Protein AF-A0A2K3N6A7-F1 (afdb_monomer_lite)

Foldseek 3Di:
DVLCVVDVPQADPVGGDPVVVVVVQVCCVPPHVNVVVVVVLVVLQADPVRDRDCQLQDPDDDDLLKFKFFDLLLLVVVVVLQCVLCVVNPQWQAPVSLCVSCVLPPDSCCCDPQNVQAAAAPPRRIWGQQLPPPPDDDDPVPVVPPDDLVVSVSSQQTRVVQSLRVCCGVPVSSSLRSCSSSPVPDRSVNRMDIFDGVVVCQVVLFGPAQEAEEEEAFAAPLCLVLVLCLLRPHADDPDGDADPDKYWYWGWDDLDPNRIHIYIYIYQHPVSLVVLLVDLSSLSRHLEYEQGGAQADPVRLVRSLVSLQSLLVSCVVSVNFHFYAYAHEPLVDDGDPVSQVVQVVSCVQFVAPRHHYDYSNVSCRVSVVSVRVVCSSRVVNGGTDDPVVVVVVVVVVVVVVVVVVVVVVVVVVVVVVVVVVVVVVVVVPDDDD

Secondary structure (DSSP, 8-state):
-HHHHH-TTSEETTEE-HHHHHHHHHHHHHTS-THHHHHHHHHTTB-TTSSB-GGGS------TT--EEE-HHHHHHHHHHHHHH-TT-SSEE-HHHHHHHTTTSS--GGGSTTTTTTS---TTS-EESSTT-TTS--TTHHHH-TTSHHHHHHHTT-HHHHHHHHHHHH-HHHHHHHHHHTT--S-GGGGEEEPPPHHHHHHHT----SEEEEEEE--TTSSHHHHHHHHTTPPP--------S-EEEEEEEEEETTEEEEEEEEEPPHHHHHHHHH-TTTTSS-SEEEEEEETT-HHHHHHHHHHHHHHHHHHHHHT----EEEEEE-TTSPPPHHHHHHHHHHHHHH-PPPPEEEBTTTTB-TTHHHHHHHHHHSGGGTPPP-HHHHHHHHHHHHHHHHHHHHHHHHHHHHHHHHHHHHHHHHHSSSS--

Sequence (433 aa):
MLVQNKSSEGVNERGLTLTGFLLLHALFIEEGPIQTTWTTLRRFGYNDDMKLDDDFIPRLKRAPDQSVELTNQALVFLVKIFDEFDGDSDKVLQPRELEDLFSTAMESHWIENPYKDAVEKNAHGGLSLDAFLSQKSGRLLWIVLSLNLKSILRIKDASVLHNWALMTLLNPTFSVENLKYMGYPGDPSSAIRVTRRRHVDRKKQHSERNVLQCFIFGPMKAGKSALLNSFIGRPYSEVYNPTSEDRYAVNVVDISRENKKYLVLREISEDGVTKLLANRESLASCDIAVFVHDRSDESSWSASSELLLNIAAHGENTGFQVPCLIVAAKDDQDSFTMAIQGANMVSQDTRVEAPVPISVQLGDPNNIFHRIVTAAEHPHLNIPKTEVGNGLMNRSLMFVSVGVAAVTAVGWVLAYFQGRMRSVKNKGFVNGS

Structure (mmCIF, N/CA/C/O backbone):
data_AF-A0A2K3N6A7-F1
#
_entry.id   AF-A0A2K3N6A7-F1
#
loop_
_atom_site.group_PDB
_atom_site.id
_atom_site.type_symbol
_atom_site.label_atom_id
_atom_site.label_alt_id
_atom_site.label_comp_id
_atom_site.label_asym_id
_atom_site.label_entity_id
_atom_site.label_seq_id
_atom_site.pdbx_PDB_ins_code
_atom_site.Cartn_x
_atom_site.Cartn_y
_atom_site.Cartn_z
_atom_site.occupancy
_atom_site.B_iso_or_equiv
_atom_site.auth_seq_id
_atom_site.auth_comp_id
_atom_site.auth_asym_id
_atom_site.auth_atom_id
_atom_site.pdbx_PDB_model_num
ATOM 1 N N . MET A 1 1 ? -30.835 13.139 36.438 1.00 61.00 1 MET A N 1
ATOM 2 C CA . MET A 1 1 ? -31.103 14.106 37.528 1.00 61.00 1 MET A CA 1
ATOM 3 C C . MET A 1 1 ? -29.844 14.820 38.020 1.00 61.00 1 MET A C 1
ATOM 5 O O . MET A 1 1 ? -29.885 16.035 38.079 1.00 61.00 1 MET A O 1
ATOM 9 N N . LEU A 1 2 ? -28.721 14.146 38.310 1.00 71.12 2 LEU A N 1
ATOM 10 C CA . LEU A 1 2 ? -27.540 14.812 38.903 1.00 71.12 2 LEU A CA 1
ATOM 11 C C . LEU A 1 2 ? -26.852 15.840 37.972 1.00 71.12 2 LEU A C 1
ATOM 13 O O . LEU A 1 2 ? -26.613 16.971 38.378 1.00 71.12 2 LEU A O 1
ATOM 17 N N . VAL A 1 3 ? -26.630 15.487 36.702 1.00 73.38 3 VAL A N 1
ATOM 18 C CA . VAL A 1 3 ? -26.046 16.388 35.683 1.00 73.38 3 VAL A CA 1
ATOM 19 C C . VAL A 1 3 ? -26.988 17.548 35.333 1.00 73.38 3 VAL A C 1
ATOM 21 O O . VAL A 1 3 ? -26.568 18.697 35.309 1.00 73.38 3 VAL A O 1
ATOM 24 N N . GLN A 1 4 ? -28.277 17.256 35.134 1.00 73.50 4 GLN A N 1
ATOM 25 C CA . GLN A 1 4 ? -29.300 18.243 34.760 1.00 73.50 4 GLN A CA 1
ATOM 26 C C . GLN A 1 4 ? -29.537 19.311 35.842 1.00 73.50 4 GLN A C 1
ATOM 28 O O . GLN A 1 4 ? -29.900 20.437 35.523 1.00 73.50 4 GLN A O 1
ATOM 33 N N . ASN A 1 5 ? -29.296 18.974 37.115 1.00 77.44 5 ASN A N 1
ATOM 34 C CA . ASN A 1 5 ? -29.377 19.926 38.223 1.00 77.44 5 ASN A CA 1
ATOM 35 C C . ASN A 1 5 ? -28.157 20.861 38.299 1.00 77.44 5 ASN A C 1
ATOM 37 O O . ASN A 1 5 ? -28.288 21.963 38.825 1.00 77.44 5 ASN A O 1
A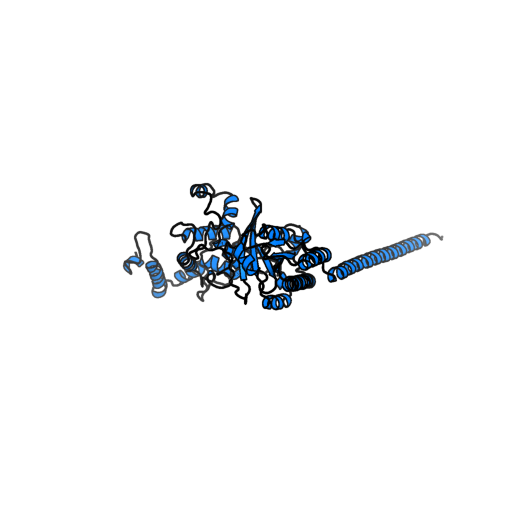TOM 41 N N . LYS A 1 6 ? -26.979 20.434 37.813 1.00 79.62 6 LYS A N 1
ATOM 42 C CA . LYS A 1 6 ? -25.747 21.247 37.819 1.00 79.62 6 LYS A CA 1
ATOM 43 C C . LYS A 1 6 ? -25.507 22.001 36.501 1.00 79.62 6 LYS A C 1
ATOM 45 O O . LYS A 1 6 ? -24.823 23.017 36.519 1.00 79.62 6 LYS A O 1
ATOM 50 N N . SER A 1 7 ? -26.067 21.549 35.378 1.00 82.00 7 SER A N 1
ATOM 51 C CA . SER A 1 7 ? -26.036 22.275 34.104 1.00 82.00 7 SER A CA 1
ATOM 52 C C . SER A 1 7 ? -27.277 21.977 33.267 1.00 82.00 7 SER A C 1
ATOM 54 O O . SER A 1 7 ? -27.572 20.817 32.966 1.00 82.00 7 SER A O 1
ATOM 56 N N . SER A 1 8 ? -27.968 23.035 32.835 1.00 80.69 8 SER A N 1
ATOM 57 C CA . SER A 1 8 ? -29.119 22.939 31.931 1.00 80.69 8 SER A CA 1
ATOM 58 C C . SER A 1 8 ? -28.750 22.402 30.545 1.00 80.69 8 SER A C 1
ATOM 60 O O . SER A 1 8 ? -29.613 21.862 29.863 1.00 80.69 8 SER A O 1
ATOM 62 N N . GLU A 1 9 ? -27.480 22.501 30.140 1.00 85.94 9 GLU A N 1
ATOM 63 C CA . GLU A 1 9 ? -26.971 22.004 28.851 1.00 85.94 9 GLU A CA 1
ATOM 64 C C . GLU A 1 9 ? -26.417 20.572 28.928 1.00 85.94 9 GLU A C 1
ATOM 66 O O . GLU A 1 9 ? -26.060 19.972 27.913 1.00 85.94 9 GLU A O 1
ATOM 71 N N . GLY A 1 10 ? -26.324 19.994 30.130 1.00 84.56 10 GLY A N 1
ATOM 72 C CA . GLY A 1 10 ? -25.744 18.666 30.327 1.00 84.56 10 GLY A CA 1
ATOM 73 C C . GLY A 1 10 ? -26.627 17.510 29.838 1.00 84.56 10 GLY A C 1
ATOM 74 O O . GLY A 1 10 ? -26.146 16.394 29.652 1.00 84.56 10 GLY A O 1
ATOM 75 N N . VAL A 1 11 ? -27.920 17.750 29.617 1.00 90.06 11 VAL A N 1
ATOM 76 C CA . VAL A 1 11 ? -28.872 16.758 29.097 1.00 90.06 11 VAL A CA 1
ATOM 77 C C . VAL A 1 11 ? -29.786 17.446 28.089 1.00 90.06 11 VAL A C 1
ATOM 79 O O . VAL A 1 11 ? -30.322 18.510 28.380 1.00 90.06 11 VAL A O 1
ATOM 82 N N . ASN A 1 12 ? -29.990 16.830 26.927 1.00 88.00 12 ASN A N 1
ATOM 83 C CA . ASN A 1 12 ? -30.963 17.268 25.929 1.00 88.00 12 ASN A CA 1
ATOM 84 C C . ASN A 1 12 ? -32.019 16.175 25.682 1.00 88.00 12 ASN A C 1
ATOM 86 O O . ASN A 1 12 ? -32.008 15.121 26.317 1.00 88.00 12 ASN A O 1
ATOM 90 N N . GLU A 1 13 ? -32.930 16.410 24.737 1.00 87.88 13 GLU A N 1
ATOM 91 C CA . GLU A 1 13 ? -34.007 15.468 24.392 1.00 87.88 13 GLU A CA 1
ATOM 92 C C . GLU A 1 13 ? -33.506 14.093 23.912 1.00 87.88 13 GLU A C 1
ATOM 94 O O . GLU A 1 13 ? -34.247 13.114 23.959 1.00 87.88 13 GLU A O 1
ATOM 99 N N . ARG A 1 14 ? -32.245 14.000 23.465 1.00 84.69 14 ARG A N 1
ATOM 100 C CA . ARG A 1 14 ? -31.609 12.765 22.985 1.00 84.69 14 ARG A CA 1
ATOM 101 C C . ARG A 1 14 ? -30.765 12.059 24.051 1.00 84.69 14 ARG A C 1
ATOM 103 O O . ARG A 1 14 ? -30.293 10.955 23.798 1.00 84.69 14 ARG A O 1
ATOM 110 N N . GLY A 1 15 ? -30.587 12.656 25.232 1.00 89.00 15 GLY A N 1
ATOM 111 C CA . GLY A 1 15 ? -29.838 12.074 26.345 1.00 89.00 15 GLY A CA 1
ATOM 112 C C . GLY A 1 15 ? -28.706 12.964 26.861 1.00 89.00 15 GLY A C 1
ATOM 113 O O . GLY A 1 15 ? -28.794 14.191 26.848 1.00 89.00 15 GLY A O 1
ATOM 114 N N . LEU A 1 16 ? -27.657 12.330 27.389 1.00 91.44 16 LEU A N 1
ATOM 115 C CA . LEU A 1 16 ? -26.492 13.010 27.960 1.00 91.44 16 LEU A CA 1
ATOM 116 C C . LEU A 1 16 ? -25.671 13.684 26.848 1.00 91.44 16 LEU A C 1
ATOM 118 O O . LEU A 1 16 ? -25.310 13.031 25.871 1.00 91.44 16 LEU A O 1
ATOM 122 N N . THR A 1 17 ? -25.368 14.974 26.995 1.00 91.69 17 THR A N 1
ATOM 123 C CA . THR A 1 17 ? -24.513 15.710 26.045 1.00 91.69 17 THR A CA 1
ATOM 124 C C . THR A 1 17 ? -23.031 15.482 26.353 1.00 91.69 17 THR A C 1
ATOM 126 O O . THR A 1 17 ? -22.694 15.021 27.444 1.00 91.69 17 THR A O 1
ATOM 129 N N . LEU A 1 18 ? -22.122 15.844 25.437 1.00 87.31 18 LEU A N 1
ATOM 130 C CA . LEU A 1 18 ? -20.677 15.823 25.719 1.00 87.31 18 LEU A CA 1
ATOM 131 C C . LEU A 1 18 ? -20.343 16.673 26.956 1.00 87.31 18 LEU A C 1
ATOM 133 O O . LEU A 1 18 ? -19.646 16.210 27.855 1.00 87.31 18 LEU A O 1
ATOM 137 N N . THR A 1 19 ? -20.917 17.875 27.052 1.00 88.88 19 THR A N 1
ATOM 138 C CA . THR A 1 19 ? -20.791 18.756 28.222 1.00 88.88 19 THR A CA 1
ATOM 139 C C . THR A 1 19 ? -21.269 18.064 29.497 1.00 88.88 19 THR A C 1
ATOM 141 O O . THR A 1 19 ? -20.600 18.120 30.528 1.00 88.88 19 THR A O 1
ATOM 144 N N . GLY A 1 20 ? -22.402 17.360 29.434 1.00 92.69 20 GLY A N 1
ATOM 145 C CA . GLY A 1 20 ? -22.922 16.591 30.560 1.00 92.69 20 GLY A CA 1
ATOM 146 C C . GLY A 1 20 ? -22.054 15.398 30.947 1.00 92.69 20 GLY A C 1
ATOM 147 O O . GLY A 1 20 ? -21.903 15.120 32.135 1.00 92.69 20 GLY A O 1
ATOM 148 N N . PHE A 1 21 ? -21.470 14.707 29.968 1.00 91.81 21 PHE A N 1
ATOM 149 C CA . PHE A 1 21 ? -20.551 13.591 30.180 1.00 91.81 21 PHE A CA 1
ATOM 150 C C . PHE A 1 21 ? -19.251 14.044 30.853 1.00 91.81 21 PHE A C 1
ATOM 152 O O . PHE A 1 21 ? -18.840 13.453 31.852 1.00 91.81 21 PHE A O 1
ATOM 159 N N . LEU A 1 22 ? -18.650 15.136 30.372 1.00 91.31 22 LEU A N 1
ATOM 160 C CA . LEU A 1 22 ? -17.466 15.737 30.990 1.00 91.31 22 LEU A CA 1
ATOM 161 C C . LEU A 1 22 ? -17.765 16.218 32.414 1.00 91.31 22 LEU A C 1
ATOM 163 O O . LEU A 1 22 ? -16.997 15.930 33.330 1.00 91.31 22 LEU A O 1
ATOM 167 N N . LEU A 1 23 ? -18.913 16.873 32.621 1.00 90.88 23 LEU A N 1
ATOM 168 C CA . LEU A 1 23 ? -19.353 17.300 33.949 1.00 90.88 23 LEU A CA 1
ATOM 169 C C . LEU A 1 23 ? -19.547 16.104 34.890 1.00 90.88 23 LEU A C 1
ATOM 171 O O . LEU A 1 23 ? -19.129 16.158 36.041 1.00 90.88 23 LEU A O 1
ATOM 175 N N . LEU A 1 24 ? -20.144 15.009 34.415 1.00 90.94 24 LEU A N 1
ATOM 176 C CA . LEU A 1 24 ? -20.319 13.796 35.214 1.00 90.94 24 LEU A CA 1
ATOM 177 C C . LEU A 1 24 ? -18.971 13.227 35.681 1.00 90.94 24 LEU A C 1
ATOM 179 O O . LEU A 1 24 ? -18.823 12.893 36.857 1.00 90.94 24 LEU A O 1
ATOM 183 N N . HIS A 1 25 ? -17.982 13.147 34.788 1.00 90.94 25 HIS A N 1
ATOM 184 C CA . HIS A 1 25 ? -16.645 12.675 35.145 1.00 90.94 25 HIS A CA 1
ATOM 185 C C . HIS A 1 25 ? -15.888 13.650 36.053 1.00 90.94 25 HIS A C 1
ATOM 187 O O . HIS A 1 25 ? -15.201 13.187 36.963 1.00 90.94 25 HIS A O 1
ATOM 193 N N . ALA A 1 26 ? -16.061 14.965 35.883 1.00 90.50 26 ALA A N 1
ATOM 194 C CA . ALA A 1 26 ? -15.523 15.969 36.803 1.00 90.50 26 ALA A CA 1
ATOM 195 C C . ALA A 1 26 ? -16.081 15.776 38.223 1.00 90.50 26 ALA A C 1
ATOM 197 O O . ALA A 1 26 ? -15.322 15.718 39.186 1.00 90.50 26 ALA A O 1
ATOM 198 N N . LEU A 1 27 ? -17.389 15.534 38.353 1.00 89.56 27 LEU A N 1
ATOM 199 C CA . LEU A 1 27 ? -18.017 15.251 39.646 1.00 89.56 27 LEU A CA 1
ATOM 200 C C . LEU A 1 27 ? -17.502 13.960 40.288 1.00 89.56 27 LEU A C 1
ATOM 202 O O . LEU A 1 27 ? -17.317 13.915 41.501 1.00 89.56 27 LEU A O 1
ATOM 206 N N . PHE A 1 28 ? -17.231 12.913 39.504 1.00 91.38 28 PHE A N 1
ATOM 207 C CA . PHE A 1 28 ? -16.610 11.698 40.040 1.00 91.38 28 PHE A CA 1
ATOM 208 C C . PHE A 1 28 ? -15.175 11.910 40.523 1.00 91.38 28 PHE A C 1
ATOM 210 O O . PHE A 1 28 ? -14.735 11.165 41.395 1.00 91.38 28 PHE A O 1
ATOM 217 N N . ILE A 1 29 ? -14.455 12.884 39.969 1.00 90.75 29 ILE A N 1
ATOM 218 C CA . ILE A 1 29 ? -13.095 13.230 40.394 1.00 90.75 29 ILE A CA 1
ATOM 219 C C . ILE A 1 29 ? -13.128 14.091 41.662 1.00 90.75 29 ILE A C 1
ATOM 221 O O . ILE A 1 29 ? -12.358 13.838 42.583 1.00 90.75 29 ILE A O 1
ATOM 225 N N . GLU A 1 30 ? -14.014 15.087 41.715 1.00 89.25 30 GLU A N 1
ATOM 226 C CA . GLU A 1 30 ? -14.065 16.072 42.803 1.00 89.25 30 GLU A CA 1
ATOM 227 C C . GLU A 1 30 ? -14.813 15.570 44.045 1.00 89.25 30 GLU A C 1
ATOM 229 O O . GLU A 1 30 ? -14.370 15.781 45.172 1.00 89.25 30 GLU A O 1
ATOM 234 N N . GLU A 1 31 ? -15.961 14.921 43.845 1.00 85.56 31 GLU A N 1
ATOM 235 C CA . GLU A 1 31 ? -16.938 14.636 44.906 1.00 85.56 31 GLU A CA 1
ATOM 236 C C . GLU A 1 31 ? -17.234 13.129 45.052 1.00 85.56 31 GLU A C 1
ATOM 238 O O . GLU A 1 31 ? -17.926 12.718 45.985 1.00 85.56 31 GLU A O 1
ATOM 243 N N . GLY A 1 32 ? -16.748 12.291 44.129 1.00 81.81 32 GLY A N 1
ATOM 244 C CA . GLY A 1 32 ? -17.184 10.902 43.977 1.00 81.81 32 GLY A CA 1
ATOM 245 C C . GLY A 1 32 ? -16.069 9.847 43.946 1.00 81.81 32 GLY A C 1
ATOM 246 O O . GLY A 1 32 ? -14.905 10.111 44.248 1.00 81.81 32 GLY A O 1
ATOM 247 N N . PRO A 1 33 ? -16.420 8.593 43.597 1.00 86.88 33 PRO A N 1
ATOM 248 C CA . PRO A 1 33 ? -15.451 7.519 43.441 1.00 86.88 33 PRO A CA 1
ATOM 249 C C . PRO A 1 33 ? -14.698 7.671 42.114 1.00 86.88 33 PRO A C 1
ATOM 251 O O . PRO A 1 33 ? -15.131 7.139 41.086 1.00 86.88 33 PRO A O 1
ATOM 254 N N . ILE A 1 34 ? -13.528 8.319 42.161 1.00 90.88 34 ILE A N 1
ATOM 255 C CA . ILE A 1 34 ? -12.608 8.513 41.020 1.00 90.88 34 ILE A CA 1
ATOM 256 C C . ILE A 1 34 ? -12.308 7.216 40.248 1.00 90.88 34 ILE A C 1
ATOM 258 O O . ILE A 1 34 ? -12.067 7.235 39.040 1.00 90.88 34 ILE A O 1
ATOM 262 N N . GLN A 1 35 ? -12.400 6.063 40.922 1.00 91.06 35 GLN A N 1
ATOM 263 C CA . GLN A 1 35 ? -12.260 4.740 40.311 1.00 91.06 35 GLN A CA 1
ATOM 264 C C . GLN A 1 35 ? -13.256 4.488 39.171 1.00 91.06 35 GLN A C 1
ATOM 266 O O . GLN A 1 35 ? -12.958 3.706 38.276 1.00 91.06 35 GLN A O 1
ATOM 271 N N . THR A 1 36 ? -14.404 5.166 39.142 1.00 90.50 36 THR A N 1
ATOM 272 C CA . THR A 1 36 ? -15.382 5.076 38.043 1.00 90.50 36 THR A CA 1
ATOM 273 C C . THR A 1 36 ? -14.826 5.679 36.753 1.00 90.50 36 THR A C 1
ATOM 275 O O . THR A 1 36 ? -14.936 5.076 35.682 1.00 90.50 36 THR A O 1
ATOM 278 N N . THR A 1 37 ? -14.165 6.837 36.858 1.00 92.19 37 THR A N 1
ATOM 279 C CA . THR A 1 37 ? -13.479 7.480 35.730 1.00 92.19 37 THR A CA 1
ATOM 280 C C . THR A 1 37 ? -12.329 6.604 35.245 1.00 92.19 37 THR A C 1
ATOM 282 O O . THR A 1 37 ? -12.276 6.286 34.060 1.00 92.19 37 THR A O 1
ATOM 285 N N . TRP A 1 38 ? -11.490 6.096 36.154 1.00 92.88 38 TRP A N 1
ATOM 286 C CA . TRP A 1 38 ? -10.407 5.173 35.792 1.00 92.88 38 TRP A CA 1
ATOM 287 C C . TRP A 1 38 ? -10.897 3.857 35.185 1.00 92.88 38 TRP A C 1
ATOM 289 O O . TRP A 1 38 ? -10.309 3.369 34.227 1.00 92.88 38 TRP A O 1
ATOM 299 N N . THR A 1 39 ? -11.997 3.289 35.684 1.00 92.94 39 THR A N 1
ATOM 300 C CA . THR A 1 39 ? -12.604 2.077 35.106 1.00 92.94 39 THR A CA 1
ATOM 301 C C . THR A 1 39 ? -13.073 2.332 33.677 1.00 92.94 39 THR A C 1
ATOM 303 O O . THR A 1 39 ? -12.887 1.480 32.812 1.00 92.94 39 THR A O 1
ATOM 306 N N . THR A 1 40 ? -13.637 3.515 33.414 1.00 91.19 40 THR A N 1
ATOM 307 C CA . THR A 1 40 ? -14.043 3.925 32.064 1.00 91.19 40 THR A CA 1
ATOM 308 C C . THR A 1 40 ? -12.820 4.065 31.159 1.00 91.19 40 THR A C 1
ATOM 310 O O . THR A 1 40 ? -12.763 3.407 30.128 1.00 91.19 40 THR A O 1
ATOM 313 N N . LEU A 1 41 ? -11.797 4.818 31.574 1.00 90.25 41 LEU A N 1
ATOM 314 C CA . LEU A 1 41 ? -10.551 4.992 30.814 1.00 90.25 41 LEU A CA 1
ATOM 315 C C . LEU A 1 41 ? -9.881 3.649 30.479 1.00 90.25 41 LEU A C 1
ATOM 317 O O . LEU A 1 41 ? -9.604 3.366 29.314 1.00 90.25 41 LEU A O 1
ATOM 321 N N . ARG A 1 42 ? -9.730 2.762 31.470 1.00 89.81 42 ARG A N 1
ATOM 322 C CA . ARG A 1 42 ? -9.154 1.420 31.278 1.00 89.81 42 ARG A CA 1
ATOM 323 C C . ARG A 1 42 ? -10.008 0.534 30.375 1.00 89.81 42 ARG A C 1
ATOM 325 O O . ARG A 1 42 ? -9.470 -0.267 29.618 1.00 89.81 42 ARG A O 1
ATOM 332 N N . ARG A 1 43 ? -11.340 0.685 30.391 1.00 87.50 43 ARG A N 1
ATOM 333 C CA . ARG A 1 43 ? -12.239 -0.041 29.474 1.00 87.50 43 ARG A CA 1
ATOM 334 C C . ARG A 1 43 ? -11.992 0.325 28.008 1.00 87.50 43 ARG A C 1
ATOM 336 O O . ARG A 1 43 ? -12.190 -0.539 27.152 1.00 87.50 43 ARG A O 1
ATOM 343 N N . PHE A 1 44 ? -11.559 1.560 27.750 1.00 83.69 44 PHE A N 1
ATOM 344 C CA . PHE A 1 44 ? -11.151 2.066 26.436 1.00 83.69 44 PHE A CA 1
ATOM 345 C C . PHE A 1 44 ? -9.645 1.900 26.152 1.00 83.69 44 PHE A C 1
ATOM 347 O O . PHE A 1 44 ? -9.182 2.317 25.097 1.00 83.69 44 PHE A O 1
ATOM 354 N N . GLY A 1 45 ? -8.900 1.233 27.040 1.00 85.56 45 GLY A N 1
ATOM 355 C CA . GLY A 1 45 ? -7.498 0.871 26.823 1.00 85.56 45 GLY A CA 1
ATOM 356 C C . GLY A 1 45 ? -6.481 1.924 27.255 1.00 85.56 45 GLY A C 1
ATOM 357 O O . GLY A 1 45 ? -5.327 1.816 26.861 1.00 85.56 45 GLY A O 1
ATOM 358 N N . TYR A 1 46 ? -6.876 2.925 28.047 1.00 87.69 46 TYR A N 1
ATOM 359 C CA . TYR A 1 46 ? -5.939 3.917 28.579 1.00 87.69 46 TYR A CA 1
ATOM 360 C C . TYR A 1 46 ? -5.269 3.440 29.874 1.00 87.69 46 TYR A C 1
ATOM 362 O O . TYR A 1 46 ? -5.936 2.898 30.763 1.00 87.69 46 TYR A O 1
ATOM 370 N N . ASN A 1 47 ? -3.963 3.683 29.982 1.00 90.00 47 ASN A N 1
ATOM 371 C CA . ASN A 1 47 ? -3.153 3.436 31.173 1.00 90.00 47 ASN A CA 1
ATOM 372 C C . ASN A 1 47 ? -3.131 4.647 32.126 1.00 90.00 47 ASN A C 1
ATOM 374 O O . ASN A 1 47 ? -3.758 5.680 31.876 1.00 90.00 47 ASN A O 1
ATOM 378 N N . ASP A 1 48 ? -2.391 4.517 33.229 1.00 91.44 48 ASP A N 1
ATOM 379 C CA . ASP A 1 48 ? -2.292 5.550 34.267 1.00 91.44 48 ASP A CA 1
ATOM 380 C C . ASP A 1 48 ? -1.566 6.834 33.780 1.00 91.44 48 ASP A C 1
ATOM 382 O O . ASP A 1 48 ? -1.732 7.893 34.384 1.00 91.44 48 ASP A O 1
ATOM 386 N N . ASP A 1 49 ? -0.844 6.773 32.651 1.00 90.56 49 ASP A N 1
ATOM 387 C CA . ASP A 1 49 ? -0.206 7.920 31.980 1.00 90.56 49 ASP A CA 1
ATOM 388 C C . ASP A 1 49 ? -1.120 8.596 30.935 1.00 90.56 49 ASP A C 1
ATOM 390 O O . ASP A 1 49 ? -0.665 9.454 30.174 1.00 90.56 49 ASP A O 1
ATOM 394 N N . MET A 1 50 ? -2.403 8.211 30.867 1.00 86.31 50 MET A N 1
ATOM 395 C CA . MET A 1 50 ? -3.381 8.690 29.875 1.00 86.31 50 MET A CA 1
ATOM 396 C C . MET A 1 50 ? -2.976 8.397 28.421 1.00 86.31 50 MET A C 1
ATOM 398 O O . MET A 1 50 ? -3.373 9.105 27.493 1.00 86.31 50 MET A O 1
ATOM 402 N N . LYS A 1 51 ? -2.207 7.328 28.208 1.00 84.31 51 LYS A N 1
ATOM 403 C CA . LYS A 1 51 ? -1.840 6.809 26.885 1.00 84.31 51 LYS A CA 1
ATOM 404 C C . LYS A 1 51 ? -2.555 5.494 26.630 1.00 84.31 51 LYS A C 1
ATOM 406 O O . LYS A 1 51 ? -2.969 4.831 27.579 1.00 84.31 51 LYS A O 1
ATOM 411 N N . LEU A 1 52 ? -2.696 5.111 25.361 1.00 83.88 52 LEU A N 1
ATOM 412 C CA . LEU A 1 52 ? -3.087 3.738 25.054 1.00 83.88 52 LEU A CA 1
ATOM 413 C C . LEU A 1 52 ? -2.050 2.795 25.665 1.00 83.88 52 LEU A C 1
ATOM 415 O O . LEU A 1 52 ? -0.848 3.007 25.523 1.00 83.88 52 LEU A O 1
ATOM 419 N N . ASP A 1 53 ? -2.537 1.803 26.393 1.00 84.38 53 ASP A N 1
ATOM 420 C CA . ASP A 1 53 ? -1.705 0.823 27.065 1.00 84.38 53 ASP A CA 1
ATOM 421 C C . ASP A 1 53 ? -1.022 -0.081 26.022 1.00 84.38 53 ASP A C 1
ATOM 423 O O . ASP A 1 53 ? -1.658 -0.548 25.070 1.00 84.38 53 ASP A O 1
ATOM 427 N N . ASP A 1 54 ? 0.281 -0.314 26.197 1.00 79.31 54 ASP A N 1
ATOM 428 C CA . ASP A 1 54 ? 1.119 -1.099 25.287 1.00 79.31 54 ASP A CA 1
ATOM 429 C C . ASP A 1 54 ? 0.588 -2.527 25.084 1.00 79.31 54 ASP A C 1
ATOM 431 O O . ASP A 1 54 ? 0.830 -3.136 24.040 1.00 79.31 54 ASP A O 1
ATOM 435 N N . ASP A 1 55 ? -0.164 -3.071 26.046 1.00 77.44 55 ASP A N 1
ATOM 436 C CA . ASP A 1 55 ? -0.790 -4.390 25.922 1.00 77.44 55 ASP A CA 1
ATOM 437 C C . ASP A 1 55 ? -1.891 -4.424 24.842 1.00 77.44 55 ASP A C 1
ATOM 439 O O . ASP A 1 55 ? -2.212 -5.492 24.311 1.00 77.44 55 ASP A O 1
ATOM 443 N N . PHE A 1 56 ? -2.431 -3.265 24.446 1.00 73.75 56 PHE A N 1
ATOM 444 C CA . PHE A 1 56 ? -3.365 -3.130 23.322 1.00 73.75 56 PHE A CA 1
ATOM 445 C C . PHE A 1 56 ? -2.656 -2.938 21.977 1.00 73.75 56 PHE A C 1
ATOM 447 O O . PHE A 1 56 ? -3.312 -2.932 20.931 1.00 73.75 56 PHE A O 1
ATOM 454 N N . ILE A 1 57 ? -1.328 -2.831 21.974 1.00 76.50 57 ILE A N 1
ATOM 455 C CA . ILE A 1 57 ? -0.517 -2.748 20.767 1.00 76.50 57 ILE A CA 1
ATOM 456 C C . ILE A 1 57 ? 0.064 -4.143 20.483 1.00 76.50 57 ILE A C 1
ATOM 458 O O . ILE A 1 57 ? 0.887 -4.665 21.241 1.00 76.50 57 ILE A O 1
ATOM 462 N N . PRO A 1 58 ? -0.338 -4.810 19.385 1.00 80.50 58 PRO A N 1
ATOM 463 C CA . PRO A 1 58 ? 0.069 -6.183 19.144 1.00 80.50 58 PRO A CA 1
ATOM 464 C C . PRO A 1 58 ? 1.580 -6.261 18.912 1.00 80.50 58 PRO A C 1
ATOM 466 O O . PRO A 1 58 ? 2.133 -5.635 18.007 1.00 80.50 58 PRO A O 1
ATOM 469 N N . ARG A 1 59 ? 2.265 -7.101 19.696 1.00 82.94 59 ARG A N 1
ATOM 470 C CA . ARG A 1 59 ? 3.695 -7.382 19.503 1.00 82.94 59 ARG A CA 1
ATOM 471 C C . ARG A 1 59 ? 3.908 -8.186 18.222 1.00 82.94 59 ARG A C 1
ATOM 473 O O . ARG A 1 59 ? 3.795 -9.414 18.209 1.00 82.94 59 ARG A O 1
ATOM 480 N N . LEU A 1 60 ? 4.262 -7.501 17.140 1.00 84.50 60 LEU A N 1
ATOM 481 C CA . LEU A 1 60 ? 4.443 -8.115 15.827 1.00 84.50 60 LEU A CA 1
ATOM 482 C C . LEU A 1 60 ? 5.828 -8.744 15.670 1.00 84.50 60 LEU A C 1
ATOM 484 O O . LEU A 1 60 ? 6.779 -8.121 15.205 1.00 84.50 60 LEU A O 1
ATOM 488 N N . LYS A 1 61 ? 5.935 -10.030 16.011 1.00 87.50 61 LYS A N 1
ATOM 489 C CA . LYS A 1 61 ? 7.103 -10.849 15.661 1.00 87.50 61 LYS A CA 1
ATOM 490 C C . LYS A 1 61 ? 6.916 -11.428 14.259 1.00 87.50 61 LYS A C 1
ATOM 492 O O . LYS A 1 61 ? 6.128 -12.353 14.075 1.00 87.50 61 LYS A O 1
ATOM 497 N N . ARG A 1 62 ? 7.651 -10.905 13.276 1.00 92.50 62 ARG A N 1
ATOM 498 C CA . ARG A 1 62 ? 7.617 -11.380 11.883 1.00 92.50 62 ARG A CA 1
ATOM 499 C C . ARG A 1 62 ? 9.018 -11.469 11.286 1.00 92.50 62 ARG A C 1
ATOM 501 O O . ARG A 1 62 ? 9.923 -10.765 11.722 1.00 92.50 62 ARG A O 1
ATOM 508 N N . ALA A 1 63 ? 9.195 -12.345 10.301 1.00 94.06 63 ALA A N 1
ATOM 509 C CA . ALA A 1 63 ? 10.400 -12.359 9.479 1.00 94.06 63 ALA A CA 1
ATOM 510 C C . ALA A 1 63 ? 10.398 -11.176 8.488 1.00 94.06 63 ALA A C 1
ATOM 512 O O . ALA A 1 63 ? 9.318 -10.679 8.159 1.00 94.06 63 ALA A O 1
ATOM 513 N N . PRO A 1 64 ? 11.569 -10.757 7.971 1.00 93.38 64 PRO A N 1
ATOM 514 C CA . PRO A 1 64 ? 11.665 -9.627 7.041 1.00 93.38 64 PRO A CA 1
ATOM 515 C C . PRO A 1 64 ? 10.839 -9.810 5.762 1.00 93.38 64 PRO A C 1
ATOM 517 O O . PRO A 1 64 ? 10.348 -8.844 5.189 1.00 93.38 64 PRO A O 1
ATOM 520 N N . ASP A 1 65 ? 10.658 -11.060 5.323 1.00 92.94 65 ASP A N 1
ATOM 521 C CA . ASP A 1 65 ? 9.887 -11.417 4.133 1.00 92.94 65 ASP A CA 1
ATOM 522 C C . ASP A 1 65 ? 8.407 -11.666 4.412 1.00 92.94 65 ASP A C 1
ATOM 524 O O . ASP A 1 65 ? 7.732 -12.232 3.558 1.00 92.94 65 ASP A O 1
ATOM 528 N N . GLN A 1 66 ? 7.887 -11.303 5.585 1.00 94.50 66 GLN A N 1
ATOM 529 C CA . GLN A 1 66 ? 6.461 -11.372 5.900 1.00 94.50 66 GLN A CA 1
ATOM 530 C C . GLN A 1 66 ? 5.851 -9.973 5.873 1.00 94.50 66 GLN A C 1
ATOM 532 O O . GLN A 1 66 ? 6.418 -9.018 6.397 1.00 94.50 66 GLN A O 1
ATOM 537 N N . SER A 1 67 ? 4.656 -9.872 5.299 1.00 93.88 67 SER A N 1
ATOM 538 C CA . SER A 1 67 ? 3.868 -8.641 5.286 1.00 93.88 67 SER A CA 1
ATOM 539 C C . SER A 1 67 ? 2.783 -8.691 6.362 1.00 93.88 67 SER A C 1
ATOM 541 O O . SER A 1 67 ? 2.504 -9.752 6.927 1.00 93.88 67 SER A O 1
ATOM 543 N N . VAL A 1 68 ? 2.185 -7.544 6.669 1.00 95.12 68 VAL A N 1
ATOM 544 C CA . VAL A 1 68 ? 1.005 -7.445 7.533 1.00 95.12 68 VAL A CA 1
ATOM 545 C C . VAL A 1 68 ? -0.110 -6.790 6.735 1.00 95.12 68 VAL A C 1
ATOM 547 O O . VAL A 1 68 ? 0.109 -5.799 6.046 1.00 95.12 68 VAL A O 1
ATOM 550 N N . GLU A 1 69 ? -1.296 -7.379 6.811 1.00 95.38 69 GLU A N 1
ATOM 551 C CA . GLU A 1 69 ? -2.489 -6.944 6.090 1.00 95.38 69 GLU A CA 1
ATOM 552 C C . GLU A 1 69 ? -3.646 -6.783 7.071 1.00 95.38 69 GLU A C 1
ATOM 554 O O . GLU A 1 69 ? -3.715 -7.508 8.065 1.00 95.38 69 GLU A O 1
ATOM 559 N N . LEU A 1 70 ? -4.590 -5.894 6.765 1.00 93.50 70 LEU A N 1
ATOM 560 C CA . LEU A 1 70 ? -5.858 -5.838 7.487 1.00 93.50 70 LEU A CA 1
ATOM 561 C C . LEU A 1 70 ? -6.688 -7.093 7.213 1.00 93.50 70 LEU A C 1
ATOM 563 O O . LEU A 1 70 ? -6.723 -7.615 6.095 1.00 93.50 70 LEU A O 1
ATOM 567 N N . THR A 1 71 ? -7.380 -7.576 8.239 1.00 92.69 71 THR A N 1
ATOM 568 C CA . THR A 1 71 ? -8.353 -8.657 8.086 1.00 92.69 71 THR A CA 1
ATOM 569 C C . THR A 1 71 ? -9.646 -8.137 7.467 1.00 92.69 71 THR A C 1
ATOM 571 O O . THR A 1 71 ? -9.965 -6.950 7.532 1.00 92.69 71 THR A O 1
ATOM 574 N N . ASN A 1 72 ? -10.456 -9.040 6.908 1.00 86.69 72 ASN A N 1
ATOM 575 C CA . ASN A 1 72 ? -11.779 -8.673 6.393 1.00 86.69 72 ASN A CA 1
ATOM 576 C C . ASN A 1 72 ? -12.671 -8.055 7.483 1.00 86.69 72 ASN A C 1
ATOM 578 O O . ASN A 1 72 ? -13.485 -7.190 7.183 1.00 86.69 72 ASN A O 1
ATOM 582 N N . GLN A 1 73 ? -12.501 -8.468 8.743 1.00 88.56 73 GLN A N 1
ATOM 583 C CA . GLN A 1 73 ? -13.220 -7.893 9.878 1.00 88.56 73 GLN A CA 1
ATOM 584 C C . GLN A 1 73 ? -12.839 -6.424 10.104 1.00 88.56 73 GLN A C 1
ATOM 586 O O . GLN A 1 73 ? -13.726 -5.592 10.280 1.00 88.56 73 GLN A O 1
ATOM 591 N N . ALA A 1 74 ? -11.544 -6.097 10.049 1.00 90.25 74 ALA A N 1
ATOM 592 C CA . ALA A 1 74 ? -11.082 -4.715 10.144 1.00 90.25 74 ALA A CA 1
ATOM 593 C C . ALA A 1 74 ? -11.558 -3.870 8.954 1.00 90.25 74 ALA A C 1
ATOM 595 O O . ALA A 1 74 ? -12.027 -2.757 9.155 1.00 90.25 74 ALA A O 1
ATOM 596 N N . LEU A 1 75 ? -11.522 -4.410 7.731 1.00 87.62 75 LEU A N 1
ATOM 597 C CA . LEU A 1 75 ? -12.025 -3.702 6.547 1.00 87.62 75 LEU A CA 1
ATOM 598 C C . LEU A 1 75 ? -13.524 -3.385 6.656 1.00 87.62 75 LEU A C 1
ATOM 600 O O . LEU A 1 75 ? -13.928 -2.263 6.377 1.00 87.62 75 LEU A O 1
ATOM 604 N N . VAL A 1 76 ? -14.349 -4.339 7.103 1.00 84.19 76 VAL A N 1
ATOM 605 C CA . VAL A 1 76 ? -15.790 -4.107 7.322 1.00 84.19 76 VAL A CA 1
ATOM 606 C C . VAL A 1 76 ? -16.028 -3.046 8.398 1.00 84.19 76 VAL A C 1
ATOM 608 O O . VAL A 1 76 ? -16.911 -2.206 8.243 1.00 84.19 76 VAL A O 1
ATOM 611 N N . PHE A 1 77 ? -15.234 -3.054 9.471 1.00 87.25 77 PHE A N 1
ATOM 612 C CA . PHE A 1 77 ? -15.290 -2.010 10.491 1.00 87.25 77 PHE A CA 1
ATOM 613 C C . PHE A 1 77 ? -14.948 -0.628 9.918 1.00 87.25 77 PHE A C 1
ATOM 615 O O . PHE A 1 77 ? -15.684 0.320 10.162 1.00 87.25 77 PHE A O 1
ATOM 622 N N . LEU A 1 78 ? -13.890 -0.518 9.114 1.00 87.44 78 LEU A N 1
ATOM 623 C CA . LEU A 1 78 ? -13.485 0.747 8.499 1.00 87.44 78 LEU A CA 1
ATOM 624 C C . LEU A 1 78 ? -14.546 1.318 7.556 1.00 87.44 78 LEU A C 1
ATOM 626 O O . LEU A 1 78 ? -14.742 2.525 7.534 1.00 87.44 78 LEU A O 1
ATOM 630 N N . VAL A 1 79 ? -15.262 0.466 6.820 1.00 83.81 79 VAL A N 1
ATOM 631 C CA . VAL A 1 79 ? -16.403 0.898 5.993 1.00 83.81 79 VAL A CA 1
ATOM 632 C C . VAL A 1 79 ? -17.544 1.422 6.858 1.00 83.81 79 VAL A C 1
ATOM 634 O O . VAL A 1 79 ? -18.126 2.449 6.539 1.00 83.81 79 VAL A O 1
ATOM 637 N N . LYS A 1 80 ? -17.840 0.754 7.981 1.00 84.38 80 LYS A N 1
ATOM 638 C CA . LYS A 1 80 ? -18.857 1.235 8.925 1.00 84.38 80 LYS A CA 1
ATOM 639 C C . LYS A 1 80 ? -18.495 2.615 9.471 1.00 84.38 80 LYS A C 1
ATOM 641 O O . LYS A 1 80 ? -19.352 3.483 9.524 1.00 84.38 80 LYS A O 1
ATOM 646 N N . ILE A 1 81 ? -17.236 2.798 9.864 1.00 84.75 81 ILE A N 1
ATOM 647 C CA . ILE A 1 81 ? -16.731 4.086 10.339 1.00 84.75 81 ILE A CA 1
ATOM 648 C C . ILE A 1 81 ? -16.805 5.133 9.223 1.00 84.75 81 ILE A C 1
ATOM 650 O O . ILE A 1 81 ? -17.291 6.225 9.462 1.00 84.75 81 ILE A O 1
ATOM 654 N N . PHE A 1 82 ? -16.413 4.800 7.991 1.00 85.38 82 PHE A N 1
ATOM 655 C CA . PHE A 1 82 ? -16.580 5.701 6.850 1.00 85.38 82 PHE A CA 1
ATOM 656 C C . PHE A 1 82 ? -18.030 6.190 6.723 1.00 85.38 82 PHE A C 1
ATOM 658 O O . PHE A 1 82 ? -18.265 7.390 6.679 1.00 85.38 82 PHE A O 1
ATOM 665 N N . ASP A 1 83 ? -19.000 5.270 6.721 1.00 83.38 83 ASP A N 1
ATOM 666 C CA . ASP A 1 83 ? -20.423 5.602 6.579 1.00 83.38 83 ASP A CA 1
ATOM 667 C C . ASP A 1 83 ? -20.967 6.459 7.740 1.00 83.38 83 ASP A C 1
ATOM 669 O O . ASP A 1 83 ? -21.953 7.169 7.561 1.00 83.38 83 ASP A O 1
ATOM 673 N N . GLU A 1 84 ? -20.358 6.390 8.928 1.00 86.00 84 GLU A N 1
ATOM 674 C CA . GLU A 1 84 ? -20.727 7.218 10.085 1.00 86.00 84 GLU A CA 1
ATOM 675 C C . GLU A 1 84 ? -20.257 8.675 9.953 1.00 86.00 84 GLU A C 1
ATOM 677 O O . GLU A 1 84 ? -20.915 9.566 10.492 1.00 86.00 84 GLU A O 1
ATOM 682 N N . PHE A 1 85 ? -19.148 8.911 9.247 1.00 84.75 85 PHE A N 1
ATOM 683 C CA . PHE A 1 85 ? -18.542 10.237 9.067 1.00 84.75 85 PHE A CA 1
ATOM 684 C C . PHE A 1 85 ? -18.849 10.876 7.700 1.00 84.75 85 PHE A C 1
ATOM 686 O O . PHE A 1 85 ? -18.630 12.071 7.539 1.00 84.75 85 PHE A O 1
ATOM 693 N N . ASP A 1 86 ? -19.387 10.105 6.749 1.00 82.31 86 ASP A N 1
ATOM 694 C CA . ASP A 1 86 ? -19.934 10.539 5.449 1.00 82.31 86 ASP A CA 1
ATOM 695 C C . ASP A 1 86 ? -21.272 11.279 5.661 1.00 82.31 86 ASP A C 1
ATOM 697 O O . ASP A 1 86 ? -22.369 10.731 5.481 1.00 82.31 86 ASP A O 1
ATOM 701 N N . GLY A 1 87 ? -21.180 12.519 6.148 1.00 81.75 87 GLY A N 1
ATOM 702 C CA . GLY A 1 87 ? -22.299 13.271 6.712 1.00 81.75 87 GLY A CA 1
ATOM 703 C C . GLY A 1 87 ? -23.335 13.689 5.672 1.00 81.75 87 GLY A C 1
ATOM 704 O O . GLY A 1 87 ? -24.527 13.786 5.986 1.00 81.75 87 GLY A O 1
ATOM 705 N N . ASP A 1 88 ? -22.905 13.905 4.430 1.00 82.69 88 ASP A N 1
ATOM 706 C CA . ASP A 1 88 ? -23.783 14.190 3.295 1.00 82.69 88 ASP A CA 1
ATOM 707 C C . ASP A 1 88 ? -24.164 12.934 2.483 1.00 82.69 88 ASP A C 1
ATOM 709 O O . ASP A 1 88 ? -25.037 12.995 1.605 1.00 82.69 88 ASP A O 1
ATOM 713 N N . SER A 1 89 ? -23.609 11.770 2.849 1.00 83.06 89 SER A N 1
ATOM 714 C CA . SER A 1 89 ? -23.852 10.480 2.201 1.00 83.06 89 SER A CA 1
ATOM 715 C C . SER A 1 89 ? -23.526 10.489 0.701 1.00 83.06 89 SER A C 1
ATOM 717 O O . SER A 1 89 ? -24.221 9.816 -0.087 1.00 83.06 89 SER A O 1
ATOM 719 N N . ASP A 1 90 ? -22.511 11.265 0.305 1.00 80.38 90 ASP A N 1
ATOM 720 C CA . ASP A 1 90 ? -21.988 11.361 -1.058 1.00 80.38 90 ASP A CA 1
ATOM 721 C C . ASP A 1 90 ? -20.962 10.256 -1.386 1.00 80.38 90 ASP A C 1
ATOM 723 O O . ASP A 1 90 ? -20.575 10.099 -2.549 1.00 80.38 90 ASP A O 1
ATOM 727 N N . LYS A 1 91 ? -20.606 9.426 -0.391 1.00 82.75 91 LYS A N 1
ATOM 728 C CA . LYS A 1 91 ? -19.607 8.347 -0.485 1.00 82.75 91 LYS A CA 1
ATOM 729 C C . LYS A 1 91 ? -18.192 8.865 -0.730 1.00 82.75 91 LYS A C 1
ATOM 731 O O . LYS A 1 91 ? -17.349 8.157 -1.302 1.00 82.75 91 LYS A O 1
ATOM 736 N N . VAL A 1 92 ? -17.903 10.072 -0.261 1.00 83.00 92 VAL A N 1
ATOM 737 C CA . VAL A 1 92 ? -16.603 10.724 -0.320 1.00 83.00 92 VAL A CA 1
ATOM 738 C C . VAL A 1 92 ? -16.343 11.481 0.976 1.00 83.00 92 VAL A C 1
ATOM 740 O O . VAL A 1 92 ? -16.898 12.539 1.207 1.00 83.00 92 VAL A O 1
ATOM 743 N N . LEU A 1 93 ? -15.366 11.030 1.763 1.00 82.62 93 LEU A N 1
ATOM 744 C CA . LEU A 1 93 ? -14.918 11.820 2.907 1.00 82.62 93 LEU A CA 1
ATOM 745 C C . LEU A 1 93 ? -14.118 13.026 2.414 1.00 82.62 93 LEU A C 1
ATOM 747 O O . LEU A 1 93 ? -12.985 12.897 1.927 1.00 82.62 93 LEU A O 1
ATOM 751 N N . GLN A 1 94 ? -14.716 14.205 2.536 1.00 84.88 94 GLN A N 1
ATOM 752 C CA . GLN A 1 94 ? -14.069 15.482 2.271 1.00 84.88 94 GLN A CA 1
ATOM 753 C C . GLN A 1 94 ? -12.991 15.762 3.330 1.00 84.88 94 GLN A C 1
ATOM 755 O O . GLN A 1 94 ? -13.021 15.185 4.417 1.00 84.88 94 GLN A O 1
ATOM 760 N N . PRO A 1 95 ? -12.045 16.689 3.083 1.00 84.81 95 PRO A N 1
ATOM 761 C CA . PRO A 1 95 ? -10.996 17.007 4.055 1.00 84.81 95 PRO A CA 1
ATOM 762 C C . PRO A 1 95 ? -11.505 17.327 5.470 1.00 84.81 95 PRO A C 1
ATOM 764 O O . PRO A 1 95 ? -10.852 16.951 6.435 1.00 84.81 95 PRO A O 1
ATOM 767 N N . ARG A 1 96 ? -12.681 17.961 5.592 1.00 84.81 96 ARG A N 1
ATOM 768 C CA . ARG A 1 96 ? -13.320 18.250 6.888 1.00 84.81 96 ARG A CA 1
ATOM 769 C C . ARG A 1 96 ? -13.831 16.990 7.587 1.00 84.81 96 ARG A C 1
ATOM 771 O O . ARG A 1 96 ? -13.587 16.814 8.767 1.00 84.81 96 ARG A O 1
ATOM 778 N N . GLU A 1 97 ? -14.485 16.093 6.856 1.00 85.12 97 GLU A N 1
ATOM 779 C CA . GLU A 1 97 ? -14.985 14.830 7.417 1.00 85.12 97 GLU A CA 1
ATOM 780 C C . GLU A 1 97 ? -13.837 13.875 7.760 1.00 85.12 97 GLU A C 1
ATOM 782 O O . GLU A 1 97 ? -13.928 13.109 8.713 1.00 85.12 97 GLU A O 1
ATOM 787 N N . LEU A 1 98 ? -12.724 13.942 7.018 1.00 82.19 98 LEU A N 1
ATOM 788 C CA . LEU A 1 98 ? -11.482 13.258 7.382 1.00 82.19 98 LEU A CA 1
ATOM 789 C C . LEU A 1 98 ? -10.883 13.829 8.671 1.00 82.19 98 LEU A C 1
ATOM 791 O O . LEU A 1 98 ? -10.436 13.060 9.517 1.00 82.19 98 LEU A O 1
ATOM 795 N N . GLU A 1 99 ? -10.871 15.151 8.835 1.00 83.62 99 GLU A N 1
ATOM 796 C CA . GLU A 1 99 ? -10.427 15.793 10.077 1.00 83.62 99 GLU A CA 1
ATOM 797 C C . GLU A 1 99 ? -11.296 15.351 11.264 1.00 83.62 99 GLU A C 1
ATOM 799 O O . GLU A 1 99 ? -10.762 14.937 12.293 1.00 83.62 99 GLU A O 1
ATOM 804 N N . ASP A 1 100 ? -12.619 15.315 11.084 1.00 83.94 100 ASP A N 1
ATOM 805 C CA . ASP A 1 100 ? -13.557 14.811 12.088 1.00 83.94 100 ASP A CA 1
ATOM 806 C C . ASP A 1 100 ? -13.336 13.315 12.384 1.00 83.94 100 ASP A C 1
ATOM 808 O O . ASP A 1 100 ? -13.304 12.918 13.551 1.00 83.94 100 ASP A O 1
ATOM 812 N N . LEU A 1 101 ? -13.112 12.482 11.360 1.00 84.12 101 LEU A N 1
ATOM 813 C CA . LEU A 1 101 ? -12.817 11.048 11.494 1.00 84.12 101 LEU A CA 1
ATOM 814 C C . LEU A 1 101 ? -11.566 10.789 12.344 1.00 84.12 101 LEU A C 1
ATOM 816 O O . LEU A 1 101 ? -11.538 9.862 13.155 1.00 84.12 101 LEU A O 1
ATOM 820 N N . PHE A 1 102 ? -10.522 11.593 12.148 1.00 82.69 102 PHE A N 1
ATOM 821 C CA . PHE A 1 102 ? -9.271 11.483 12.895 1.00 82.69 102 PHE A CA 1
ATOM 822 C C . PHE A 1 102 ? -9.254 12.320 14.179 1.00 82.69 102 PHE A C 1
ATOM 824 O O . PHE A 1 102 ? -8.254 12.287 14.889 1.00 82.69 102 PHE A O 1
ATOM 831 N N . SER A 1 103 ? -10.344 13.005 14.538 1.00 83.12 103 SER A N 1
ATOM 832 C CA . SER A 1 103 ? -10.410 13.835 15.751 1.00 83.12 103 SER A CA 1
ATOM 833 C C . SER A 1 103 ? -10.202 13.050 17.052 1.00 83.12 103 SER A C 1
ATOM 835 O O . SER A 1 103 ? -9.767 13.614 18.055 1.00 83.12 103 SER A O 1
ATOM 837 N N . THR A 1 104 ? -10.495 11.744 17.049 1.00 78.00 104 THR A N 1
ATOM 838 C CA . THR A 1 104 ? -10.241 10.845 18.186 1.00 78.00 104 THR A CA 1
ATOM 839 C C . THR A 1 104 ? -8.878 10.155 18.120 1.00 78.00 104 THR A C 1
ATOM 841 O O . THR A 1 104 ? -8.478 9.511 19.092 1.00 78.00 104 THR A O 1
ATOM 844 N N . ALA A 1 105 ? -8.171 10.269 16.994 1.00 74.81 105 ALA A N 1
ATOM 845 C CA . ALA A 1 105 ? -6.820 9.761 16.802 1.00 74.81 105 ALA A CA 1
ATOM 846 C C . ALA A 1 105 ? -5.778 10.821 17.183 1.00 74.81 105 ALA A C 1
ATOM 848 O O . ALA A 1 105 ? -6.074 12.010 17.240 1.00 74.81 105 ALA A O 1
ATOM 849 N N . MET A 1 106 ? -4.545 10.386 17.464 1.00 60.91 106 MET A N 1
ATOM 850 C CA . MET A 1 106 ? -3.487 11.307 17.895 1.00 60.91 106 MET A CA 1
ATOM 851 C C . MET A 1 106 ? -3.173 12.383 16.846 1.00 60.91 106 MET A C 1
ATOM 853 O O . MET A 1 106 ? -3.120 13.551 17.211 1.00 60.91 106 MET A O 1
ATOM 857 N N . GLU A 1 107 ? -2.987 12.011 15.574 1.00 64.19 107 GLU A N 1
ATOM 858 C CA . GLU A 1 107 ? -2.738 12.945 14.465 1.00 64.19 107 GLU A CA 1
ATOM 859 C C . GLU A 1 107 ? -3.218 12.349 13.125 1.00 64.19 107 GLU A C 1
ATOM 861 O O . GLU A 1 107 ? -3.037 11.159 12.844 1.00 64.19 107 GLU A O 1
ATOM 866 N N . SER A 1 108 ? -3.802 13.183 12.257 1.00 61.53 108 SER A N 1
ATOM 867 C CA . SER A 1 108 ? -4.178 12.796 10.889 1.00 61.53 108 SER A CA 1
ATOM 868 C C . SER A 1 108 ? -2.961 12.840 9.955 1.00 61.53 108 SER A C 1
ATOM 870 O O . SER A 1 108 ? -2.786 13.792 9.197 1.00 61.53 108 SER A O 1
ATOM 872 N N . HIS A 1 109 ? -2.127 11.798 9.931 1.00 68.50 109 HIS A N 1
ATOM 873 C CA . HIS A 1 109 ? -0.937 11.790 9.057 1.00 68.50 109 HIS A CA 1
ATOM 874 C C . HIS A 1 109 ? -1.228 11.543 7.572 1.00 68.50 109 HIS A C 1
ATOM 876 O O . HIS A 1 109 ? -0.317 11.579 6.745 1.00 68.50 109 HIS A O 1
ATOM 882 N N . TRP A 1 110 ? -2.482 11.308 7.176 1.00 78.94 110 TRP A N 1
ATOM 883 C CA . TRP A 1 110 ? -2.814 11.102 5.761 1.00 78.94 110 TRP A CA 1
ATOM 884 C C . TRP A 1 110 ? -2.642 12.351 4.886 1.00 78.94 110 TRP A C 1
ATOM 886 O O . TRP A 1 110 ? -2.667 12.253 3.657 1.00 78.94 110 TRP A O 1
ATOM 896 N N . ILE A 1 111 ? -2.446 13.518 5.503 1.00 75.62 111 ILE A N 1
ATOM 897 C CA . ILE A 1 111 ? -2.132 14.781 4.820 1.00 75.62 111 ILE A CA 1
ATOM 898 C C . ILE A 1 111 ? -0.622 14.988 4.612 1.00 75.62 111 ILE A C 1
ATOM 900 O O . ILE A 1 111 ? -0.227 15.905 3.893 1.00 75.62 111 ILE A O 1
ATOM 904 N N . GLU A 1 112 ? 0.221 14.114 5.170 1.00 82.00 112 GLU A N 1
ATOM 905 C CA . GLU A 1 112 ? 1.683 14.185 5.095 1.00 82.00 112 GLU A CA 1
ATOM 906 C C . GLU A 1 112 ? 2.279 13.066 4.223 1.00 82.00 112 GLU A C 1
ATOM 908 O O . GLU A 1 112 ? 1.601 12.116 3.819 1.00 82.00 112 GLU A O 1
ATOM 913 N N . ASN A 1 113 ? 3.570 13.176 3.891 1.00 82.94 113 ASN A N 1
ATOM 914 C CA . ASN A 1 113 ? 4.295 12.072 3.257 1.00 82.94 113 ASN A CA 1
ATOM 915 C C . ASN A 1 113 ? 4.348 10.869 4.222 1.00 82.94 113 ASN A C 1
ATOM 917 O O . ASN A 1 113 ? 4.558 11.068 5.415 1.00 82.94 113 ASN A O 1
ATOM 921 N N . PRO A 1 114 ? 4.222 9.618 3.742 1.00 88.12 114 PRO A N 1
ATOM 922 C CA . PRO A 1 114 ? 4.089 9.202 2.343 1.00 88.12 114 PRO A CA 1
ATOM 923 C C . PRO A 1 114 ? 2.644 9.153 1.805 1.00 88.12 114 PRO A C 1
ATOM 925 O O . PRO A 1 114 ? 2.451 8.802 0.645 1.00 88.12 114 PRO A O 1
ATOM 928 N N . TYR A 1 115 ? 1.630 9.468 2.613 1.00 87.50 115 TYR A N 1
ATOM 929 C CA . TYR A 1 115 ? 0.216 9.190 2.317 1.00 87.50 115 TYR A CA 1
ATOM 930 C C . TYR A 1 115 ? -0.468 10.242 1.437 1.00 87.50 115 TYR A C 1
ATOM 932 O O . TYR A 1 115 ? -1.328 9.903 0.623 1.00 87.50 115 TYR A O 1
ATOM 940 N N . LYS A 1 116 ? -0.075 11.516 1.565 1.00 84.25 116 LYS A N 1
ATOM 941 C CA . LYS A 1 116 ? -0.767 12.666 0.956 1.00 84.25 116 LYS A CA 1
ATOM 942 C C . LYS A 1 116 ? -1.023 12.521 -0.545 1.00 84.25 116 LYS A C 1
ATOM 944 O O . LYS A 1 116 ? -2.051 12.985 -1.043 1.00 84.25 116 LYS A O 1
ATOM 949 N N . ASP A 1 117 ? -0.092 11.869 -1.240 1.00 87.50 117 ASP A N 1
ATOM 950 C CA . ASP A 1 117 ? -0.075 11.699 -2.690 1.00 87.50 117 ASP A CA 1
ATOM 951 C C . ASP A 1 117 ? -0.187 10.242 -3.145 1.00 87.50 117 ASP A C 1
ATOM 953 O O . ASP A 1 117 ? -0.007 9.960 -4.331 1.00 87.50 117 ASP A O 1
ATOM 957 N N . ALA A 1 118 ? -0.478 9.330 -2.215 1.00 90.19 118 ALA A N 1
ATOM 958 C CA . ALA A 1 118 ? -0.435 7.900 -2.476 1.00 90.19 118 ALA A CA 1
ATOM 959 C C . ALA A 1 118 ? -1.713 7.327 -3.079 1.00 90.19 118 ALA A C 1
ATOM 961 O O . ALA A 1 118 ? -1.674 6.226 -3.611 1.00 90.19 118 ALA A O 1
ATOM 962 N N . VAL A 1 119 ? -2.840 8.025 -3.001 1.00 89.12 119 VAL A N 1
ATOM 963 C CA . VAL A 1 119 ? -4.137 7.485 -3.427 1.00 89.12 119 VAL A CA 1
ATOM 964 C C . VAL A 1 119 ? -4.887 8.474 -4.302 1.00 89.12 119 VAL A C 1
ATOM 966 O O . VAL A 1 119 ? -4.606 9.679 -4.301 1.00 89.12 119 VAL A O 1
ATOM 969 N N . GLU A 1 120 ? -5.848 7.948 -5.054 1.00 85.88 120 GLU A N 1
ATOM 970 C CA . GLU A 1 120 ? -6.775 8.750 -5.840 1.00 85.88 120 GLU A CA 1
ATOM 971 C C . GLU A 1 120 ? -7.641 9.634 -4.931 1.00 85.88 120 GLU A C 1
ATOM 973 O O . GLU A 1 120 ? -8.180 9.190 -3.909 1.00 85.88 120 GLU A O 1
ATOM 978 N N . LYS A 1 121 ? -7.758 10.901 -5.328 1.00 83.50 121 LYS A N 1
ATOM 979 C CA . LYS A 1 121 ? -8.564 11.932 -4.678 1.00 83.50 121 LYS A CA 1
ATOM 980 C C . LYS A 1 121 ? -9.427 12.610 -5.731 1.00 83.50 121 LYS A C 1
ATOM 982 O O . LYS A 1 121 ? -8.995 12.767 -6.873 1.00 83.50 121 LYS A O 1
ATOM 987 N N . ASN A 1 122 ? -10.618 13.052 -5.339 1.00 80.81 122 ASN A N 1
ATOM 988 C CA . ASN A 1 122 ? -11.448 13.871 -6.219 1.00 80.81 122 ASN A CA 1
ATOM 989 C C . ASN A 1 122 ? -10.825 15.276 -6.423 1.00 80.81 122 ASN A C 1
ATOM 991 O O . ASN A 1 122 ? -9.825 15.637 -5.798 1.00 80.81 122 ASN A O 1
ATOM 995 N N . ALA A 1 123 ? -11.454 16.106 -7.261 1.00 79.44 123 ALA A N 1
ATOM 996 C CA . ALA A 1 123 ? -10.996 17.474 -7.535 1.00 79.44 123 ALA A CA 1
ATOM 997 C C . ALA A 1 123 ? -10.925 18.394 -6.294 1.00 79.44 123 ALA A C 1
ATOM 999 O O . ALA A 1 123 ? -10.226 19.402 -6.324 1.00 79.44 123 ALA A O 1
ATOM 1000 N N . HIS A 1 124 ? -11.621 18.047 -5.207 1.00 79.38 124 HIS A N 1
ATOM 1001 C CA . HIS A 1 124 ? -11.643 18.785 -3.940 1.00 79.38 124 HIS A CA 1
ATOM 1002 C C . HIS A 1 124 ? -10.718 18.171 -2.873 1.00 79.38 124 HIS A C 1
ATOM 1004 O O . HIS A 1 124 ? -10.689 18.638 -1.737 1.00 79.38 124 HIS A O 1
ATOM 1010 N N . GLY A 1 125 ? -9.949 17.133 -3.221 1.00 77.88 125 GLY A N 1
ATOM 1011 C CA . GLY A 1 125 ? -9.037 16.449 -2.304 1.00 77.88 125 GLY A CA 1
ATOM 1012 C C . GLY A 1 125 ? -9.684 15.386 -1.406 1.00 77.88 125 GLY A C 1
ATOM 1013 O O . GLY A 1 125 ? -8.984 14.838 -0.554 1.00 77.88 125 GLY A O 1
ATOM 1014 N N . GLY A 1 126 ? -10.970 15.080 -1.593 1.00 78.25 126 GLY A N 1
ATOM 1015 C CA . GLY A 1 126 ? -11.710 14.061 -0.843 1.00 78.25 126 GLY A CA 1
ATOM 1016 C C . GLY A 1 126 ? -11.383 12.622 -1.262 1.00 78.25 126 GLY A C 1
ATOM 1017 O O . GLY A 1 126 ? -10.964 12.370 -2.399 1.00 78.25 126 GLY A O 1
ATOM 1018 N N . LEU A 1 127 ? -11.584 11.680 -0.333 1.00 78.19 127 LEU A N 1
ATOM 1019 C CA . LEU A 1 127 ? -11.331 10.242 -0.494 1.00 78.19 127 LEU A CA 1
ATOM 1020 C C . LEU A 1 127 ? -12.646 9.477 -0.663 1.00 78.19 127 LEU A C 1
ATOM 1022 O O . LEU A 1 127 ? -13.501 9.506 0.215 1.00 78.19 127 LEU A O 1
ATOM 1026 N N . SER A 1 128 ? -12.803 8.767 -1.778 1.00 74.38 128 SER A N 1
ATOM 1027 C CA . SER A 1 128 ? -14.050 8.081 -2.116 1.00 74.38 128 SER A CA 1
ATOM 1028 C C . SER A 1 128 ? -14.084 6.639 -1.611 1.00 74.38 128 SER A C 1
ATOM 1030 O O . SER A 1 128 ? -13.077 5.929 -1.647 1.00 74.38 128 SER A O 1
ATOM 1032 N N . LEU A 1 129 ? -15.268 6.176 -1.206 1.00 66.56 129 LEU A N 1
ATOM 1033 C CA . LEU A 1 129 ? -15.560 4.753 -1.012 1.00 66.56 129 LEU A CA 1
ATOM 1034 C C . LEU A 1 129 ? -15.767 4.014 -2.347 1.00 66.56 129 LEU A C 1
ATOM 1036 O O . LEU A 1 129 ? -15.573 2.807 -2.421 1.00 66.56 129 LEU A O 1
ATOM 1040 N N . ASP A 1 130 ? -16.110 4.744 -3.407 1.00 60.34 130 ASP A N 1
ATOM 1041 C CA . ASP A 1 130 ? -16.482 4.224 -4.723 1.00 60.34 130 ASP A CA 1
ATOM 1042 C C . ASP A 1 130 ? -15.494 4.689 -5.804 1.00 60.34 130 ASP A C 1
ATOM 1044 O O . ASP A 1 130 ? -15.914 5.013 -6.915 1.00 60.34 130 ASP A O 1
ATOM 1048 N N . ALA A 1 131 ? -14.188 4.735 -5.504 1.00 46.56 131 ALA A N 1
ATOM 1049 C CA . ALA A 1 131 ? -13.174 5.439 -6.306 1.00 46.56 131 ALA A CA 1
ATOM 1050 C C . ALA A 1 131 ? -13.102 5.052 -7.804 1.00 46.56 131 ALA A C 1
ATOM 1052 O O . ALA A 1 131 ? -12.458 5.747 -8.576 1.00 46.56 131 ALA A O 1
ATOM 1053 N N . PHE A 1 132 ? -13.835 4.032 -8.265 1.00 38.75 132 PHE A N 1
ATOM 1054 C CA . PHE A 1 132 ? -13.974 3.709 -9.687 1.00 38.75 132 PHE A CA 1
ATOM 1055 C C . PHE A 1 132 ? -15.421 3.546 -10.222 1.00 38.75 132 PHE A C 1
ATOM 1057 O O . PHE A 1 132 ? -15.612 3.117 -11.360 1.00 38.75 132 PHE A O 1
ATOM 1064 N N . LEU A 1 133 ? -16.479 3.881 -9.469 1.00 38.94 133 LEU A N 1
ATOM 1065 C CA . LEU A 1 133 ? -17.874 3.595 -9.870 1.00 38.94 133 LEU A CA 1
ATOM 1066 C C . LEU A 1 133 ? -18.802 4.805 -10.043 1.00 38.94 133 LEU A C 1
ATOM 1068 O O . LEU A 1 133 ? -20.019 4.622 -10.104 1.00 38.94 133 LEU A O 1
ATOM 1072 N N . SER A 1 134 ? -18.288 6.015 -10.278 1.00 36.88 134 SER A N 1
ATOM 1073 C CA . SER A 1 134 ? -19.183 7.137 -10.625 1.00 36.88 134 SER A CA 1
ATOM 1074 C C . SER A 1 134 ? -19.846 7.021 -12.012 1.00 36.88 134 SER A C 1
ATOM 1076 O O . SER A 1 134 ? -20.688 7.852 -12.347 1.00 36.88 134 SER A O 1
ATOM 1078 N N . GLN A 1 135 ? -19.564 5.973 -12.810 1.00 37.06 135 GLN A N 1
ATOM 1079 C CA . GLN A 1 135 ? -20.222 5.801 -14.114 1.00 37.06 135 GLN A CA 1
ATOM 1080 C C . GLN A 1 135 ? -21.268 4.685 -14.229 1.00 37.06 135 GLN A C 1
ATOM 1082 O O . GLN A 1 135 ? -22.112 4.801 -15.117 1.00 37.06 135 GLN A O 1
ATOM 1087 N N . LYS A 1 136 ? -21.313 3.643 -13.377 1.00 42.88 136 LYS A N 1
ATOM 1088 C CA . LYS A 1 136 ? -22.365 2.600 -13.474 1.00 42.88 136 LYS A CA 1
ATOM 1089 C C . LYS A 1 136 ? -22.652 1.864 -12.158 1.00 42.88 136 LYS A C 1
ATOM 1091 O O . LYS A 1 136 ? -22.000 0.869 -11.871 1.00 42.88 136 LYS A O 1
ATOM 1096 N N . SER A 1 137 ? -23.713 2.265 -11.448 1.00 39.16 137 SER A N 1
ATOM 1097 C CA . SER A 1 137 ? -24.751 1.391 -10.840 1.00 39.16 137 SER A CA 1
ATOM 1098 C C . SER A 1 137 ? -25.378 2.047 -9.603 1.00 39.16 137 SER A C 1
ATOM 1100 O O . SER A 1 137 ? -24.691 2.366 -8.644 1.00 39.16 137 SER A O 1
ATOM 1102 N N . GLY A 1 138 ? -26.706 2.201 -9.606 1.00 45.06 138 GLY A N 1
ATOM 1103 C CA . GLY A 1 138 ? -27.462 2.970 -8.614 1.00 45.06 138 GLY A CA 1
ATOM 1104 C C . GLY A 1 138 ? -27.588 2.387 -7.194 1.00 45.06 138 GLY A C 1
ATOM 1105 O O . GLY A 1 138 ? -27.420 1.192 -6.943 1.00 45.06 138 GLY A O 1
ATOM 1106 N N . ARG A 1 139 ? -28.001 3.293 -6.293 1.00 45.78 139 ARG A N 1
ATOM 1107 C CA . ARG A 1 139 ? -28.209 3.202 -4.828 1.00 45.78 139 ARG A CA 1
ATOM 1108 C C . ARG A 1 139 ? -28.994 1.986 -4.301 1.00 45.78 139 ARG A C 1
ATOM 1110 O O . ARG A 1 139 ? -28.876 1.647 -3.130 1.00 45.78 139 ARG A O 1
ATOM 1117 N N . LEU A 1 140 ? -29.793 1.312 -5.129 1.00 45.75 140 LEU A N 1
ATOM 1118 C CA . LEU A 1 140 ? -30.706 0.245 -4.684 1.00 45.75 140 LEU A CA 1
ATOM 1119 C C . LEU A 1 140 ? -30.028 -1.119 -4.472 1.00 45.75 140 LEU A C 1
ATOM 1121 O O . LEU A 1 140 ? -30.585 -1.981 -3.796 1.00 45.75 140 LEU A O 1
ATOM 1125 N N . LEU A 1 141 ? -28.821 -1.330 -5.006 1.00 47.31 141 LEU A N 1
ATOM 1126 C CA . LEU A 1 141 ? -28.133 -2.622 -4.894 1.00 47.31 141 LEU A CA 1
ATOM 1127 C C . LEU A 1 141 ? -27.461 -2.842 -3.524 1.00 47.31 141 LEU A C 1
ATOM 1129 O O . LEU A 1 141 ? -27.135 -3.977 -3.182 1.00 47.31 141 LEU A O 1
ATOM 1133 N N . TRP A 1 142 ? -27.244 -1.770 -2.756 1.00 43.28 142 TRP A N 1
ATOM 1134 C CA . TRP A 1 142 ? -26.487 -1.791 -1.498 1.00 43.28 142 TRP A CA 1
ATOM 1135 C C . TRP A 1 142 ? -27.261 -2.464 -0.356 1.00 43.28 142 TRP A C 1
ATOM 1137 O O . TRP A 1 142 ? -26.712 -3.302 0.351 1.00 43.28 142 TRP A O 1
ATOM 1147 N N . ILE A 1 143 ? -28.567 -2.194 -0.251 1.00 46.62 143 ILE A N 1
ATOM 1148 C CA . ILE A 1 143 ? -29.440 -2.773 0.787 1.00 46.62 143 ILE A CA 1
ATOM 1149 C C . ILE A 1 143 ? -29.657 -4.283 0.566 1.00 46.62 143 ILE A C 1
ATOM 1151 O O . ILE A 1 143 ? -29.862 -5.035 1.514 1.00 46.62 143 ILE A O 1
ATOM 1155 N N . VAL A 1 144 ? -29.571 -4.757 -0.682 1.00 46.97 144 VAL A N 1
ATOM 1156 C CA . VAL A 1 144 ? -29.853 -6.161 -1.038 1.00 46.97 144 VAL A CA 1
ATOM 1157 C C . VAL A 1 144 ? -28.628 -7.081 -0.855 1.00 46.97 144 VAL A C 1
ATOM 1159 O O . VAL A 1 144 ? -28.777 -8.300 -0.822 1.00 46.97 144 VAL A O 1
ATOM 1162 N N . LEU A 1 145 ? -27.410 -6.541 -0.710 1.00 45.56 145 LEU A N 1
ATOM 1163 C CA . LEU A 1 145 ? -26.159 -7.321 -0.779 1.00 45.56 145 LEU A CA 1
ATOM 1164 C C . LEU A 1 145 ? -25.408 -7.517 0.551 1.00 45.56 145 LEU A C 1
ATOM 1166 O O . LEU A 1 145 ? -24.305 -8.066 0.534 1.00 45.56 145 LEU A O 1
ATOM 1170 N N . SER A 1 146 ? -25.991 -7.166 1.700 1.00 48.69 146 SER A N 1
ATOM 1171 C CA . SER A 1 146 ? -25.331 -7.230 3.020 1.00 48.69 146 SER A CA 1
ATOM 1172 C C . SER A 1 146 ? -24.918 -8.629 3.528 1.00 48.69 146 SER A C 1
ATOM 1174 O O . SER A 1 146 ? -24.480 -8.734 4.668 1.00 48.69 146 SER A O 1
ATOM 1176 N N . LEU A 1 147 ? -24.999 -9.706 2.732 1.00 46.38 147 LEU A N 1
ATOM 1177 C CA . LEU A 1 147 ? -24.660 -11.074 3.166 1.00 46.38 147 LEU A CA 1
ATOM 1178 C C . LEU A 1 147 ? -23.964 -11.940 2.088 1.00 46.38 147 LEU A C 1
ATOM 1180 O O . LEU A 1 147 ? -24.334 -13.099 1.900 1.00 46.38 147 LEU A O 1
ATOM 1184 N N . ASN A 1 148 ? -22.964 -11.437 1.344 1.00 49.06 148 ASN A N 1
ATOM 1185 C CA . ASN A 1 148 ? -22.177 -12.316 0.455 1.00 49.06 148 ASN A CA 1
ATOM 1186 C C . ASN A 1 148 ? -20.752 -11.817 0.137 1.00 49.06 148 ASN A C 1
ATOM 1188 O O . ASN A 1 148 ? -20.520 -10.615 0.131 1.00 49.06 148 ASN A O 1
ATOM 1192 N N . LEU A 1 149 ? -19.822 -12.720 -0.231 1.00 48.38 149 LEU A N 1
ATOM 1193 C CA . LEU A 1 149 ? -18.407 -12.424 -0.584 1.00 48.38 149 LEU A CA 1
ATOM 1194 C C . LEU A 1 149 ? -18.219 -11.270 -1.595 1.00 48.38 149 LEU A C 1
ATOM 1196 O O . LEU A 1 149 ? -17.177 -10.616 -1.613 1.00 48.38 149 LEU A O 1
ATOM 1200 N N . LYS A 1 150 ? -19.235 -11.000 -2.424 1.00 53.16 150 LYS A N 1
ATOM 1201 C CA . LYS A 1 150 ? -19.251 -9.903 -3.402 1.00 53.16 150 LYS A CA 1
ATOM 1202 C C . LYS A 1 150 ? -19.197 -8.507 -2.765 1.00 53.16 150 LYS A C 1
ATOM 1204 O O . LYS A 1 150 ? -18.742 -7.587 -3.437 1.00 53.16 150 LYS A O 1
ATOM 1209 N N . SER A 1 151 ? -19.625 -8.329 -1.511 1.00 55.56 151 SER A N 1
ATOM 1210 C CA . SER A 1 151 ? -19.502 -7.042 -0.807 1.00 55.56 151 SER A CA 1
ATOM 1211 C C . SER A 1 151 ? -18.045 -6.734 -0.454 1.00 55.56 151 SER A C 1
ATOM 1213 O O . SER A 1 151 ? -17.578 -5.635 -0.721 1.00 55.56 151 SER A O 1
ATOM 1215 N N . ILE A 1 152 ? -17.285 -7.724 0.027 1.00 55.31 152 ILE A N 1
ATOM 1216 C CA . ILE A 1 152 ? -15.869 -7.564 0.409 1.00 55.31 152 ILE A CA 1
ATOM 1217 C C . ILE A 1 152 ? -15.002 -7.174 -0.794 1.00 55.31 152 ILE A C 1
ATOM 1219 O O . ILE A 1 152 ? -14.103 -6.349 -0.665 1.00 55.31 152 ILE A O 1
ATOM 1223 N N . LEU A 1 153 ? -15.277 -7.736 -1.975 1.00 54.91 153 LEU A N 1
ATOM 1224 C CA . LEU A 1 153 ? -14.549 -7.378 -3.196 1.00 54.91 153 LEU A CA 1
ATOM 1225 C C . LEU A 1 153 ? -14.803 -5.934 -3.639 1.00 54.91 153 LEU A C 1
ATOM 1227 O O . LEU A 1 153 ? -13.881 -5.311 -4.145 1.00 54.91 153 LEU A O 1
ATOM 1231 N N . ARG A 1 154 ? -16.013 -5.405 -3.425 1.00 60.38 154 ARG A N 1
ATOM 1232 C CA . ARG A 1 154 ? -16.345 -4.003 -3.733 1.00 60.38 154 ARG A CA 1
ATOM 1233 C C . ARG A 1 154 ? -15.742 -3.033 -2.731 1.00 60.38 154 ARG A C 1
ATOM 1235 O O . ARG A 1 154 ? -15.281 -1.974 -3.115 1.00 60.38 154 ARG A O 1
ATOM 1242 N N . ILE A 1 155 ? -15.700 -3.432 -1.462 1.00 63.16 155 ILE A N 1
ATOM 1243 C CA . ILE A 1 155 ? -15.082 -2.648 -0.391 1.00 63.16 155 ILE A CA 1
ATOM 1244 C C . ILE A 1 155 ? -13.619 -2.330 -0.730 1.00 63.16 155 ILE A C 1
ATOM 1246 O O . ILE A 1 155 ? -13.170 -1.223 -0.467 1.00 63.16 155 ILE A O 1
ATOM 1250 N N . LYS A 1 156 ? -12.889 -3.261 -1.362 1.00 62.34 156 LYS A N 1
ATOM 1251 C CA . LYS A 1 156 ? -11.479 -3.049 -1.720 1.00 62.34 156 LYS A CA 1
ATOM 1252 C C . LYS A 1 156 ? -11.235 -1.875 -2.675 1.00 62.34 156 LYS A C 1
ATOM 1254 O O . LYS A 1 156 ? -10.136 -1.345 -2.645 1.00 62.34 156 LYS A O 1
ATOM 1259 N N . ASP A 1 157 ? -12.217 -1.464 -3.475 1.00 65.06 157 ASP A N 1
ATOM 1260 C CA . ASP A 1 157 ? -12.054 -0.388 -4.467 1.00 65.06 157 ASP A CA 1
ATOM 1261 C C . ASP A 1 157 ? -12.062 1.022 -3.838 1.00 65.06 157 ASP A C 1
ATOM 1263 O O . ASP A 1 157 ? -11.848 2.022 -4.521 1.00 65.06 157 ASP A O 1
ATOM 1267 N N . ALA A 1 158 ? -12.312 1.119 -2.532 1.00 73.06 158 ALA A N 1
ATOM 1268 C CA . ALA A 1 158 ? -12.381 2.377 -1.811 1.00 73.06 158 ALA A CA 1
ATOM 1269 C C . ALA A 1 158 ? -10.998 3.026 -1.623 1.00 73.06 158 ALA A C 1
ATOM 1271 O O . ALA A 1 158 ? -10.103 2.440 -1.003 1.00 73.06 158 ALA A O 1
ATOM 1272 N N . SER A 1 159 ? -10.833 4.287 -2.042 1.00 75.75 159 SER A N 1
ATOM 1273 C CA . SER A 1 159 ? -9.551 4.996 -1.915 1.00 75.75 159 SER A CA 1
ATOM 1274 C C . SER A 1 159 ? -9.147 5.268 -0.470 1.00 75.75 159 SER A C 1
ATOM 1276 O O . SER A 1 159 ? -7.957 5.259 -0.147 1.00 75.75 159 SER A O 1
ATOM 1278 N N . VAL A 1 160 ? -10.123 5.380 0.433 1.00 78.81 160 VAL A N 1
ATOM 1279 C CA . VAL A 1 160 ? -9.871 5.403 1.880 1.00 78.81 160 VAL A CA 1
ATOM 1280 C C . VAL A 1 160 ? -9.152 4.126 2.349 1.00 78.81 160 VAL A C 1
ATOM 1282 O O . VAL A 1 160 ? -8.233 4.190 3.165 1.00 78.81 160 VAL A O 1
ATOM 1285 N N . LEU A 1 161 ? -9.495 2.959 1.791 1.00 87.38 161 LEU A N 1
ATOM 1286 C CA . LEU A 1 161 ? -8.893 1.679 2.169 1.00 87.38 161 LEU A CA 1
ATOM 1287 C C . LEU A 1 161 ? -7.528 1.455 1.520 1.00 87.38 161 LEU A C 1
ATOM 1289 O O . LEU A 1 161 ? -6.709 0.737 2.092 1.00 87.38 161 LEU A O 1
ATOM 1293 N N . HIS A 1 162 ? -7.236 2.108 0.391 1.00 89.69 162 HIS A N 1
ATOM 1294 C CA . HIS A 1 162 ? -5.882 2.153 -0.169 1.00 89.69 162 HIS A CA 1
ATOM 1295 C C . HIS A 1 162 ? -4.888 2.780 0.824 1.00 89.69 162 HIS A C 1
ATOM 1297 O O . HIS A 1 162 ? -3.809 2.226 1.043 1.00 89.69 162 HIS A O 1
ATOM 1303 N N . ASN A 1 163 ? -5.271 3.874 1.496 1.00 89.62 163 ASN A N 1
ATOM 1304 C CA . ASN A 1 163 ? -4.442 4.498 2.534 1.00 89.62 163 ASN A CA 1
ATOM 1305 C C . ASN A 1 163 ? -4.265 3.590 3.753 1.00 89.62 163 ASN A C 1
ATOM 1307 O O . ASN A 1 163 ? -3.151 3.446 4.255 1.00 89.62 163 ASN A O 1
ATOM 1311 N N . TRP A 1 164 ? -5.329 2.922 4.200 1.00 91.88 164 TRP A N 1
ATOM 1312 C CA . TRP A 1 164 ? -5.236 1.927 5.271 1.00 91.88 164 TRP A CA 1
ATOM 1313 C C . TRP A 1 164 ? -4.325 0.751 4.909 1.00 91.88 164 TRP A C 1
ATOM 1315 O O . TRP A 1 164 ? -3.520 0.320 5.737 1.00 91.88 164 TRP A O 1
ATOM 1325 N N . ALA A 1 165 ? -4.406 0.249 3.674 1.00 93.81 165 ALA A N 1
ATOM 1326 C CA . ALA A 1 165 ? -3.525 -0.804 3.180 1.00 93.81 165 ALA A CA 1
ATOM 1327 C C . ALA A 1 165 ? -2.059 -0.344 3.168 1.00 93.81 165 ALA A C 1
ATOM 1329 O O . ALA A 1 165 ? -1.188 -1.082 3.634 1.00 93.81 165 ALA A O 1
ATOM 1330 N N . LEU A 1 166 ? -1.789 0.886 2.712 1.00 94.69 166 LEU A N 1
ATOM 1331 C CA . LEU A 1 166 ? -0.451 1.478 2.743 1.00 94.69 166 LEU A CA 1
ATOM 1332 C C . LEU A 1 166 ? 0.070 1.638 4.173 1.00 94.69 166 LEU A C 1
ATOM 1334 O O . LEU A 1 166 ? 1.185 1.219 4.475 1.00 94.69 166 LEU A O 1
ATOM 1338 N N . MET A 1 167 ? -0.741 2.212 5.060 1.00 92.75 167 MET A N 1
ATOM 1339 C CA . MET A 1 167 ? -0.382 2.438 6.457 1.00 92.75 167 MET A CA 1
ATOM 1340 C C . MET A 1 167 ? -0.092 1.121 7.171 1.00 92.75 167 MET A C 1
ATOM 1342 O O . MET A 1 167 ? 0.925 1.003 7.843 1.00 92.75 167 MET A O 1
ATOM 1346 N N . THR A 1 168 ? -0.917 0.096 6.955 1.00 94.56 168 THR A N 1
ATOM 1347 C CA . THR A 1 168 ? -0.699 -1.236 7.536 1.00 94.56 168 THR A CA 1
ATOM 1348 C C . THR A 1 168 ? 0.574 -1.891 7.000 1.00 94.56 168 THR A C 1
ATOM 1350 O O . THR A 1 168 ? 1.295 -2.550 7.749 1.00 94.56 168 THR A O 1
ATOM 1353 N N . LEU A 1 169 ? 0.876 -1.705 5.711 1.00 94.88 169 LEU A N 1
ATOM 1354 C CA . LEU A 1 169 ? 2.086 -2.238 5.091 1.00 94.88 169 LEU A CA 1
ATOM 1355 C C . LEU A 1 169 ? 3.352 -1.589 5.676 1.00 94.88 169 LEU A C 1
ATOM 1357 O O . LEU A 1 169 ? 4.301 -2.300 6.018 1.00 94.88 169 LEU A O 1
ATOM 1361 N N . LEU A 1 170 ? 3.362 -0.256 5.788 1.00 93.06 170 LEU A N 1
ATOM 1362 C CA . LEU A 1 170 ? 4.527 0.522 6.217 1.00 93.06 170 LEU A CA 1
ATOM 1363 C C . LEU A 1 170 ? 4.702 0.535 7.740 1.00 93.06 170 LEU A C 1
ATOM 1365 O O . LEU A 1 170 ? 5.811 0.330 8.231 1.00 93.06 170 LEU A O 1
ATOM 1369 N N . ASN A 1 171 ? 3.617 0.745 8.484 1.00 92.00 171 ASN A N 1
ATOM 1370 C CA . ASN A 1 171 ? 3.611 0.826 9.940 1.00 92.00 171 ASN A CA 1
ATOM 1371 C C . ASN A 1 171 ? 2.358 0.138 10.531 1.00 92.00 171 ASN A C 1
ATOM 1373 O O . ASN A 1 171 ? 1.375 0.795 10.887 1.00 92.00 171 ASN A O 1
ATOM 1377 N N . PRO A 1 172 ? 2.374 -1.203 10.652 1.00 92.38 172 PRO A N 1
ATOM 1378 C CA . PRO A 1 172 ? 1.205 -1.947 11.106 1.00 92.38 172 PRO A CA 1
ATOM 1379 C C . PRO A 1 172 ? 0.828 -1.662 12.563 1.00 92.38 172 PRO A C 1
ATOM 1381 O O . PRO A 1 172 ? -0.352 -1.706 12.895 1.00 92.38 172 PRO A O 1
ATOM 1384 N N . THR A 1 173 ? 1.806 -1.344 13.414 1.00 89.88 173 THR A N 1
ATOM 1385 C CA . THR A 1 173 ? 1.583 -0.918 14.803 1.00 89.88 173 THR A CA 1
ATOM 1386 C C . THR A 1 173 ? 0.720 0.340 14.835 1.00 89.88 173 THR A C 1
ATOM 1388 O O . THR A 1 173 ? -0.369 0.328 15.404 1.00 89.88 173 THR A O 1
ATOM 1391 N N . PHE A 1 174 ? 1.147 1.366 14.096 1.00 88.44 174 PHE A N 1
ATOM 1392 C CA . PHE A 1 174 ? 0.419 2.623 13.978 1.00 88.44 174 PHE A CA 1
ATOM 1393 C C . PHE A 1 174 ? -0.979 2.436 13.371 1.00 88.44 174 PHE A C 1
ATOM 1395 O O . PHE A 1 174 ? -1.951 3.054 13.804 1.00 88.44 174 PHE A O 1
ATOM 1402 N N . SER A 1 175 ? -1.129 1.527 12.403 1.00 90.75 175 SER A N 1
ATOM 1403 C CA . SER A 1 175 ? -2.451 1.200 11.864 1.00 90.75 175 SER A CA 1
ATOM 1404 C C . SER A 1 175 ? -3.391 0.619 12.924 1.00 90.75 175 SER A C 1
ATOM 1406 O O . SER A 1 175 ? -4.577 0.941 12.927 1.00 90.75 175 SER A O 1
ATOM 1408 N N . VAL A 1 176 ? -2.900 -0.246 13.812 1.00 90.69 176 VAL A N 1
ATOM 1409 C CA . VAL A 1 176 ? -3.734 -0.841 14.866 1.00 90.69 176 VAL A CA 1
ATOM 1410 C C . VAL A 1 176 ? -4.075 0.179 15.952 1.00 90.69 176 VAL A C 1
ATOM 1412 O O . VAL A 1 176 ? -5.210 0.188 16.425 1.00 90.69 176 VAL A O 1
ATOM 1415 N N . GLU A 1 177 ? -3.148 1.073 16.294 1.00 87.94 177 GLU A N 1
ATOM 1416 C CA . GLU A 1 177 ? -3.407 2.198 17.203 1.00 87.94 177 GLU A CA 1
ATOM 1417 C C . GLU A 1 177 ? -4.550 3.081 16.685 1.00 87.94 177 GLU A C 1
ATOM 1419 O O . GLU A 1 177 ? -5.513 3.325 17.409 1.00 87.94 177 GLU A O 1
ATOM 1424 N N . ASN A 1 178 ? -4.525 3.474 15.405 1.00 88.19 178 ASN A N 1
ATOM 1425 C CA . ASN A 1 178 ? -5.613 4.261 14.807 1.00 88.19 178 ASN A CA 1
ATOM 1426 C C . ASN A 1 178 ? -6.951 3.516 14.808 1.00 88.19 178 ASN A C 1
ATOM 1428 O O . ASN A 1 178 ? -7.981 4.104 15.124 1.00 88.19 178 ASN A O 1
ATOM 1432 N N . LEU A 1 179 ? -6.953 2.208 14.525 1.00 89.06 179 LEU A N 1
ATOM 1433 C CA . LEU A 1 179 ? -8.169 1.400 14.654 1.00 89.06 179 LEU A CA 1
ATOM 1434 C C . LEU A 1 179 ? -8.716 1.421 16.085 1.00 89.06 179 LEU A C 1
ATOM 1436 O O . LEU A 1 179 ? -9.932 1.423 16.278 1.00 89.06 179 LEU A O 1
ATOM 1440 N N . LYS A 1 180 ? -7.840 1.450 17.095 1.00 87.94 180 LYS A N 1
ATOM 1441 C CA . LYS A 1 180 ? -8.249 1.571 18.496 1.00 87.94 180 LYS A CA 1
ATOM 1442 C C . LYS A 1 180 ? -8.792 2.945 18.844 1.00 87.94 180 LYS A C 1
ATOM 1444 O O . LYS A 1 180 ? -9.855 2.994 19.460 1.00 87.94 180 LYS A O 1
ATOM 1449 N N . TYR A 1 181 ? -8.169 4.018 18.373 1.00 86.44 181 TYR A N 1
ATOM 1450 C CA . TYR A 1 181 ? -8.708 5.373 18.513 1.00 86.44 181 TYR A CA 1
ATOM 1451 C C . TYR A 1 181 ? -10.083 5.550 17.853 1.00 86.44 181 TYR A C 1
ATOM 1453 O O . TYR A 1 181 ? -10.935 6.266 18.374 1.00 86.44 181 TYR A O 1
ATOM 1461 N N . MET A 1 182 ? -10.341 4.835 16.756 1.00 86.44 182 MET A N 1
ATOM 1462 C CA . MET A 1 182 ? -11.649 4.807 16.090 1.00 86.44 182 MET A CA 1
ATOM 1463 C C . MET A 1 182 ? -12.664 3.868 16.763 1.00 86.44 182 MET A C 1
ATOM 1465 O O . MET A 1 182 ? -13.795 3.743 16.303 1.00 86.44 182 MET A O 1
ATOM 1469 N N . GLY A 1 183 ? -12.287 3.180 17.846 1.00 88.00 183 GLY A N 1
ATOM 1470 C CA . GLY A 1 183 ? -13.194 2.328 18.614 1.00 88.00 183 GLY A CA 1
ATOM 1471 C C . GLY A 1 183 ? -13.356 0.904 18.078 1.00 88.00 183 GLY A C 1
ATOM 1472 O O . GLY A 1 183 ? -14.414 0.301 18.273 1.00 88.00 183 GLY A O 1
ATOM 1473 N N . TYR A 1 184 ? -12.336 0.327 17.424 1.00 89.44 184 TYR A N 1
ATOM 1474 C CA . TYR A 1 184 ? -12.389 -1.063 16.956 1.00 89.44 184 TYR A CA 1
ATOM 1475 C C . TYR A 1 184 ? -12.733 -2.032 18.108 1.00 89.44 184 TYR A C 1
ATOM 1477 O O . TYR A 1 184 ? -11.939 -2.176 19.053 1.00 89.44 184 TYR A O 1
ATOM 1485 N N . PRO A 1 185 ? -13.881 -2.739 18.034 1.00 87.44 185 PRO A N 1
ATOM 1486 C CA . PRO A 1 185 ? -14.452 -3.450 19.180 1.00 87.44 185 PRO A CA 1
ATOM 1487 C C . PRO A 1 185 ? -13.778 -4.797 19.461 1.00 87.44 185 PRO A C 1
ATOM 1489 O O . PRO A 1 185 ? -13.933 -5.350 20.549 1.00 87.44 185 PRO A O 1
ATOM 1492 N N . GLY A 1 186 ? -13.063 -5.350 18.477 1.00 86.56 186 GLY A N 1
ATOM 1493 C CA . GLY A 1 186 ? -12.361 -6.625 18.602 1.00 86.56 186 GLY A CA 1
ATOM 1494 C C . GLY A 1 186 ? -11.008 -6.493 19.296 1.00 86.56 186 GLY A C 1
ATOM 1495 O O . GLY A 1 186 ? -10.509 -5.396 19.543 1.00 86.56 186 GLY A O 1
ATOM 1496 N N . ASP A 1 187 ? -10.369 -7.627 19.566 1.00 88.25 187 ASP A N 1
ATOM 1497 C CA . ASP A 1 187 ? -8.974 -7.645 20.006 1.00 88.25 187 ASP A CA 1
ATOM 1498 C C . ASP A 1 187 ? -8.063 -7.037 18.916 1.00 88.25 187 ASP A C 1
ATOM 1500 O O . ASP A 1 187 ? -8.233 -7.387 17.744 1.00 88.25 187 ASP A O 1
ATOM 1504 N N . PRO A 1 188 ? -7.116 -6.137 19.235 1.00 87.88 188 PRO A N 1
ATOM 1505 C CA . PRO A 1 188 ? -6.279 -5.490 18.223 1.00 87.88 188 PRO A CA 1
ATOM 1506 C C . PRO A 1 188 ? -5.491 -6.476 17.342 1.00 87.88 188 PRO A C 1
ATOM 1508 O O . PRO A 1 188 ? -5.298 -6.210 16.156 1.00 87.88 188 PRO A O 1
ATOM 1511 N N . SER A 1 189 ? -5.115 -7.655 17.853 1.00 89.19 189 SER A N 1
ATOM 1512 C CA . SER A 1 189 ? -4.446 -8.682 17.041 1.00 89.19 189 SER A CA 1
ATOM 1513 C C . SER A 1 189 ? -5.363 -9.318 15.989 1.00 89.19 189 SER A C 1
ATOM 1515 O O . SER A 1 189 ? -4.876 -9.791 14.967 1.00 89.19 189 SER A O 1
ATOM 1517 N N . SER A 1 190 ? -6.689 -9.279 16.182 1.00 92.19 190 SER A N 1
ATOM 1518 C CA . SER A 1 190 ? -7.677 -9.764 15.200 1.00 92.19 190 SER A CA 1
ATOM 1519 C C . SER A 1 190 ? -7.851 -8.833 13.995 1.00 92.19 190 SER A C 1
ATOM 1521 O O . SER A 1 190 ? -8.381 -9.245 12.959 1.00 92.19 190 SER A O 1
ATOM 1523 N N . ALA A 1 191 ? -7.419 -7.574 14.114 1.00 92.69 191 ALA A N 1
ATOM 1524 C CA . ALA A 1 191 ? -7.551 -6.589 13.047 1.00 92.69 191 ALA A CA 1
ATOM 1525 C C . ALA A 1 191 ? -6.537 -6.798 11.915 1.00 92.69 191 ALA A C 1
ATOM 1527 O O . ALA A 1 191 ? -6.753 -6.348 10.790 1.00 92.69 191 ALA A O 1
ATOM 1528 N N . ILE A 1 192 ? -5.442 -7.502 12.202 1.00 94.62 192 ILE A N 1
ATOM 1529 C CA . ILE A 1 192 ? -4.329 -7.693 11.283 1.00 94.62 192 ILE A CA 1
ATOM 1530 C C . ILE A 1 192 ? -3.964 -9.166 11.133 1.00 94.62 192 ILE A C 1
ATOM 1532 O O . ILE A 1 192 ? -4.175 -9.994 12.014 1.00 94.62 192 ILE A O 1
ATOM 1536 N N . ARG A 1 193 ? -3.373 -9.500 9.991 1.00 94.44 193 ARG A N 1
ATOM 1537 C CA . ARG A 1 193 ? -2.848 -10.828 9.691 1.00 94.44 193 ARG A CA 1
ATOM 1538 C C . ARG A 1 193 ? -1.423 -10.699 9.186 1.00 94.44 193 ARG A C 1
ATOM 1540 O O . ARG A 1 193 ? -1.161 -9.966 8.236 1.00 94.44 193 ARG A O 1
ATOM 1547 N N . VAL A 1 194 ? -0.517 -11.468 9.780 1.00 95.12 194 VAL A N 1
ATOM 1548 C CA . VAL A 1 194 ? 0.840 -11.646 9.254 1.00 95.12 194 VAL A CA 1
ATOM 1549 C C . VAL A 1 194 ? 0.787 -12.686 8.137 1.00 95.12 194 VAL A C 1
ATOM 1551 O O . VAL A 1 194 ? 0.294 -13.796 8.344 1.00 95.12 194 VAL A O 1
ATOM 1554 N N . THR A 1 195 ? 1.282 -12.345 6.952 1.00 95.00 195 THR A N 1
ATOM 1555 C CA . THR A 1 195 ? 1.327 -13.280 5.821 1.00 95.00 195 THR A CA 1
ATOM 1556 C C . THR A 1 195 ? 2.381 -14.354 6.057 1.00 95.00 195 THR A C 1
ATOM 1558 O O . THR A 1 195 ? 3.344 -14.158 6.807 1.00 95.00 195 THR A O 1
ATOM 1561 N N . ARG A 1 196 ? 2.231 -15.525 5.434 1.00 93.00 196 ARG A N 1
ATOM 1562 C CA . ARG A 1 196 ? 3.296 -16.536 5.479 1.00 93.00 196 ARG A CA 1
ATOM 1563 C C . ARG A 1 196 ? 4.578 -16.051 4.788 1.00 93.00 196 ARG A C 1
ATOM 1565 O O . ARG A 1 196 ? 4.578 -15.109 3.997 1.00 93.00 196 ARG A O 1
ATOM 1572 N N . ARG A 1 197 ? 5.693 -16.720 5.094 1.00 92.12 197 ARG A N 1
ATOM 1573 C CA . ARG A 1 197 ? 6.996 -16.417 4.482 1.00 92.12 197 ARG A CA 1
ATOM 1574 C C . ARG A 1 197 ? 6.957 -16.625 2.972 1.00 92.12 197 ARG A C 1
ATOM 1576 O O . ARG A 1 197 ? 6.474 -17.659 2.501 1.00 92.12 197 ARG A O 1
ATOM 1583 N N . ARG A 1 198 ? 7.587 -15.715 2.231 1.00 90.00 198 ARG A N 1
ATOM 1584 C CA . ARG A 1 198 ? 7.635 -15.718 0.763 1.00 90.00 198 ARG A CA 1
ATOM 1585 C C . ARG A 1 198 ? 8.242 -17.003 0.204 1.00 90.00 198 ARG A C 1
ATOM 1587 O O . ARG A 1 198 ? 7.810 -17.503 -0.831 1.00 90.00 198 ARG A O 1
ATOM 1594 N N . HIS A 1 199 ? 9.218 -17.591 0.898 1.00 86.12 199 HIS A N 1
ATOM 1595 C CA . HIS A 1 199 ? 9.805 -18.865 0.469 1.00 86.12 199 HIS A CA 1
ATOM 1596 C C . HIS A 1 199 ? 8.768 -20.012 0.427 1.00 86.12 199 HIS A C 1
ATOM 1598 O O . HIS A 1 199 ? 8.886 -20.921 -0.397 1.00 86.12 199 HIS A O 1
ATOM 1604 N N . VAL A 1 200 ? 7.754 -19.976 1.303 1.00 89.62 200 VAL A N 1
ATOM 1605 C CA . VAL A 1 200 ? 6.665 -20.963 1.330 1.00 89.62 200 VAL A CA 1
ATOM 1606 C C . VAL A 1 200 ? 5.724 -20.734 0.152 1.00 89.62 200 VAL A C 1
ATOM 1608 O O . VAL A 1 200 ? 5.365 -21.701 -0.517 1.00 89.62 200 VAL A O 1
ATOM 1611 N N . ASP A 1 201 ? 5.380 -19.473 -0.141 1.00 89.06 201 ASP A N 1
ATOM 1612 C CA . ASP A 1 201 ? 4.592 -19.102 -1.327 1.00 89.06 201 ASP A CA 1
ATOM 1613 C C . ASP A 1 201 ? 5.250 -19.601 -2.615 1.00 89.06 201 ASP A C 1
ATOM 1615 O O . ASP A 1 201 ? 4.597 -20.225 -3.448 1.00 89.06 201 ASP A O 1
ATOM 1619 N N . ARG A 1 202 ? 6.570 -19.412 -2.742 1.00 86.75 202 ARG A N 1
ATOM 1620 C CA . ARG A 1 202 ? 7.345 -19.866 -3.907 1.00 86.75 202 ARG A CA 1
ATOM 1621 C C . ARG A 1 202 ? 7.295 -21.373 -4.099 1.00 86.75 202 ARG A C 1
ATOM 1623 O O . ARG A 1 202 ? 7.044 -21.826 -5.209 1.00 86.75 202 ARG A O 1
ATOM 1630 N N . LYS A 1 203 ? 7.500 -22.145 -3.026 1.00 87.25 203 LYS A N 1
ATOM 1631 C CA . LYS A 1 203 ? 7.419 -23.616 -3.072 1.00 87.25 203 LYS A CA 1
ATOM 1632 C C . LYS A 1 203 ? 6.028 -24.104 -3.481 1.00 87.25 203 LYS A C 1
ATOM 1634 O O . LYS A 1 203 ? 5.925 -25.119 -4.155 1.00 87.25 203 LYS A O 1
ATOM 1639 N N . LYS A 1 204 ? 4.977 -23.392 -3.066 1.00 88.75 204 LYS A N 1
ATOM 1640 C CA . LYS A 1 204 ? 3.582 -23.710 -3.405 1.00 88.75 204 LYS A CA 1
ATOM 1641 C C . LYS A 1 204 ? 3.123 -23.124 -4.744 1.00 88.75 204 LYS A C 1
ATOM 1643 O O . LYS A 1 204 ? 2.017 -23.438 -5.161 1.00 88.75 204 LYS A O 1
ATOM 1648 N N . GLN A 1 205 ? 3.927 -22.258 -5.367 1.00 86.69 205 GLN A N 1
ATOM 1649 C CA . GLN A 1 205 ? 3.564 -21.459 -6.546 1.00 86.69 205 GLN A CA 1
ATOM 1650 C C . GLN A 1 205 ? 2.209 -20.750 -6.408 1.00 86.69 205 GLN A C 1
ATOM 1652 O O . GLN A 1 205 ? 1.453 -20.619 -7.362 1.00 86.69 205 GLN A O 1
ATOM 1657 N N . HIS A 1 206 ? 1.893 -20.306 -5.196 1.00 85.00 206 HIS A N 1
ATOM 1658 C CA . HIS A 1 206 ? 0.639 -19.637 -4.895 1.00 85.00 206 HIS A CA 1
ATOM 1659 C C . HIS A 1 206 ? 0.892 -18.640 -3.774 1.00 85.00 206 HIS A C 1
ATOM 1661 O O . HIS A 1 206 ? 1.442 -19.024 -2.743 1.00 85.00 206 HIS A O 1
ATOM 1667 N N . SER A 1 207 ? 0.502 -17.381 -3.965 1.00 85.81 207 SER A N 1
ATOM 1668 C CA . SER A 1 207 ? 0.599 -16.338 -2.942 1.00 85.81 207 SER A CA 1
ATOM 1669 C C . SER A 1 207 ? -0.757 -16.107 -2.284 1.00 85.81 207 SER A C 1
ATOM 1671 O O . SER A 1 207 ? -1.770 -15.962 -2.963 1.00 85.81 207 SER A O 1
ATOM 1673 N N . GLU A 1 208 ? -0.776 -16.035 -0.954 1.00 85.94 208 GLU A N 1
ATOM 1674 C CA . GLU A 1 208 ? -1.969 -15.646 -0.180 1.00 85.94 208 GLU A CA 1
ATOM 1675 C C . GLU A 1 208 ? -2.005 -14.147 0.163 1.00 85.94 208 GLU A C 1
ATOM 1677 O O . GLU A 1 208 ? -2.852 -13.710 0.951 1.00 85.94 208 GLU A O 1
ATOM 1682 N N . ARG A 1 209 ? -1.053 -13.367 -0.368 1.00 91.50 209 ARG A N 1
ATOM 1683 C CA . ARG A 1 209 ? -0.989 -11.919 -0.153 1.00 91.50 209 ARG A CA 1
ATOM 1684 C C . ARG A 1 209 ? -2.106 -11.221 -0.907 1.00 91.50 209 ARG A C 1
ATOM 1686 O O . ARG A 1 209 ? -2.372 -11.541 -2.065 1.00 91.50 209 ARG A O 1
ATOM 1693 N N . ASN A 1 210 ? -2.742 -10.260 -0.259 1.00 91.69 210 ASN A N 1
ATOM 1694 C CA . ASN A 1 210 ? -3.684 -9.329 -0.871 1.00 91.69 210 ASN A CA 1
ATOM 1695 C C . ASN A 1 210 ? -3.042 -7.983 -1.191 1.00 91.69 210 ASN A C 1
ATOM 1697 O O . ASN A 1 210 ? -3.561 -7.277 -2.051 1.00 91.69 210 ASN A O 1
ATOM 1701 N N . VAL A 1 211 ? -1.956 -7.640 -0.498 1.00 95.12 211 VAL A N 1
ATOM 1702 C CA . VAL A 1 211 ? -1.195 -6.409 -0.708 1.00 95.12 211 VAL A CA 1
ATOM 1703 C C . VAL A 1 211 ? 0.163 -6.788 -1.285 1.00 95.12 211 VAL A C 1
ATOM 1705 O O . VAL A 1 211 ? 0.919 -7.526 -0.652 1.00 95.12 211 VAL A O 1
ATOM 1708 N N . LEU A 1 212 ? 0.448 -6.313 -2.495 1.00 96.44 212 LEU A N 1
ATOM 1709 C CA . LEU A 1 212 ? 1.699 -6.559 -3.207 1.00 96.44 212 LEU A CA 1
ATOM 1710 C C . LEU A 1 212 ? 2.502 -5.267 -3.292 1.00 96.44 212 LEU A C 1
ATOM 1712 O O . LEU A 1 212 ? 1.965 -4.240 -3.705 1.00 96.44 212 LEU A O 1
ATOM 1716 N N . GLN A 1 213 ? 3.783 -5.313 -2.935 1.00 97.25 213 GLN A N 1
ATOM 1717 C CA . GLN A 1 213 ? 4.660 -4.147 -3.014 1.00 97.25 213 GLN A CA 1
ATOM 1718 C C . GLN A 1 213 ? 5.569 -4.218 -4.246 1.00 97.25 213 GLN A C 1
ATOM 1720 O O . GLN A 1 213 ? 6.340 -5.162 -4.409 1.00 97.25 213 GLN A O 1
ATOM 1725 N N . CYS A 1 214 ? 5.506 -3.195 -5.093 1.00 98.19 214 CYS A N 1
ATOM 1726 C CA . CYS A 1 214 ? 6.310 -3.056 -6.297 1.00 98.19 214 CYS A CA 1
ATOM 1727 C C . CYS A 1 214 ? 7.307 -1.904 -6.147 1.00 98.19 214 CYS A C 1
ATOM 1729 O O . CYS A 1 214 ? 6.909 -0.770 -5.883 1.00 98.19 214 CYS A O 1
ATOM 1731 N N . PHE A 1 215 ? 8.600 -2.184 -6.307 1.00 98.31 215 PHE A N 1
ATOM 1732 C CA . PHE A 1 215 ? 9.634 -1.146 -6.306 1.00 98.31 215 PHE A CA 1
ATOM 1733 C C . PHE A 1 215 ? 9.892 -0.676 -7.735 1.00 98.31 215 PHE A C 1
ATOM 1735 O O . PHE A 1 215 ? 10.183 -1.488 -8.612 1.00 98.31 215 PHE A O 1
ATOM 1742 N N . ILE A 1 216 ? 9.794 0.633 -7.953 1.00 97.69 216 ILE A N 1
ATOM 1743 C CA . ILE A 1 216 ? 10.029 1.279 -9.241 1.00 97.69 216 ILE A CA 1
ATOM 1744 C C . ILE A 1 216 ? 11.418 1.915 -9.222 1.00 97.69 216 ILE A C 1
ATOM 1746 O O . ILE A 1 216 ? 11.673 2.859 -8.471 1.00 97.69 216 ILE A O 1
ATOM 1750 N N . PHE A 1 217 ? 12.296 1.399 -10.073 1.00 96.62 217 PHE A N 1
ATOM 1751 C CA . PHE A 1 217 ? 13.661 1.858 -10.294 1.00 96.62 217 PHE A CA 1
ATOM 1752 C C . PHE A 1 217 ? 13.793 2.529 -11.660 1.00 96.62 217 PHE A C 1
ATOM 1754 O O . PHE A 1 217 ? 12.966 2.336 -12.549 1.00 96.62 217 PHE A O 1
ATOM 1761 N N . GLY A 1 218 ? 14.855 3.307 -11.832 1.00 94.75 218 GLY A N 1
ATOM 1762 C CA . GLY A 1 218 ? 15.186 3.973 -13.089 1.00 94.75 218 GLY A CA 1
ATOM 1763 C C . GLY A 1 218 ? 15.854 5.325 -12.843 1.00 94.75 218 GLY A C 1
ATOM 1764 O O . GLY A 1 218 ? 15.718 5.881 -11.746 1.00 94.75 218 GLY A O 1
ATOM 1765 N N . PRO A 1 219 ? 16.541 5.887 -13.843 1.00 92.75 219 PRO A N 1
ATOM 1766 C CA . PRO A 1 219 ? 17.229 7.166 -13.716 1.00 92.75 219 PRO A CA 1
ATOM 1767 C C . PRO A 1 219 ? 16.253 8.349 -13.624 1.00 92.75 219 PRO A C 1
ATOM 1769 O O . PRO A 1 219 ? 15.027 8.219 -13.782 1.00 92.75 219 PRO A O 1
ATOM 1772 N N . MET A 1 220 ? 16.786 9.531 -13.328 1.00 90.88 220 MET A N 1
ATOM 1773 C CA . MET A 1 220 ? 16.066 10.798 -13.438 1.00 90.88 220 MET A CA 1
ATOM 1774 C C . MET A 1 220 ? 15.375 10.936 -14.801 1.00 90.88 220 MET A C 1
ATOM 1776 O O . MET A 1 220 ? 15.906 10.541 -15.831 1.00 90.88 220 MET A O 1
ATOM 1780 N N . LYS A 1 221 ? 14.168 11.516 -14.805 1.00 91.12 221 LYS A N 1
ATOM 1781 C CA . LYS A 1 221 ? 13.352 11.776 -16.012 1.00 91.12 221 LYS A CA 1
ATOM 1782 C C . LYS A 1 221 ? 12.909 10.548 -16.829 1.00 91.12 221 LYS A C 1
ATOM 1784 O O . LYS A 1 221 ? 12.197 10.739 -17.815 1.00 91.12 221 LYS A O 1
ATOM 1789 N N . ALA A 1 222 ? 13.188 9.323 -16.377 1.00 92.38 222 ALA A N 1
ATOM 1790 C CA . ALA A 1 222 ? 12.754 8.089 -17.042 1.00 92.38 222 ALA A CA 1
ATOM 1791 C C . ALA A 1 222 ? 11.225 7.900 -17.121 1.00 92.38 222 ALA A C 1
ATOM 1793 O O . ALA A 1 222 ? 10.749 7.074 -17.883 1.00 92.38 222 ALA A O 1
ATOM 1794 N N . GLY A 1 223 ? 10.436 8.645 -16.335 1.00 92.19 223 GLY A N 1
ATOM 1795 C CA . GLY A 1 223 ? 8.968 8.533 -16.317 1.00 92.19 223 GLY A CA 1
ATOM 1796 C C . GLY A 1 223 ? 8.385 7.775 -15.118 1.00 92.19 223 GLY A C 1
ATOM 1797 O O . GLY A 1 223 ? 7.187 7.502 -15.103 1.00 92.19 223 GLY A O 1
ATOM 1798 N N . LYS A 1 224 ? 9.189 7.485 -14.083 1.00 93.88 224 LYS A N 1
ATOM 1799 C CA . LYS A 1 224 ? 8.749 6.796 -12.851 1.00 93.88 224 LYS A CA 1
ATOM 1800 C C . LYS A 1 224 ? 7.525 7.454 -12.201 1.00 93.88 224 LYS A C 1
ATOM 1802 O O . LYS A 1 224 ? 6.495 6.810 -12.026 1.00 93.88 224 LYS A O 1
ATOM 1807 N N . SER A 1 225 ? 7.597 8.755 -11.918 1.00 93.44 225 SER A N 1
ATOM 1808 C CA . SER A 1 225 ? 6.498 9.467 -11.254 1.00 93.44 225 SER A CA 1
ATOM 1809 C C . SER A 1 225 ? 5.257 9.592 -12.136 1.00 93.44 225 SER A C 1
ATOM 1811 O O . SER A 1 225 ? 4.143 9.602 -11.621 1.00 93.44 225 SER A O 1
ATOM 1813 N N . ALA A 1 226 ? 5.428 9.651 -13.464 1.00 92.94 226 ALA A N 1
ATOM 1814 C CA . ALA A 1 226 ? 4.311 9.634 -14.407 1.00 92.94 226 ALA A CA 1
ATOM 1815 C C . ALA A 1 226 ? 3.571 8.286 -14.359 1.00 92.94 226 ALA A C 1
ATOM 1817 O O . ALA A 1 226 ? 2.343 8.274 -14.323 1.00 92.94 226 ALA A O 1
ATOM 1818 N N . LEU A 1 227 ? 4.303 7.169 -14.258 1.00 93.69 227 LEU A N 1
ATOM 1819 C CA . LEU A 1 227 ? 3.719 5.843 -14.053 1.00 93.69 227 LEU A CA 1
ATOM 1820 C C . LEU A 1 227 ? 2.920 5.778 -12.739 1.00 93.69 227 LEU A C 1
ATOM 1822 O O . LEU A 1 227 ? 1.764 5.359 -12.763 1.00 93.69 227 LEU A O 1
ATOM 1826 N N . LEU A 1 228 ? 3.480 6.258 -11.619 1.00 93.88 228 LEU A N 1
ATOM 1827 C CA . LEU A 1 228 ? 2.764 6.325 -10.333 1.00 93.88 228 LEU A CA 1
ATOM 1828 C C . LEU A 1 228 ? 1.497 7.185 -10.420 1.00 93.88 228 LEU A C 1
ATOM 1830 O O . LEU A 1 228 ? 0.438 6.756 -9.977 1.00 93.88 228 LEU A O 1
ATOM 1834 N N . ASN A 1 229 ? 1.591 8.381 -11.005 1.00 91.94 229 ASN A N 1
ATOM 1835 C CA . ASN A 1 229 ? 0.455 9.289 -11.174 1.00 91.94 229 ASN A CA 1
ATOM 1836 C C . ASN A 1 229 ? -0.664 8.649 -12.006 1.00 91.94 229 ASN A C 1
ATOM 1838 O O . ASN A 1 229 ? -1.827 8.720 -11.614 1.00 91.94 229 ASN A O 1
ATOM 1842 N N . SER A 1 230 ? -0.308 7.976 -13.106 1.00 91.25 230 SER A N 1
ATOM 1843 C CA . SER A 1 230 ? -1.279 7.285 -13.961 1.00 91.25 230 SER A CA 1
ATOM 1844 C C . SER A 1 230 ? -2.026 6.174 -13.221 1.00 91.25 230 SER A C 1
ATOM 1846 O O . SER A 1 230 ? -3.209 5.957 -13.467 1.00 91.25 230 SER A O 1
ATOM 1848 N N . PHE A 1 231 ? -1.365 5.514 -12.263 1.00 91.50 231 PHE A N 1
ATOM 1849 C CA . PHE A 1 231 ? -1.952 4.426 -11.485 1.00 91.50 231 PHE A CA 1
ATOM 1850 C C . PHE A 1 231 ? -3.078 4.886 -10.546 1.00 91.50 231 PHE A C 1
ATOM 1852 O O . PHE A 1 231 ? -3.981 4.113 -10.234 1.00 91.50 231 PHE A O 1
ATOM 1859 N N . ILE A 1 232 ? -3.039 6.147 -10.116 1.00 89.50 232 ILE A N 1
ATOM 1860 C CA . ILE A 1 232 ? -4.035 6.771 -9.229 1.00 89.50 232 ILE A CA 1
ATOM 1861 C C . ILE A 1 232 ? -4.893 7.813 -9.962 1.00 89.50 232 ILE A C 1
ATOM 1863 O O . ILE A 1 232 ? -5.392 8.750 -9.342 1.00 89.50 232 ILE A O 1
ATOM 1867 N N . GLY A 1 233 ? -5.003 7.697 -11.291 1.00 86.12 233 GLY A N 1
ATOM 1868 C CA . GLY A 1 233 ? -5.902 8.521 -12.106 1.00 86.12 233 GLY A CA 1
ATOM 1869 C C . GLY A 1 233 ? -5.490 9.989 -12.263 1.00 86.12 233 GLY A C 1
ATOM 1870 O O . GLY A 1 233 ? -6.288 10.803 -12.725 1.00 86.12 233 GLY A O 1
ATOM 1871 N N . ARG A 1 234 ? -4.258 10.367 -11.898 1.00 86.56 234 ARG A N 1
ATOM 1872 C CA . ARG A 1 234 ? -3.793 11.754 -12.049 1.00 86.56 234 ARG A CA 1
ATOM 1873 C C . ARG A 1 234 ? -3.429 12.045 -13.506 1.00 86.56 234 ARG A C 1
ATOM 1875 O O . ARG A 1 234 ? -2.761 11.221 -14.135 1.00 86.56 234 ARG A O 1
ATOM 1882 N N . PRO A 1 235 ? -3.801 13.227 -14.033 1.00 84.62 235 PRO A N 1
ATOM 1883 C CA . PRO A 1 235 ? -3.454 13.603 -15.394 1.00 84.62 235 PRO A CA 1
ATOM 1884 C C . PRO A 1 235 ? -1.937 13.699 -15.564 1.00 84.62 235 PRO A C 1
ATOM 1886 O O . PRO A 1 235 ? -1.195 14.006 -14.623 1.00 84.62 235 PRO A O 1
ATOM 1889 N N . TYR A 1 236 ? -1.482 13.451 -16.790 1.00 86.50 236 TYR A N 1
ATOM 1890 C CA . TYR A 1 236 ? -0.091 13.665 -17.161 1.00 86.50 236 TYR A CA 1
ATOM 1891 C C . TYR A 1 236 ? 0.303 15.138 -16.962 1.00 86.50 236 TYR A C 1
ATOM 1893 O O . TYR A 1 236 ? -0.493 16.049 -17.189 1.00 86.50 236 TYR A O 1
ATOM 1901 N N . SER A 1 237 ? 1.546 15.362 -16.538 1.00 85.00 237 SER A N 1
ATOM 1902 C CA . SER A 1 237 ? 2.135 16.689 -16.380 1.00 85.00 237 SER A CA 1
ATOM 1903 C C . SER A 1 237 ? 3.550 16.679 -16.941 1.00 85.00 237 SER A C 1
ATOM 1905 O O . SER A 1 237 ? 4.346 15.803 -16.601 1.00 85.00 237 SER A O 1
ATOM 1907 N N . GLU A 1 238 ? 3.864 17.678 -17.763 1.00 80.56 238 GLU A N 1
ATOM 1908 C CA . GLU A 1 238 ? 5.211 17.903 -18.299 1.00 80.56 238 GLU A CA 1
ATOM 1909 C C . GLU A 1 238 ? 6.169 18.490 -17.249 1.00 80.56 238 GLU A C 1
ATOM 1911 O O . GLU A 1 238 ? 7.388 18.485 -17.431 1.00 80.56 238 GLU A O 1
ATOM 1916 N N . VAL A 1 239 ? 5.638 18.991 -16.126 1.00 84.00 239 VAL A N 1
ATOM 1917 C CA . VAL A 1 239 ? 6.444 19.610 -15.071 1.00 84.00 239 VAL A CA 1
ATOM 1918 C C . VAL A 1 239 ? 7.260 18.540 -14.349 1.00 84.00 239 VAL A C 1
ATOM 1920 O O . VAL A 1 239 ? 6.726 17.704 -13.617 1.00 84.00 239 VAL A O 1
ATOM 1923 N N . TYR A 1 240 ? 8.579 18.603 -14.517 1.00 80.75 240 TYR A N 1
ATOM 1924 C CA . TYR A 1 240 ? 9.508 17.724 -13.820 1.00 80.75 240 TYR A CA 1
ATOM 1925 C C . TYR A 1 240 ? 9.831 18.252 -12.423 1.00 80.75 240 TYR A C 1
ATOM 1927 O O . TYR A 1 240 ? 10.443 19.308 -12.273 1.00 80.75 240 TYR A O 1
ATOM 1935 N N . ASN A 1 241 ? 9.485 17.460 -11.410 1.00 79.12 241 ASN A N 1
ATOM 1936 C CA . ASN A 1 241 ? 9.890 17.683 -10.028 1.00 79.12 241 ASN A CA 1
ATOM 1937 C C . ASN A 1 241 ? 10.812 16.534 -9.598 1.00 79.12 241 ASN A C 1
ATOM 1939 O O . ASN A 1 241 ? 10.356 15.389 -9.590 1.00 79.12 241 ASN A O 1
ATOM 1943 N N . PRO A 1 242 ? 12.089 16.800 -9.271 1.00 76.75 242 PRO A N 1
ATOM 1944 C CA . PRO A 1 242 ? 12.991 15.776 -8.760 1.00 76.75 242 PRO A CA 1
ATOM 1945 C C . PRO A 1 242 ? 12.437 15.090 -7.508 1.00 76.75 242 PRO A C 1
ATOM 1947 O O . PRO A 1 242 ? 12.002 15.747 -6.563 1.00 76.75 242 PRO A O 1
ATOM 1950 N N . THR A 1 243 ? 12.501 13.762 -7.489 1.00 76.25 243 THR A N 1
ATOM 1951 C CA . THR A 1 243 ? 12.095 12.938 -6.348 1.00 76.25 243 THR A CA 1
ATOM 1952 C C . THR A 1 243 ? 13.234 12.883 -5.323 1.00 76.25 243 THR A C 1
ATOM 1954 O O . THR A 1 243 ? 14.217 12.175 -5.536 1.00 76.25 243 THR A O 1
ATOM 1957 N N . SER A 1 244 ? 13.128 13.634 -4.222 1.00 74.50 244 SER A N 1
ATOM 1958 C CA . SER A 1 244 ? 14.119 13.625 -3.126 1.00 74.50 244 SER A CA 1
ATOM 1959 C C . SER A 1 244 ? 13.884 12.511 -2.100 1.00 74.50 244 SER A C 1
ATOM 1961 O O . SER A 1 244 ? 14.813 12.072 -1.425 1.00 74.50 244 SER A O 1
ATOM 1963 N N . GLU A 1 245 ? 12.645 12.035 -1.991 1.00 80.44 245 GLU A N 1
ATOM 1964 C CA . GLU A 1 245 ? 12.201 11.004 -1.051 1.00 80.44 245 GLU A CA 1
ATOM 1965 C C . GLU A 1 245 ? 11.354 9.963 -1.774 1.00 80.44 245 GLU A C 1
ATOM 1967 O O . GLU A 1 245 ? 10.783 10.246 -2.826 1.00 80.44 245 GLU A O 1
ATOM 1972 N N . ASP A 1 246 ? 11.237 8.769 -1.197 1.00 84.81 246 ASP A N 1
ATOM 1973 C CA . ASP A 1 246 ? 10.408 7.720 -1.779 1.00 84.81 246 ASP A CA 1
ATOM 1974 C C . ASP A 1 246 ? 8.950 8.164 -1.892 1.00 84.81 246 ASP A C 1
ATOM 1976 O O . ASP A 1 246 ? 8.336 8.637 -0.931 1.00 84.81 246 ASP A O 1
ATOM 1980 N N . ARG A 1 247 ? 8.372 7.942 -3.071 1.00 92.00 247 ARG A N 1
ATOM 1981 C CA . ARG A 1 247 ? 6.970 8.240 -3.347 1.00 92.00 247 ARG A CA 1
ATOM 1982 C C . ARG A 1 247 ? 6.170 6.957 -3.462 1.00 92.00 247 ARG A C 1
ATOM 1984 O O . ARG A 1 247 ? 6.653 5.963 -3.998 1.00 92.00 247 ARG A O 1
ATOM 1991 N N . TYR A 1 248 ? 4.929 6.998 -2.996 1.00 95.25 248 TYR A N 1
ATOM 1992 C CA . TYR A 1 248 ? 4.028 5.857 -3.039 1.00 95.25 248 TYR A CA 1
ATOM 1993 C C . TYR A 1 248 ? 2.828 6.144 -3.936 1.00 95.25 248 TYR A C 1
ATOM 1995 O O . TYR A 1 248 ? 2.428 7.296 -4.088 1.00 95.25 248 TYR A O 1
ATOM 2003 N N . ALA A 1 249 ? 2.278 5.091 -4.532 1.00 95.25 249 ALA A N 1
ATOM 2004 C CA . ALA A 1 249 ? 0.972 5.092 -5.176 1.00 95.25 249 ALA A CA 1
ATOM 2005 C C . ALA A 1 249 ? 0.292 3.744 -4.910 1.00 95.25 249 ALA A C 1
ATOM 2007 O O . ALA A 1 249 ? 0.919 2.694 -5.053 1.00 95.25 249 ALA A O 1
ATOM 2008 N N . VAL A 1 250 ? -0.972 3.763 -4.503 1.00 94.69 250 VAL A N 1
ATOM 2009 C CA . VAL A 1 250 ? -1.738 2.584 -4.106 1.00 94.69 250 VAL A CA 1
ATOM 2010 C C . VAL A 1 250 ? -3.095 2.616 -4.770 1.00 94.69 250 VAL A C 1
ATOM 2012 O O . VAL A 1 250 ? -3.834 3.594 -4.670 1.00 94.69 250 VAL A O 1
ATOM 2015 N N . ASN A 1 251 ? -3.412 1.512 -5.428 1.00 91.81 251 ASN A N 1
ATOM 2016 C CA . ASN A 1 25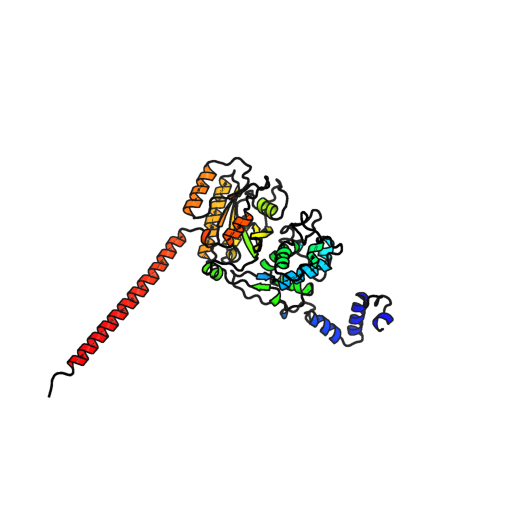1 ? -4.708 1.269 -6.028 1.00 91.81 251 ASN A CA 1
ATOM 2017 C C . ASN A 1 251 ? -4.951 -0.243 -6.105 1.00 91.81 251 ASN A C 1
ATOM 2019 O O . ASN A 1 251 ? -4.050 -1.056 -5.842 1.00 91.81 251 ASN A O 1
ATOM 2023 N N . VAL A 1 252 ? -6.167 -0.628 -6.464 1.00 89.75 252 VAL A N 1
ATOM 2024 C CA . VAL A 1 252 ? -6.527 -2.015 -6.731 1.00 89.75 252 VAL A CA 1
ATOM 2025 C C . VAL A 1 252 ? -6.286 -2.374 -8.193 1.00 89.75 252 VAL A C 1
ATOM 2027 O O . VAL A 1 252 ? -6.510 -1.586 -9.106 1.00 89.75 252 VAL A O 1
ATOM 2030 N N . VAL A 1 253 ? -5.828 -3.605 -8.408 1.00 90.00 253 VAL A N 1
ATOM 2031 C CA . VAL A 1 253 ? -5.715 -4.231 -9.724 1.00 90.00 253 VAL A CA 1
ATOM 2032 C C . VAL A 1 253 ? -6.587 -5.483 -9.754 1.00 90.00 253 VAL A C 1
ATOM 2034 O O . VAL A 1 253 ? -6.445 -6.385 -8.917 1.00 90.00 253 VAL A O 1
ATOM 2037 N N . ASP A 1 254 ? -7.472 -5.542 -10.746 1.00 86.31 254 ASP A N 1
ATOM 2038 C CA . ASP A 1 254 ? -8.351 -6.679 -11.006 1.00 86.31 254 ASP A CA 1
ATOM 2039 C C . ASP A 1 254 ? -7.585 -7.765 -11.779 1.00 86.31 254 ASP A C 1
ATOM 2041 O O . ASP A 1 254 ? -7.283 -7.590 -12.956 1.00 86.31 254 ASP A O 1
ATOM 2045 N N . ILE A 1 255 ? -7.277 -8.899 -11.141 1.00 83.62 255 ILE A N 1
ATOM 2046 C CA . ILE A 1 255 ? -6.667 -10.066 -11.816 1.00 83.62 255 ILE A CA 1
ATOM 2047 C C . ILE A 1 255 ? -7.752 -10.922 -12.472 1.00 83.62 255 ILE A C 1
ATOM 2049 O O . ILE A 1 255 ? -7.600 -11.474 -13.559 1.00 83.62 255 ILE A O 1
ATOM 2053 N N . SER A 1 256 ? -8.869 -11.082 -11.770 1.00 80.44 256 SER A N 1
ATOM 2054 C CA . SER A 1 256 ? -10.050 -11.779 -12.261 1.00 80.44 256 SER A CA 1
ATOM 2055 C C . SER A 1 256 ? -11.296 -11.151 -11.647 1.00 80.44 256 SER A C 1
ATOM 2057 O O . SER A 1 256 ? -11.205 -10.333 -10.733 1.00 80.44 256 SER A O 1
ATOM 2059 N N . ARG A 1 257 ? -12.483 -11.572 -12.098 1.00 70.62 257 ARG A N 1
ATOM 2060 C CA . ARG A 1 257 ? -13.765 -11.062 -11.575 1.00 70.62 257 ARG A CA 1
ATOM 2061 C C . ARG A 1 257 ? -13.912 -11.196 -10.053 1.00 70.62 257 ARG A C 1
ATOM 2063 O O . ARG A 1 257 ? -14.706 -10.468 -9.467 1.00 70.62 257 ARG A O 1
ATOM 2070 N N . GLU A 1 258 ? -13.184 -12.125 -9.433 1.00 71.31 258 GLU A N 1
ATOM 2071 C CA . GLU A 1 258 ? -13.266 -12.417 -7.997 1.00 71.31 258 GLU A CA 1
ATOM 2072 C C . GLU A 1 258 ? -11.921 -12.279 -7.266 1.00 71.31 258 GLU A C 1
ATOM 2074 O O . GLU A 1 258 ? -11.858 -12.498 -6.058 1.00 71.31 258 GLU A O 1
ATOM 2079 N N . ASN A 1 259 ? -10.843 -11.902 -7.963 1.00 78.31 259 ASN A N 1
ATOM 2080 C CA . ASN A 1 259 ? -9.518 -11.741 -7.370 1.00 78.31 259 ASN A CA 1
ATOM 2081 C C . ASN A 1 259 ? -8.978 -10.336 -7.641 1.00 78.31 259 ASN A C 1
ATOM 2083 O O . ASN A 1 259 ? -8.570 -10.013 -8.757 1.00 78.31 259 ASN A O 1
ATOM 2087 N N . LYS A 1 260 ? -8.967 -9.533 -6.578 1.00 86.00 260 LYS A N 1
ATOM 2088 C CA . LYS A 1 260 ? -8.459 -8.163 -6.549 1.00 86.00 260 LYS A CA 1
ATOM 2089 C C . LYS A 1 260 ? -7.301 -8.053 -5.567 1.00 86.00 260 LYS A C 1
ATOM 2091 O O . LYS A 1 260 ? -7.415 -8.530 -4.423 1.00 86.00 260 LYS A O 1
ATOM 2096 N N . LYS A 1 261 ? -6.221 -7.392 -5.983 1.00 90.75 261 LYS A N 1
ATOM 2097 C CA . LYS A 1 261 ? -5.054 -7.108 -5.136 1.00 90.75 261 LYS A CA 1
ATOM 2098 C C . LYS A 1 261 ? -4.860 -5.614 -4.993 1.00 90.75 261 LYS A C 1
ATOM 2100 O O . LYS A 1 261 ? -4.988 -4.887 -5.970 1.00 90.75 261 LYS A O 1
ATOM 2105 N N . TYR A 1 262 ? -4.476 -5.191 -3.798 1.00 93.69 262 TYR A N 1
ATOM 2106 C CA . TYR A 1 262 ? -3.859 -3.889 -3.624 1.00 93.69 262 TYR A CA 1
ATOM 2107 C C . TYR A 1 262 ? -2.436 -3.974 -4.164 1.00 93.69 262 TYR A C 1
ATOM 2109 O O . TYR A 1 262 ? -1.661 -4.835 -3.740 1.00 93.69 262 TYR A O 1
ATOM 2117 N N . LEU A 1 263 ? -2.096 -3.092 -5.091 1.00 96.31 263 LEU A N 1
ATOM 2118 C CA . LEU A 1 263 ? -0.734 -2.918 -5.565 1.00 96.31 263 LEU A CA 1
ATOM 2119 C C . LEU A 1 263 ? -0.203 -1.610 -4.980 1.00 96.31 263 LEU A C 1
ATOM 2121 O O . LEU A 1 263 ? -0.812 -0.558 -5.143 1.00 96.31 263 LEU A O 1
ATOM 2125 N N . VAL A 1 264 ? 0.924 -1.690 -4.281 1.00 97.75 264 VAL A N 1
ATOM 2126 C CA . VAL A 1 264 ? 1.633 -0.542 -3.716 1.00 97.75 264 VAL A CA 1
ATOM 2127 C C . VAL A 1 264 ? 2.883 -0.306 -4.545 1.00 97.75 264 VAL A C 1
ATOM 2129 O O . VAL A 1 264 ? 3.854 -1.051 -4.429 1.00 97.75 264 VAL A O 1
ATOM 2132 N N . LEU A 1 265 ? 2.868 0.730 -5.374 1.00 98.00 265 LEU A N 1
ATOM 2133 C CA . LEU A 1 265 ? 4.045 1.205 -6.090 1.00 98.00 265 LEU A CA 1
ATOM 2134 C C . LEU A 1 265 ? 4.874 2.084 -5.154 1.00 98.00 265 LEU A C 1
ATOM 2136 O O . LEU A 1 265 ? 4.337 2.998 -4.532 1.00 98.00 265 LEU A O 1
ATOM 2140 N N . ARG A 1 266 ? 6.176 1.822 -5.075 1.00 97.06 266 ARG A N 1
ATOM 2141 C CA . ARG A 1 266 ? 7.164 2.643 -4.370 1.00 97.06 266 ARG A CA 1
ATOM 2142 C C . ARG A 1 266 ? 8.217 3.096 -5.368 1.00 97.06 266 ARG A C 1
ATOM 2144 O O . ARG A 1 266 ? 9.031 2.289 -5.811 1.00 97.06 266 ARG A O 1
ATOM 2151 N N . GLU A 1 267 ? 8.197 4.371 -5.724 1.00 96.25 267 GLU A N 1
ATOM 2152 C CA . GLU A 1 267 ? 9.277 4.996 -6.480 1.00 96.25 267 GLU A CA 1
ATOM 2153 C C . GLU A 1 267 ? 10.497 5.156 -5.580 1.00 96.25 267 GLU A C 1
ATOM 2155 O O . GLU A 1 267 ? 10.419 5.818 -4.546 1.00 96.25 267 GLU A O 1
ATOM 2160 N N . ILE A 1 268 ? 11.609 4.543 -5.985 1.00 94.56 268 ILE A N 1
ATOM 2161 C CA . ILE A 1 268 ? 12.896 4.668 -5.307 1.00 94.56 268 ILE A CA 1
ATOM 2162 C C . ILE A 1 268 ? 13.664 5.817 -5.964 1.00 94.56 268 ILE A C 1
ATOM 2164 O O . ILE A 1 268 ? 13.870 5.819 -7.184 1.00 94.56 268 ILE A O 1
ATOM 2168 N N . SER A 1 269 ? 14.077 6.805 -5.168 1.00 89.25 269 SER A N 1
ATOM 2169 C CA . SER A 1 269 ? 14.961 7.876 -5.645 1.00 89.25 269 SER A CA 1
ATOM 2170 C C . SER A 1 269 ? 16.366 7.337 -5.945 1.00 89.25 269 SER A C 1
ATOM 2172 O O . SER A 1 269 ? 16.748 6.279 -5.445 1.00 89.25 269 SER A O 1
ATOM 2174 N N . GLU A 1 270 ? 17.167 8.052 -6.740 1.00 79.50 270 GLU A N 1
ATOM 2175 C CA . GLU A 1 270 ? 18.545 7.619 -7.047 1.00 79.50 270 GLU A CA 1
ATOM 2176 C C . GLU A 1 270 ? 19.390 7.457 -5.770 1.00 79.50 270 GLU A C 1
ATOM 2178 O O . GLU A 1 270 ? 20.006 6.411 -5.566 1.00 79.50 270 GLU A O 1
ATOM 2183 N N . ASP A 1 271 ? 19.311 8.415 -4.841 1.00 82.62 271 ASP A N 1
ATOM 2184 C CA . ASP A 1 271 ? 19.957 8.318 -3.523 1.00 82.62 271 ASP A CA 1
ATOM 2185 C C . ASP A 1 271 ? 19.386 7.173 -2.666 1.00 82.62 271 ASP A C 1
ATOM 2187 O O . ASP A 1 271 ? 20.079 6.582 -1.826 1.00 82.62 271 ASP A O 1
ATOM 2191 N N . GLY A 1 272 ? 18.109 6.843 -2.873 1.00 87.38 272 GLY A N 1
ATOM 2192 C CA . GLY A 1 272 ? 17.419 5.730 -2.231 1.00 87.38 272 GLY A CA 1
ATOM 2193 C C . GLY A 1 272 ? 17.994 4.367 -2.620 1.00 87.38 272 GLY A C 1
ATOM 2194 O O . GLY A 1 272 ? 18.039 3.472 -1.774 1.00 87.38 272 GLY A O 1
ATOM 2195 N N . VAL A 1 273 ? 18.510 4.211 -3.847 1.00 92.19 273 VAL A N 1
ATOM 2196 C CA . VAL A 1 273 ? 19.110 2.949 -4.323 1.00 92.19 273 VAL A CA 1
ATOM 2197 C C . VAL A 1 273 ? 20.317 2.561 -3.472 1.00 92.19 273 VAL A C 1
ATOM 2199 O O . VAL A 1 273 ? 20.411 1.421 -3.020 1.00 92.19 273 VAL A O 1
ATOM 2202 N N . THR A 1 274 ? 21.210 3.508 -3.183 1.00 91.62 274 THR A N 1
ATOM 2203 C CA . THR A 1 274 ? 22.404 3.252 -2.363 1.00 91.62 274 THR A CA 1
ATOM 2204 C C . THR A 1 274 ? 22.025 2.799 -0.952 1.00 91.62 274 THR A C 1
ATOM 2206 O O . THR A 1 274 ? 22.565 1.817 -0.440 1.00 91.62 274 THR A O 1
ATOM 2209 N N . LYS A 1 275 ? 21.038 3.463 -0.333 1.00 92.25 275 LYS A N 1
ATOM 2210 C CA . LYS A 1 275 ? 20.511 3.079 0.990 1.00 92.25 275 LYS A CA 1
ATOM 2211 C C . LYS A 1 275 ? 19.860 1.693 0.961 1.00 92.25 275 LYS A C 1
ATOM 2213 O O . LYS A 1 275 ? 20.015 0.917 1.903 1.00 92.25 275 LYS A O 1
ATOM 2218 N N . LEU A 1 276 ? 19.152 1.374 -0.122 1.00 94.00 276 LEU A N 1
ATOM 2219 C CA . LEU A 1 276 ? 18.503 0.084 -0.329 1.00 94.00 276 LEU A CA 1
ATOM 2220 C C . LEU A 1 276 ? 19.538 -1.040 -0.439 1.00 94.00 276 LEU A C 1
ATOM 2222 O O . LEU A 1 276 ? 19.408 -2.044 0.259 1.00 94.00 276 LEU A O 1
ATOM 2226 N N . LEU A 1 277 ? 20.578 -0.869 -1.255 1.00 94.38 277 LEU A N 1
ATOM 2227 C CA . LEU A 1 277 ? 21.635 -1.868 -1.442 1.00 94.38 277 LEU A CA 1
ATOM 2228 C C . LEU A 1 277 ? 22.497 -2.061 -0.183 1.00 94.38 277 LEU A C 1
ATOM 2230 O O . LEU A 1 277 ? 22.981 -3.163 0.070 1.00 94.38 277 LEU A O 1
ATOM 2234 N N . ALA A 1 278 ? 22.644 -1.030 0.653 1.00 94.81 278 ALA A N 1
ATOM 2235 C CA . ALA A 1 278 ? 23.351 -1.140 1.930 1.00 94.81 278 ALA A CA 1
ATOM 2236 C C . ALA A 1 278 ? 22.619 -2.028 2.958 1.00 94.81 278 ALA A C 1
ATOM 2238 O O . ALA A 1 278 ? 23.253 -2.631 3.826 1.00 94.81 278 ALA A O 1
ATOM 2239 N N . ASN A 1 279 ? 21.289 -2.133 2.871 1.00 95.50 279 ASN A N 1
ATOM 2240 C CA . ASN A 1 279 ? 20.486 -2.943 3.782 1.00 95.50 279 ASN A CA 1
ATOM 2241 C C . ASN A 1 279 ? 20.194 -4.332 3.186 1.00 95.50 279 ASN A C 1
ATOM 2243 O O . ASN A 1 279 ? 19.549 -4.470 2.147 1.00 95.50 279 ASN A O 1
ATOM 2247 N N . ARG A 1 280 ? 20.612 -5.389 3.892 1.00 95.81 280 ARG A N 1
ATOM 2248 C CA . ARG A 1 280 ? 20.415 -6.788 3.471 1.00 95.81 280 ARG A CA 1
ATOM 2249 C C . ARG A 1 280 ? 18.951 -7.225 3.416 1.00 95.81 280 ARG A C 1
ATOM 2251 O O . ARG A 1 280 ? 18.639 -8.174 2.711 1.00 95.81 280 ARG A O 1
ATOM 2258 N N . GLU A 1 281 ? 18.067 -6.574 4.159 1.00 95.75 281 GLU A N 1
ATOM 2259 C CA . GLU A 1 281 ? 16.647 -6.934 4.245 1.00 95.75 281 GLU A CA 1
ATOM 2260 C C . GLU A 1 281 ? 15.758 -6.044 3.371 1.00 95.75 281 GLU A C 1
ATOM 2262 O O . GLU A 1 281 ? 14.542 -6.210 3.340 1.00 95.75 281 GLU A O 1
ATOM 2267 N N . SER A 1 282 ? 16.340 -5.106 2.624 1.00 94.94 282 SER A N 1
ATOM 2268 C CA . SER A 1 282 ? 15.582 -4.083 1.900 1.00 94.94 282 SER A CA 1
ATOM 2269 C C . SER A 1 282 ? 14.662 -4.631 0.805 1.00 94.94 282 SER A C 1
ATOM 2271 O O . SER A 1 282 ? 13.585 -4.084 0.577 1.00 94.94 282 SER A O 1
ATOM 2273 N N . LEU A 1 283 ? 15.045 -5.737 0.160 1.00 96.31 283 LEU A N 1
ATOM 2274 C CA . LEU A 1 283 ? 14.229 -6.433 -0.842 1.00 96.31 283 LEU A CA 1
ATOM 2275 C C . LEU A 1 283 ? 13.244 -7.440 -0.230 1.00 96.31 283 LEU A C 1
ATOM 2277 O O . LEU A 1 283 ? 12.409 -8.006 -0.943 1.00 96.31 283 LEU A O 1
ATOM 2281 N N . ALA A 1 284 ? 13.296 -7.667 1.085 1.00 94.56 284 ALA A N 1
ATOM 2282 C CA . ALA A 1 284 ? 12.440 -8.646 1.743 1.00 94.56 284 ALA A CA 1
ATOM 2283 C C . ALA A 1 284 ? 10.953 -8.271 1.660 1.00 94.56 284 ALA A C 1
ATOM 2285 O O . ALA A 1 284 ? 10.112 -9.160 1.538 1.00 94.56 284 ALA A O 1
ATOM 2286 N N . SER A 1 285 ? 10.623 -6.975 1.625 1.00 92.62 285 SER A N 1
ATOM 2287 C CA . SER A 1 285 ? 9.248 -6.500 1.431 1.00 92.62 285 SER A CA 1
ATOM 2288 C C . SER A 1 285 ? 8.840 -6.387 -0.045 1.00 92.62 285 SER A C 1
ATOM 2290 O O . SER A 1 285 ? 7.656 -6.458 -0.349 1.00 92.62 285 SER A O 1
ATOM 2292 N N . CYS A 1 286 ? 9.798 -6.306 -0.977 1.00 95.88 286 CYS A N 1
ATOM 2293 C CA . CYS A 1 286 ? 9.552 -6.121 -2.412 1.00 95.88 286 CYS A CA 1
ATOM 2294 C C . CYS A 1 286 ? 9.046 -7.405 -3.078 1.00 95.88 286 CYS A C 1
ATOM 2296 O O . CYS A 1 286 ? 9.756 -8.408 -3.086 1.00 95.88 286 CYS A O 1
ATOM 2298 N N . ASP A 1 287 ? 7.832 -7.401 -3.622 1.00 95.69 287 ASP A N 1
ATOM 2299 C CA . ASP A 1 287 ? 7.251 -8.553 -4.319 1.00 95.69 287 ASP A CA 1
ATOM 2300 C C . ASP A 1 287 ? 7.606 -8.579 -5.811 1.00 95.69 287 ASP A C 1
ATOM 2302 O O . ASP A 1 287 ? 7.644 -9.659 -6.400 1.00 95.69 287 ASP A O 1
ATOM 2306 N N . ILE A 1 288 ? 7.906 -7.418 -6.402 1.00 96.25 288 ILE A N 1
ATOM 2307 C CA . ILE A 1 288 ? 8.352 -7.263 -7.792 1.00 96.25 288 ILE A CA 1
ATOM 2308 C C . ILE A 1 288 ? 9.123 -5.951 -7.986 1.00 96.25 288 ILE A C 1
ATOM 2310 O O . ILE A 1 288 ? 8.731 -4.908 -7.462 1.00 96.25 288 ILE A O 1
ATOM 2314 N N . ALA A 1 289 ? 10.201 -5.990 -8.768 1.00 97.62 289 ALA A N 1
ATOM 2315 C CA . ALA A 1 289 ? 10.953 -4.809 -9.178 1.00 97.62 289 ALA A CA 1
ATOM 2316 C C . ALA A 1 289 ? 10.631 -4.438 -10.634 1.00 97.62 289 ALA A C 1
ATOM 2318 O O . ALA A 1 289 ? 10.595 -5.297 -11.513 1.00 97.62 289 ALA A O 1
ATOM 2319 N N . VAL A 1 290 ? 10.409 -3.156 -10.899 1.00 97.44 290 VAL A N 1
ATOM 23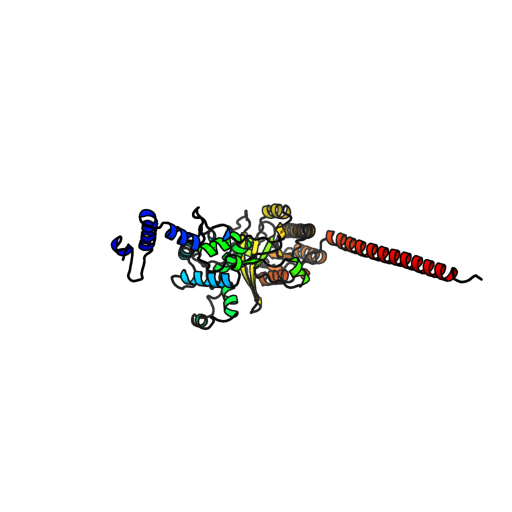20 C CA . VAL A 1 290 ? 10.173 -2.626 -12.246 1.00 97.44 290 VAL A CA 1
ATOM 2321 C C . VAL A 1 290 ? 11.247 -1.595 -12.555 1.00 97.44 290 VAL A C 1
ATOM 2323 O O . VAL A 1 290 ? 11.459 -0.672 -11.773 1.00 97.44 290 VAL A O 1
ATOM 2326 N N . PHE A 1 291 ? 11.909 -1.745 -13.698 1.00 96.19 291 PHE A N 1
ATOM 2327 C CA . PHE A 1 291 ? 12.974 -0.862 -14.164 1.00 96.19 291 PHE A CA 1
ATOM 2328 C C . PHE A 1 291 ? 12.448 -0.030 -15.323 1.00 96.19 291 PHE A C 1
ATOM 2330 O O . PHE A 1 291 ? 12.148 -0.560 -16.390 1.00 96.19 291 PHE A O 1
ATOM 2337 N N . VAL A 1 292 ? 12.292 1.268 -15.094 1.00 95.44 292 VAL A N 1
ATOM 2338 C CA . VAL A 1 292 ? 11.735 2.206 -16.065 1.00 95.44 292 VAL A CA 1
ATOM 2339 C C . VAL A 1 292 ? 12.874 2.950 -16.741 1.00 95.44 292 VAL A C 1
ATOM 2341 O O . VAL A 1 292 ? 13.684 3.575 -16.058 1.00 95.44 292 VAL A O 1
ATOM 2344 N N . HIS A 1 293 ? 12.884 2.942 -18.068 1.00 93.56 293 HIS A N 1
ATOM 2345 C CA . HIS A 1 293 ? 13.745 3.804 -18.866 1.00 93.56 293 HIS A CA 1
ATOM 2346 C C . HIS A 1 293 ? 12.916 4.637 -19.842 1.00 93.56 293 HIS A C 1
ATOM 2348 O O . HIS A 1 293 ? 11.820 4.246 -20.240 1.00 93.56 293 HIS A O 1
ATOM 2354 N N . ASP A 1 294 ? 13.461 5.778 -20.244 1.00 92.31 294 ASP A N 1
ATOM 2355 C CA . ASP A 1 294 ? 12.958 6.543 -21.377 1.00 92.31 294 ASP A CA 1
ATOM 2356 C C . ASP A 1 294 ? 13.347 5.824 -22.678 1.00 92.31 294 ASP A C 1
ATOM 2358 O O . ASP A 1 294 ? 14.508 5.451 -22.874 1.00 92.31 294 ASP A O 1
ATOM 2362 N N . ARG A 1 295 ? 12.373 5.563 -23.555 1.00 88.06 295 ARG A N 1
ATOM 2363 C CA . ARG A 1 295 ? 12.592 4.861 -24.827 1.00 88.06 295 ARG A CA 1
ATOM 2364 C C . ARG A 1 295 ? 13.436 5.669 -25.822 1.00 88.06 295 ARG A C 1
ATOM 2366 O O . ARG A 1 295 ? 14.062 5.079 -26.706 1.00 88.06 295 ARG A O 1
ATOM 2373 N N . SER A 1 296 ? 13.457 6.990 -25.679 1.00 87.94 296 SER A N 1
ATOM 2374 C CA . SER A 1 296 ? 14.203 7.908 -26.544 1.00 87.94 296 SER A CA 1
ATOM 2375 C C . SER A 1 296 ? 15.653 8.142 -26.087 1.00 87.94 296 SER A C 1
ATOM 2377 O O . SER A 1 296 ? 16.444 8.713 -26.836 1.00 87.94 296 SER A O 1
ATOM 2379 N N . ASP A 1 297 ? 16.033 7.667 -24.892 1.00 88.56 297 ASP A N 1
ATOM 2380 C CA . ASP A 1 297 ? 17.318 7.972 -24.249 1.00 88.56 297 ASP A CA 1
ATOM 2381 C C . ASP A 1 297 ? 18.157 6.709 -23.962 1.00 88.56 297 ASP A C 1
ATOM 2383 O O . ASP A 1 297 ? 17.853 5.892 -23.087 1.00 88.56 297 ASP A O 1
ATOM 2387 N N . GLU A 1 298 ? 19.277 6.571 -24.675 1.00 86.12 298 GLU A N 1
ATOM 2388 C CA . GLU A 1 298 ? 20.231 5.463 -24.520 1.00 86.12 298 GLU A CA 1
ATOM 2389 C C . GLU A 1 298 ? 20.911 5.437 -23.140 1.00 86.12 298 GLU A C 1
ATOM 2391 O O . GLU A 1 298 ? 21.164 4.363 -22.577 1.00 86.12 298 GLU A O 1
ATOM 2396 N N . SER A 1 299 ? 21.182 6.610 -22.561 1.00 89.94 299 SER A N 1
ATOM 2397 C CA . SER A 1 299 ? 21.755 6.701 -21.217 1.00 89.94 299 SER A CA 1
ATOM 2398 C C . SER A 1 299 ? 20.750 6.208 -20.176 1.00 89.94 299 SER A C 1
ATOM 2400 O O . SER A 1 299 ? 21.120 5.489 -19.241 1.00 89.94 299 SER A O 1
ATOM 2402 N N . SER A 1 300 ? 19.458 6.477 -20.407 1.00 92.62 300 SER A N 1
ATOM 2403 C CA . SER A 1 300 ? 18.383 5.984 -19.554 1.00 92.62 300 SER A CA 1
ATOM 2404 C C . SER A 1 300 ? 18.264 4.459 -19.591 1.00 92.62 300 SER A C 1
ATOM 2406 O O . SER A 1 300 ? 18.026 3.843 -18.544 1.00 92.62 300 SER A O 1
ATOM 2408 N N . TRP A 1 301 ? 18.420 3.847 -20.770 1.00 89.75 301 TRP A N 1
ATOM 2409 C CA . TRP A 1 301 ? 18.448 2.390 -20.934 1.00 89.75 301 TRP A CA 1
ATOM 2410 C C . TRP A 1 301 ? 19.628 1.759 -20.185 1.00 89.75 301 TRP A C 1
ATOM 2412 O O . TRP A 1 301 ? 19.448 0.811 -19.413 1.00 89.75 301 TRP A O 1
ATOM 2422 N N . SER A 1 302 ? 20.824 2.315 -20.384 1.00 89.12 302 SER A N 1
ATOM 2423 C CA . SER A 1 302 ? 22.066 1.800 -19.799 1.00 89.12 302 SER A CA 1
ATOM 2424 C C . SER A 1 302 ? 22.011 1.819 -18.270 1.00 89.12 302 SER A C 1
ATOM 2426 O O . SER A 1 302 ? 22.235 0.790 -17.632 1.00 89.12 302 SER A O 1
ATOM 2428 N N . ALA A 1 303 ? 21.595 2.946 -17.682 1.00 92.56 303 ALA A N 1
ATOM 2429 C CA . ALA A 1 303 ? 21.444 3.082 -16.234 1.00 92.56 303 ALA A CA 1
ATOM 2430 C C . ALA A 1 303 ? 20.384 2.123 -15.657 1.00 92.56 303 ALA A C 1
ATOM 2432 O O . ALA A 1 303 ? 20.592 1.512 -14.610 1.00 92.56 303 ALA A O 1
ATOM 2433 N N . SER A 1 304 ? 19.251 1.941 -16.343 1.00 92.50 304 SER A N 1
ATOM 2434 C CA . SER A 1 304 ? 18.187 1.032 -15.881 1.00 92.50 304 SER A CA 1
ATOM 2435 C C . SER A 1 304 ? 18.609 -0.436 -15.933 1.00 92.50 304 SER A C 1
ATOM 2437 O O . SER A 1 304 ? 18.267 -1.210 -15.038 1.00 92.50 304 SER A O 1
ATOM 2439 N N . SER A 1 305 ? 19.379 -0.811 -16.956 1.00 89.25 305 SER A N 1
ATOM 2440 C CA . SER A 1 305 ? 19.932 -2.160 -17.107 1.00 89.25 305 SER A CA 1
ATOM 2441 C C . SER A 1 305 ? 20.966 -2.468 -16.025 1.00 89.25 305 SER A C 1
ATOM 2443 O O . SER A 1 305 ? 20.945 -3.548 -15.436 1.00 89.25 305 SER A O 1
ATOM 2445 N N . GLU A 1 306 ? 21.831 -1.506 -15.702 1.00 91.25 306 GLU A N 1
ATOM 2446 C CA . GLU A 1 306 ? 22.789 -1.637 -14.603 1.00 91.25 306 GLU A CA 1
ATOM 2447 C C . GLU A 1 306 ? 22.077 -1.788 -13.248 1.00 91.25 306 GLU A C 1
ATOM 2449 O O . GLU A 1 306 ? 22.398 -2.687 -12.466 1.00 91.25 306 GLU A O 1
ATOM 2454 N N . LEU A 1 307 ? 21.049 -0.969 -12.991 1.00 94.25 307 LEU A N 1
ATOM 2455 C CA . LEU A 1 307 ? 20.214 -1.092 -11.793 1.00 94.25 307 LEU A CA 1
ATOM 2456 C C . LEU A 1 307 ? 19.575 -2.482 -11.684 1.00 94.25 307 LEU A C 1
ATOM 2458 O O . LEU A 1 307 ? 19.546 -3.046 -10.589 1.00 94.25 307 LEU A O 1
ATOM 2462 N N . LEU A 1 308 ? 19.101 -3.056 -12.794 1.00 93.62 308 LEU A N 1
ATOM 2463 C CA . LEU A 1 308 ? 18.537 -4.406 -12.815 1.00 93.62 308 LEU A CA 1
ATOM 2464 C C . LEU A 1 308 ? 19.551 -5.443 -12.345 1.00 93.62 308 LEU A C 1
ATOM 2466 O O . LEU A 1 308 ? 19.238 -6.236 -11.453 1.00 93.62 308 LEU A O 1
ATOM 2470 N N . LEU A 1 309 ? 20.762 -5.419 -12.902 1.00 91.19 309 LEU A N 1
ATOM 2471 C CA . LEU A 1 309 ? 21.824 -6.352 -12.528 1.00 91.19 309 LEU A CA 1
ATOM 2472 C C . LEU A 1 309 ? 22.208 -6.199 -11.051 1.00 91.19 309 LEU A C 1
ATOM 2474 O O . LEU A 1 309 ? 22.297 -7.198 -10.335 1.00 91.19 309 LEU A O 1
ATOM 2478 N N . ASN A 1 310 ? 22.350 -4.961 -10.573 1.00 93.38 310 ASN A N 1
ATOM 2479 C CA . ASN A 1 310 ? 22.689 -4.667 -9.181 1.00 93.38 310 ASN A CA 1
ATOM 2480 C C . ASN A 1 310 ? 21.613 -5.169 -8.204 1.00 93.38 310 ASN A C 1
ATOM 2482 O O . ASN A 1 310 ? 21.929 -5.817 -7.203 1.00 93.38 310 ASN A O 1
ATOM 2486 N N . ILE A 1 311 ? 20.333 -4.924 -8.501 1.00 95.12 311 ILE A N 1
ATOM 2487 C CA . ILE A 1 311 ? 19.207 -5.369 -7.666 1.00 95.12 311 ILE A CA 1
ATOM 2488 C C . ILE A 1 311 ? 19.047 -6.893 -7.711 1.00 95.12 311 ILE A C 1
ATOM 2490 O O . ILE A 1 311 ? 18.816 -7.511 -6.668 1.00 95.12 311 ILE A O 1
ATOM 2494 N N . ALA A 1 312 ? 19.214 -7.517 -8.879 1.00 92.50 312 ALA A N 1
ATOM 2495 C CA . ALA A 1 312 ? 19.171 -8.970 -9.016 1.00 92.50 312 ALA A CA 1
ATOM 2496 C C . ALA A 1 312 ? 20.292 -9.643 -8.205 1.00 92.50 312 ALA A C 1
ATOM 2498 O O . ALA A 1 312 ? 20.025 -10.566 -7.429 1.00 92.50 312 ALA A O 1
ATOM 2499 N N . ALA A 1 313 ? 21.524 -9.133 -8.309 1.00 92.62 313 ALA A N 1
ATOM 2500 C CA . ALA A 1 313 ? 22.667 -9.616 -7.538 1.00 92.62 313 ALA A CA 1
ATOM 2501 C C . ALA A 1 313 ? 22.461 -9.430 -6.025 1.00 92.62 313 ALA A C 1
ATOM 2503 O O . ALA A 1 313 ? 22.720 -10.346 -5.242 1.00 92.62 313 ALA A O 1
ATOM 2504 N N . HIS A 1 314 ? 21.939 -8.277 -5.591 1.00 95.00 314 HIS A N 1
ATOM 2505 C CA . HIS A 1 314 ? 21.608 -8.035 -4.182 1.00 95.00 314 HIS A CA 1
ATOM 2506 C C . HIS A 1 314 ? 20.558 -9.018 -3.659 1.00 95.00 314 HIS A C 1
ATOM 2508 O O . HIS A 1 314 ? 20.726 -9.606 -2.587 1.00 95.00 314 HIS A O 1
ATOM 2514 N N . GLY A 1 315 ? 19.497 -9.255 -4.432 1.00 93.75 315 GLY A N 1
ATOM 2515 C CA . GLY A 1 315 ? 18.456 -10.224 -4.096 1.00 93.75 315 GLY A CA 1
ATOM 2516 C C . GLY A 1 315 ? 19.002 -11.647 -3.957 1.00 93.75 315 GLY A C 1
ATOM 2517 O O . GLY A 1 315 ? 18.621 -12.371 -3.037 1.00 93.75 315 GLY A O 1
ATOM 2518 N N . GLU A 1 316 ? 19.934 -12.054 -4.817 1.00 91.31 316 GLU A N 1
ATOM 2519 C CA . GLU A 1 316 ? 20.601 -13.351 -4.697 1.00 91.31 316 GLU A CA 1
ATOM 2520 C C . GLU A 1 316 ? 21.479 -13.445 -3.442 1.00 91.31 316 GLU A C 1
ATOM 2522 O O . GLU A 1 316 ? 21.332 -14.387 -2.661 1.00 91.31 316 GLU A O 1
ATOM 2527 N N . ASN A 1 317 ? 22.325 -12.443 -3.198 1.00 93.12 317 ASN A N 1
ATOM 2528 C CA . ASN A 1 317 ? 23.251 -12.408 -2.060 1.00 93.12 317 ASN A CA 1
ATOM 2529 C C . ASN A 1 317 ? 22.544 -12.378 -0.693 1.00 93.12 317 ASN A C 1
ATOM 2531 O O . ASN A 1 317 ? 23.096 -12.806 0.327 1.00 93.12 317 ASN A O 1
ATOM 2535 N N . THR A 1 318 ? 21.326 -11.844 -0.655 1.00 93.75 318 THR A N 1
ATOM 2536 C CA . THR A 1 318 ? 20.517 -11.710 0.564 1.00 93.75 318 THR A CA 1
ATOM 2537 C C . THR A 1 318 ? 19.480 -12.820 0.726 1.00 93.75 318 THR A C 1
ATOM 2539 O O . THR A 1 318 ? 18.949 -12.996 1.820 1.00 93.75 318 THR A O 1
ATOM 2542 N N . GLY A 1 319 ? 19.207 -13.594 -0.329 1.00 91.50 319 GLY A N 1
ATOM 2543 C CA . GLY A 1 319 ? 18.128 -14.584 -0.360 1.00 91.50 319 GLY A CA 1
ATOM 2544 C C . GLY A 1 319 ? 16.740 -13.990 -0.641 1.00 91.50 319 GLY A C 1
ATOM 2545 O O . GLY A 1 319 ? 15.755 -14.732 -0.676 1.00 91.50 319 GLY A O 1
ATOM 2546 N N . PHE A 1 320 ? 16.648 -12.682 -0.896 1.00 93.62 320 PHE A N 1
ATOM 2547 C CA . PHE A 1 320 ? 15.421 -11.968 -1.259 1.00 93.62 320 PHE A CA 1
ATOM 2548 C C . PHE A 1 320 ? 15.367 -11.638 -2.757 1.00 93.62 320 PHE A C 1
ATOM 2550 O O . PHE A 1 320 ? 15.037 -10.523 -3.140 1.00 93.62 320 PHE A O 1
ATOM 2557 N N . GLN A 1 321 ? 15.677 -12.614 -3.618 1.00 92.81 321 GLN A N 1
ATOM 2558 C CA . GLN A 1 321 ? 15.501 -12.504 -5.077 1.00 92.81 321 GLN A CA 1
ATOM 2559 C C . GLN A 1 321 ? 14.093 -11.998 -5.398 1.00 92.81 321 GLN A C 1
ATOM 2561 O O . GLN A 1 321 ? 13.158 -12.409 -4.717 1.00 92.81 321 GLN A O 1
ATOM 2566 N N . VAL A 1 322 ? 13.903 -11.177 -6.423 1.00 92.62 322 VAL A N 1
ATOM 2567 C CA . VAL A 1 322 ? 12.585 -10.647 -6.813 1.00 92.62 322 VAL A CA 1
ATOM 2568 C C . VAL A 1 322 ? 12.370 -10.831 -8.314 1.00 92.62 322 VAL A C 1
ATOM 2570 O O . VAL A 1 322 ? 13.352 -10.835 -9.056 1.00 92.62 322 VAL A O 1
ATOM 2573 N N . PRO A 1 323 ? 11.125 -11.044 -8.778 1.00 93.69 323 PRO A N 1
ATOM 2574 C CA . PRO A 1 323 ? 10.830 -10.951 -10.197 1.00 93.69 323 PRO A CA 1
ATOM 2575 C C . PRO A 1 323 ? 11.071 -9.521 -10.688 1.00 93.69 323 PRO A C 1
ATOM 2577 O O . PRO A 1 323 ? 10.840 -8.564 -9.943 1.00 93.69 323 PRO A O 1
ATOM 2580 N N . CYS A 1 324 ? 11.519 -9.393 -11.934 1.00 93.94 324 CYS A N 1
ATOM 2581 C CA . CYS A 1 324 ? 11.851 -8.116 -12.550 1.00 93.94 324 CYS A CA 1
ATOM 2582 C C . CYS A 1 324 ? 11.093 -7.928 -13.865 1.00 93.94 324 CYS A C 1
ATOM 2584 O O . CYS A 1 324 ? 10.956 -8.870 -14.643 1.00 93.94 324 CYS A O 1
ATOM 2586 N N . LEU A 1 325 ? 10.649 -6.701 -14.127 1.00 93.19 325 LEU A N 1
ATOM 2587 C CA . LEU A 1 325 ? 10.120 -6.267 -15.422 1.00 93.19 325 LEU A CA 1
ATOM 2588 C C . LEU A 1 325 ? 10.840 -4.999 -15.872 1.00 93.19 325 LEU A C 1
ATOM 2590 O O . LEU A 1 325 ? 11.220 -4.173 -15.042 1.00 93.19 325 LEU A O 1
ATOM 2594 N N . ILE A 1 326 ? 10.985 -4.827 -17.182 1.00 92.44 326 ILE A N 1
ATOM 2595 C CA . ILE A 1 326 ? 11.519 -3.599 -17.773 1.00 92.44 326 ILE A CA 1
ATOM 2596 C C . ILE A 1 326 ? 10.385 -2.869 -18.488 1.00 92.44 326 ILE A C 1
ATOM 2598 O O . ILE A 1 326 ? 9.585 -3.484 -19.192 1.00 92.44 326 ILE A O 1
ATOM 2602 N N . VAL A 1 327 ? 10.311 -1.557 -18.295 1.00 93.25 327 VAL A N 1
ATOM 2603 C CA . VAL A 1 327 ? 9.310 -0.673 -18.891 1.00 93.25 327 VAL A CA 1
ATOM 2604 C C . VAL A 1 327 ? 10.021 0.374 -19.740 1.00 93.25 327 VAL A C 1
ATOM 2606 O O . VAL A 1 327 ? 10.841 1.136 -19.228 1.00 93.25 327 VAL A O 1
ATOM 2609 N N . ALA A 1 328 ? 9.667 0.417 -21.022 1.00 91.94 328 ALA A N 1
ATOM 2610 C CA . ALA A 1 328 ? 10.092 1.444 -21.963 1.00 91.94 328 ALA A CA 1
ATOM 2611 C C . ALA A 1 328 ? 9.033 2.554 -21.978 1.00 91.94 328 ALA A C 1
ATOM 2613 O O . ALA A 1 328 ? 8.004 2.445 -22.645 1.00 91.94 328 ALA A O 1
ATOM 2614 N N . ALA A 1 329 ? 9.242 3.593 -21.176 1.00 91.81 329 ALA A N 1
ATOM 2615 C CA . ALA A 1 329 ? 8.322 4.716 -21.060 1.00 91.81 329 ALA A CA 1
ATOM 2616 C C . ALA A 1 329 ? 8.488 5.723 -22.210 1.00 91.81 329 ALA A C 1
ATOM 2618 O O . ALA A 1 329 ? 9.514 5.743 -22.888 1.00 91.81 329 ALA A O 1
ATOM 2619 N N . LYS A 1 330 ? 7.485 6.600 -22.359 1.00 89.81 330 LYS A N 1
ATOM 2620 C CA . LYS A 1 330 ? 7.407 7.642 -23.401 1.00 89.81 330 LYS A CA 1
ATOM 2621 C C . LYS A 1 330 ? 7.403 7.059 -24.815 1.00 89.81 330 LYS A C 1
ATOM 2623 O O . LYS A 1 330 ? 8.086 7.544 -25.709 1.00 89.81 330 LYS A O 1
ATOM 2628 N N . ASP A 1 331 ? 6.626 5.995 -25.006 1.00 86.25 331 ASP A N 1
ATOM 2629 C CA . ASP A 1 331 ? 6.483 5.320 -26.303 1.00 86.25 331 ASP A CA 1
ATOM 2630 C C . ASP A 1 331 ? 5.853 6.201 -27.399 1.00 86.25 331 ASP A C 1
ATOM 2632 O O . ASP A 1 331 ? 5.899 5.869 -28.576 1.00 86.25 331 ASP A O 1
ATOM 2636 N N . ASP A 1 332 ? 5.288 7.343 -27.012 1.00 83.50 332 ASP A N 1
ATOM 2637 C CA . ASP A 1 332 ? 4.844 8.417 -27.902 1.00 83.50 332 ASP A CA 1
ATOM 2638 C C . ASP A 1 332 ? 5.993 9.164 -28.603 1.00 83.50 332 ASP A C 1
ATOM 2640 O O . ASP A 1 332 ? 5.739 9.925 -29.537 1.00 83.50 332 ASP A O 1
ATOM 2644 N N . GLN A 1 333 ? 7.240 8.952 -28.176 1.00 83.56 333 GLN A N 1
ATOM 2645 C CA . GLN A 1 333 ? 8.426 9.590 -28.742 1.00 83.56 333 GLN A CA 1
ATOM 2646 C C . GLN A 1 333 ? 9.176 8.650 -29.692 1.00 83.56 333 GLN A C 1
ATOM 2648 O O . GLN A 1 333 ? 9.154 7.426 -29.542 1.00 83.56 333 GLN A O 1
ATOM 2653 N N . ASP A 1 334 ? 9.884 9.232 -30.665 1.00 75.75 334 ASP A N 1
ATOM 2654 C CA . ASP A 1 334 ? 10.659 8.466 -31.640 1.00 75.75 334 ASP A CA 1
ATOM 2655 C C . ASP A 1 334 ? 11.731 7.613 -30.948 1.00 75.75 334 ASP A C 1
ATOM 2657 O O . ASP A 1 334 ? 12.597 8.098 -30.216 1.00 75.75 334 ASP A O 1
ATOM 2661 N N . SER A 1 335 ? 11.675 6.306 -31.197 1.00 71.06 335 SER A N 1
ATOM 2662 C CA . SER A 1 335 ? 12.595 5.354 -30.587 1.00 71.06 335 SER A CA 1
ATOM 2663 C C . SER A 1 335 ? 13.967 5.386 -31.243 1.00 71.06 335 SER A C 1
ATOM 2665 O O . SER A 1 335 ? 14.068 5.380 -32.471 1.00 71.06 335 SER A O 1
ATOM 2667 N N . PHE A 1 336 ? 15.025 5.275 -30.444 1.00 66.00 336 PHE A N 1
ATOM 2668 C CA . PHE A 1 336 ? 16.366 5.084 -30.982 1.00 66.00 336 PHE A CA 1
ATOM 2669 C C . PHE A 1 336 ? 16.641 3.612 -31.352 1.00 66.00 336 PHE A C 1
ATOM 2671 O O . PHE A 1 336 ? 16.336 2.690 -30.591 1.00 66.00 336 PHE A O 1
ATOM 2678 N N . THR A 1 337 ? 17.266 3.371 -32.511 1.00 58.66 337 THR A N 1
ATOM 2679 C CA . THR A 1 337 ? 17.460 2.028 -33.097 1.00 58.66 337 THR A CA 1
ATOM 2680 C C . THR A 1 337 ? 18.301 1.082 -32.226 1.00 58.66 337 THR A C 1
ATOM 2682 O O . THR A 1 337 ? 18.017 -0.117 -32.187 1.00 58.66 337 THR A O 1
ATOM 2685 N N . MET A 1 338 ? 19.310 1.582 -31.496 1.00 55.84 338 MET A N 1
ATOM 2686 C CA . MET A 1 338 ? 20.156 0.724 -30.644 1.00 55.84 338 MET A CA 1
ATOM 2687 C C . MET A 1 338 ? 19.503 0.342 -29.312 1.00 55.84 338 MET A C 1
ATOM 2689 O O . MET A 1 338 ? 19.809 -0.727 -28.787 1.00 55.84 338 MET A O 1
ATOM 2693 N N . ALA A 1 339 ? 18.551 1.131 -28.799 1.00 56.25 339 ALA A N 1
ATOM 2694 C CA . ALA A 1 339 ? 17.814 0.782 -27.581 1.00 56.25 339 ALA A CA 1
ATOM 2695 C C . ALA A 1 339 ? 17.000 -0.512 -27.772 1.00 56.25 339 ALA A C 1
ATOM 2697 O O . ALA A 1 339 ? 16.954 -1.361 -26.886 1.00 56.25 339 ALA A O 1
ATOM 2698 N N . ILE A 1 340 ? 16.442 -0.717 -28.972 1.00 59.41 340 ILE A N 1
ATOM 2699 C CA . ILE A 1 340 ? 15.709 -1.938 -29.347 1.00 59.41 340 ILE A CA 1
ATOM 2700 C C . ILE A 1 340 ? 16.649 -3.156 -29.402 1.00 59.41 340 ILE A C 1
ATOM 2702 O O . ILE A 1 340 ? 16.281 -4.248 -28.973 1.00 59.41 340 ILE A O 1
ATOM 2706 N N . GLN A 1 341 ? 17.876 -2.987 -29.907 1.00 59.25 341 GLN A N 1
ATOM 2707 C CA . GLN A 1 341 ? 18.863 -4.071 -29.962 1.00 59.25 341 GLN A CA 1
ATOM 2708 C C . GLN A 1 341 ? 19.407 -4.424 -28.568 1.00 59.25 341 GLN A C 1
ATOM 2710 O O . GLN A 1 341 ? 19.453 -5.603 -28.221 1.00 59.25 341 GLN A O 1
ATOM 2715 N N . GLY A 1 342 ? 19.750 -3.421 -27.751 1.00 59.00 342 GLY A N 1
ATOM 2716 C CA . GLY A 1 342 ? 20.204 -3.600 -26.366 1.00 59.00 342 GLY A CA 1
ATOM 2717 C C . GLY A 1 342 ? 19.161 -4.280 -25.477 1.00 59.00 342 GLY A C 1
ATOM 2718 O O . GLY A 1 342 ? 19.486 -5.217 -24.748 1.00 59.00 342 GLY A O 1
ATOM 2719 N N . ALA A 1 343 ? 17.895 -3.878 -25.615 1.00 60.03 343 ALA A N 1
ATOM 2720 C CA . ALA A 1 343 ? 16.749 -4.496 -24.954 1.00 60.03 343 ALA A CA 1
ATOM 2721 C C . ALA A 1 343 ? 16.616 -5.994 -25.229 1.00 60.03 343 ALA A C 1
ATOM 2723 O O . ALA A 1 343 ? 16.431 -6.792 -24.306 1.00 60.03 343 ALA A O 1
ATOM 2724 N N . ASN A 1 344 ? 16.751 -6.377 -26.497 1.00 61.84 344 ASN A N 1
ATOM 2725 C CA . ASN A 1 344 ? 16.648 -7.771 -26.906 1.00 61.84 344 ASN A CA 1
ATOM 2726 C C . ASN A 1 344 ? 17.822 -8.612 -26.387 1.00 61.84 344 ASN A C 1
ATOM 2728 O O . ASN A 1 344 ? 17.605 -9.757 -25.998 1.00 61.84 344 ASN A O 1
ATOM 2732 N N . MET A 1 345 ? 19.037 -8.053 -26.332 1.00 57.56 345 MET A N 1
ATOM 2733 C CA . MET A 1 345 ? 20.212 -8.754 -25.794 1.00 57.56 345 MET A CA 1
ATOM 2734 C C . MET A 1 345 ? 20.079 -9.009 -24.288 1.00 57.56 345 MET A C 1
ATOM 2736 O O . MET A 1 345 ? 20.171 -10.152 -23.848 1.00 57.56 345 MET A O 1
ATOM 2740 N N . VAL A 1 346 ? 19.751 -7.979 -23.498 1.00 60.47 346 VAL A N 1
ATOM 2741 C CA . VAL A 1 346 ? 19.583 -8.134 -22.041 1.00 60.47 346 VAL A CA 1
ATOM 2742 C C . VAL A 1 346 ? 18.445 -9.102 -21.712 1.00 60.47 346 VAL A C 1
ATOM 2744 O O . VAL A 1 346 ? 18.598 -9.932 -20.816 1.00 60.47 346 VAL A O 1
ATOM 2747 N N . SER A 1 347 ? 17.327 -9.056 -22.444 1.00 63.25 347 SER A N 1
ATOM 2748 C CA . SER A 1 347 ? 16.209 -9.995 -22.265 1.00 63.25 347 SER A CA 1
ATOM 2749 C C . SER A 1 347 ? 16.626 -11.454 -22.507 1.00 63.25 347 SER A C 1
ATOM 2751 O O . SER A 1 347 ? 16.253 -12.341 -21.731 1.00 63.25 347 SER A O 1
ATOM 2753 N N . GLN A 1 348 ? 17.452 -11.706 -23.528 1.00 61.88 348 GLN A N 1
ATOM 2754 C CA . GLN A 1 348 ? 17.962 -13.044 -23.839 1.00 61.88 348 GLN A CA 1
ATOM 2755 C C . GLN A 1 348 ? 18.948 -13.554 -22.779 1.00 61.88 348 GLN A C 1
ATOM 2757 O O . GLN A 1 348 ? 18.833 -14.706 -22.355 1.00 61.88 348 GLN A O 1
ATOM 2762 N N . ASP A 1 349 ? 19.850 -12.695 -22.299 1.00 60.50 349 ASP A N 1
ATOM 2763 C CA . ASP A 1 349 ? 20.903 -13.086 -21.355 1.00 60.50 349 ASP A CA 1
ATOM 2764 C C . ASP A 1 349 ? 20.392 -13.220 -19.909 1.00 60.50 349 ASP A C 1
ATOM 2766 O O . ASP A 1 349 ? 20.791 -14.131 -19.178 1.00 60.50 349 ASP A O 1
ATOM 2770 N N . THR A 1 350 ? 19.459 -12.358 -19.486 1.00 61.34 350 THR A N 1
ATOM 2771 C CA . THR A 1 350 ? 18.974 -12.295 -18.089 1.00 61.34 350 THR A CA 1
ATOM 2772 C C . THR A 1 350 ? 17.653 -13.034 -17.838 1.00 61.34 350 THR A C 1
ATOM 2774 O O . THR A 1 350 ? 17.233 -13.166 -16.685 1.00 61.34 350 THR A O 1
ATOM 2777 N N . ARG A 1 351 ? 17.017 -13.588 -18.887 1.00 64.62 351 ARG A N 1
ATOM 2778 C CA . ARG A 1 351 ? 15.687 -14.243 -18.861 1.00 64.62 351 ARG A CA 1
ATOM 2779 C C . ARG A 1 351 ? 14.547 -13.325 -18.391 1.00 64.62 351 ARG A C 1
ATOM 2781 O O . ARG A 1 351 ? 13.524 -13.810 -17.910 1.00 64.62 351 ARG A O 1
ATOM 2788 N N . VAL A 1 352 ? 14.732 -12.015 -18.511 1.00 71.94 352 VAL A N 1
ATOM 2789 C CA . VAL A 1 352 ? 13.705 -11.005 -18.232 1.00 71.94 352 VAL A CA 1
ATOM 2790 C C . VAL A 1 352 ? 12.835 -10.831 -19.476 1.00 71.94 352 VAL A C 1
ATOM 2792 O O . VAL A 1 352 ? 13.342 -10.909 -20.595 1.00 71.94 352 VAL A O 1
ATOM 2795 N N . GLU A 1 353 ? 11.526 -10.629 -19.300 1.00 73.06 353 GLU A N 1
ATOM 2796 C CA . GLU A 1 353 ? 10.609 -10.342 -20.415 1.00 73.06 353 GLU A CA 1
ATOM 2797 C C . GLU A 1 353 ? 11.094 -9.115 -21.214 1.00 73.06 353 GLU A C 1
ATOM 2799 O O . GLU A 1 353 ? 11.730 -8.213 -20.663 1.00 73.06 353 GLU A O 1
ATOM 2804 N N . ALA A 1 354 ? 10.815 -9.086 -22.521 1.00 79.06 354 ALA A N 1
ATOM 2805 C CA . ALA A 1 354 ? 11.139 -7.935 -23.360 1.00 79.06 354 ALA A CA 1
ATOM 2806 C C . ALA A 1 354 ? 10.536 -6.641 -22.770 1.00 79.06 354 ALA A C 1
ATOM 2808 O O . ALA A 1 354 ? 9.430 -6.698 -22.217 1.00 79.06 354 ALA A O 1
ATOM 2809 N N . PRO A 1 355 ? 11.217 -5.480 -22.885 1.00 85.75 355 PRO A N 1
ATOM 2810 C CA . PRO A 1 355 ? 10.715 -4.234 -22.319 1.00 85.75 355 PRO A CA 1
ATOM 2811 C C . PRO A 1 355 ? 9.298 -3.913 -22.783 1.00 85.75 355 PRO A C 1
ATOM 2813 O O . PRO A 1 355 ? 9.004 -3.945 -23.978 1.00 85.75 355 PRO A O 1
ATOM 2816 N N . VAL A 1 356 ? 8.425 -3.596 -21.828 1.00 89.00 356 VAL A N 1
ATOM 2817 C CA . VAL A 1 356 ? 7.022 -3.284 -22.099 1.00 89.00 356 VAL A CA 1
ATOM 2818 C C . VAL A 1 356 ? 6.911 -1.804 -22.472 1.00 89.00 356 VAL A C 1
ATOM 2820 O O . VAL A 1 356 ? 7.172 -0.958 -21.610 1.00 89.00 356 VAL A O 1
ATOM 2823 N N . PRO A 1 357 ? 6.538 -1.465 -23.719 1.00 89.00 357 PRO A N 1
ATOM 2824 C CA . PRO A 1 357 ? 6.363 -0.080 -24.123 1.00 89.00 357 PRO A CA 1
ATOM 2825 C C . PRO A 1 357 ? 5.094 0.509 -23.510 1.00 89.00 357 PRO A C 1
ATOM 2827 O O . PRO A 1 357 ? 4.031 -0.117 -23.546 1.00 89.00 357 PRO A O 1
ATOM 2830 N N . ILE A 1 358 ? 5.199 1.712 -22.948 1.00 90.00 358 ILE A N 1
ATOM 2831 C CA . ILE A 1 358 ? 4.053 2.455 -22.416 1.00 90.00 358 ILE A CA 1
ATOM 2832 C C . ILE A 1 358 ? 4.130 3.935 -22.795 1.00 90.00 358 ILE A C 1
ATOM 2834 O O . ILE A 1 358 ? 5.200 4.552 -22.766 1.00 90.00 358 ILE A O 1
ATOM 2838 N N . SER A 1 359 ? 2.969 4.541 -23.038 1.00 88.31 359 SER A N 1
ATOM 2839 C CA . SER A 1 359 ? 2.823 5.995 -23.074 1.00 88.31 359 SER A CA 1
ATOM 2840 C C . SER A 1 359 ? 1.745 6.430 -22.090 1.00 88.31 359 SER A C 1
ATOM 2842 O O . SER A 1 359 ? 0.550 6.215 -22.290 1.00 88.31 359 SER A O 1
ATOM 2844 N N . VAL A 1 360 ? 2.182 7.079 -21.008 1.00 86.56 360 VAL A N 1
ATOM 2845 C CA . VAL A 1 360 ? 1.266 7.700 -20.041 1.00 86.56 360 VAL A CA 1
ATOM 2846 C C . VAL A 1 360 ? 0.552 8.900 -20.670 1.00 86.56 360 VAL A C 1
ATOM 2848 O O . VAL A 1 360 ? -0.607 9.152 -20.355 1.00 86.56 360 VAL A O 1
ATOM 2851 N N . GLN A 1 361 ? 1.216 9.617 -21.582 1.00 84.12 361 GLN A N 1
ATOM 2852 C CA . GLN A 1 361 ? 0.651 10.782 -22.261 1.00 84.12 361 GLN A CA 1
ATOM 2853 C C . GLN A 1 361 ? -0.520 10.407 -23.176 1.00 84.12 361 GLN A C 1
ATOM 2855 O O . GLN A 1 361 ? -1.526 11.112 -23.198 1.00 84.12 361 GLN A O 1
ATOM 2860 N N . LEU A 1 362 ? -0.421 9.282 -23.891 1.00 78.88 362 LEU A N 1
ATOM 2861 C CA . LEU A 1 362 ? -1.493 8.789 -24.762 1.00 78.88 362 LEU A CA 1
ATOM 2862 C C . LEU A 1 362 ? -2.615 8.064 -24.000 1.00 78.88 362 LEU A C 1
ATOM 2864 O O . LEU A 1 362 ? -3.593 7.642 -24.613 1.00 78.88 362 LEU A O 1
ATOM 2868 N N . GLY A 1 363 ? -2.502 7.930 -22.673 1.00 67.19 363 GLY A N 1
ATOM 2869 C CA . GLY A 1 363 ? -3.518 7.287 -21.839 1.00 67.19 363 GLY A CA 1
ATOM 2870 C C . GLY A 1 363 ? -3.629 5.773 -22.041 1.00 67.19 363 GLY A C 1
ATOM 2871 O O . GLY A 1 363 ? -4.624 5.186 -21.622 1.00 67.19 363 GLY A O 1
ATOM 2872 N N . ASP A 1 364 ? -2.621 5.138 -22.647 1.00 62.09 364 ASP A N 1
ATOM 2873 C CA . ASP A 1 364 ? -2.569 3.691 -22.856 1.00 62.09 364 ASP A CA 1
ATOM 2874 C C . ASP A 1 364 ? -1.439 3.061 -22.024 1.00 62.09 364 ASP A C 1
ATOM 2876 O O . ASP A 1 364 ? -0.335 2.810 -22.518 1.00 62.09 364 ASP A O 1
ATOM 2880 N N . PRO A 1 365 ? -1.674 2.792 -20.726 1.00 61.47 365 PRO A N 1
ATOM 2881 C CA . PRO A 1 365 ? -0.705 2.086 -19.904 1.00 61.47 365 PRO A CA 1
ATOM 2882 C C . PRO A 1 365 ? -0.584 0.586 -20.251 1.00 61.47 365 PRO A C 1
ATOM 2884 O O . PRO A 1 365 ? 0.001 -0.147 -19.458 1.00 61.47 365 PRO A O 1
ATOM 2887 N N . ASN A 1 366 ? -1.107 0.083 -21.384 1.00 60.88 366 ASN A N 1
ATOM 2888 C CA . ASN A 1 366 ? -0.909 -1.296 -21.871 1.00 60.88 366 ASN A CA 1
ATOM 2889 C C . ASN A 1 366 ? -1.182 -2.395 -20.820 1.00 60.88 366 ASN A C 1
ATOM 2891 O O . ASN A 1 366 ? -0.544 -3.453 -20.790 1.00 60.88 366 ASN A O 1
ATOM 2895 N N . ASN A 1 367 ? -2.123 -2.134 -19.906 1.00 78.88 367 ASN A N 1
ATOM 2896 C CA . ASN A 1 367 ? -2.428 -2.997 -18.764 1.00 78.88 367 ASN A CA 1
ATOM 2897 C C . ASN A 1 367 ? -1.175 -3.395 -17.936 1.00 78.88 367 ASN A C 1
ATOM 2899 O O . ASN A 1 367 ? -1.099 -4.494 -17.376 1.00 78.88 367 ASN A O 1
ATOM 2903 N N . ILE A 1 368 ? -0.168 -2.509 -17.864 1.00 91.50 368 ILE A N 1
ATOM 2904 C CA . ILE A 1 368 ? 1.117 -2.749 -17.186 1.00 91.50 368 ILE A CA 1
ATOM 2905 C C . ILE A 1 368 ? 0.922 -3.166 -15.728 1.00 91.50 368 ILE A C 1
ATOM 2907 O O . ILE A 1 368 ? 1.598 -4.071 -15.251 1.00 91.50 368 ILE A O 1
ATOM 2911 N N . PHE A 1 369 ? -0.057 -2.588 -15.032 1.00 93.19 369 PHE A N 1
ATOM 2912 C CA . PHE A 1 369 ? -0.344 -2.920 -13.636 1.00 93.19 369 PHE A CA 1
ATOM 2913 C C . PHE A 1 369 ? -0.841 -4.362 -13.469 1.00 93.19 369 PHE A C 1
ATOM 2915 O O . PHE A 1 369 ? -0.401 -5.057 -12.554 1.00 93.19 369 PHE A O 1
ATOM 2922 N N . HIS A 1 370 ? -1.668 -4.868 -14.392 1.00 91.81 370 HIS A N 1
ATOM 2923 C CA . HIS A 1 370 ? -2.051 -6.281 -14.408 1.00 91.81 370 HIS A CA 1
ATOM 2924 C C . HIS A 1 370 ? -0.847 -7.188 -14.679 1.00 91.81 370 HIS A C 1
ATOM 2926 O O . HIS A 1 370 ? -0.705 -8.229 -14.034 1.00 91.81 370 HIS A O 1
ATOM 2932 N N . ARG A 1 371 ? 0.050 -6.804 -15.599 1.00 92.50 371 ARG A N 1
ATOM 2933 C CA . ARG A 1 371 ? 1.300 -7.546 -15.858 1.00 92.50 371 ARG A CA 1
ATOM 2934 C C . ARG A 1 371 ? 2.197 -7.593 -14.618 1.00 92.50 371 ARG A C 1
ATOM 2936 O O . ARG A 1 371 ? 2.661 -8.674 -14.263 1.00 92.50 371 ARG A O 1
ATOM 2943 N N . ILE A 1 372 ? 2.365 -6.466 -13.922 1.00 94.94 372 ILE A N 1
ATOM 2944 C CA . ILE A 1 372 ? 3.113 -6.366 -12.658 1.00 94.94 372 ILE A CA 1
ATOM 2945 C C . ILE A 1 372 ? 2.541 -7.341 -11.624 1.00 94.94 372 ILE A C 1
ATOM 2947 O O . ILE A 1 372 ? 3.278 -8.149 -11.059 1.00 94.94 372 ILE A O 1
ATOM 2951 N N . VAL A 1 373 ? 1.223 -7.320 -11.408 1.00 94.00 373 VAL A N 1
ATOM 2952 C CA . VAL A 1 373 ? 0.570 -8.218 -10.444 1.00 94.00 373 VAL A CA 1
ATOM 2953 C C . VAL A 1 373 ? 0.703 -9.683 -10.861 1.00 94.00 373 VAL A C 1
ATOM 2955 O O . VAL A 1 373 ? 1.048 -10.526 -10.036 1.00 94.00 373 VAL A O 1
ATOM 2958 N N . THR A 1 374 ? 0.518 -9.989 -12.145 1.00 91.75 374 THR A N 1
ATOM 2959 C CA . THR A 1 374 ? 0.658 -11.354 -12.677 1.00 91.75 374 THR A CA 1
ATOM 2960 C C . THR A 1 374 ? 2.074 -11.896 -12.460 1.00 91.75 374 THR A C 1
ATOM 2962 O O . THR A 1 374 ? 2.238 -13.039 -12.024 1.00 91.75 374 THR A O 1
ATOM 29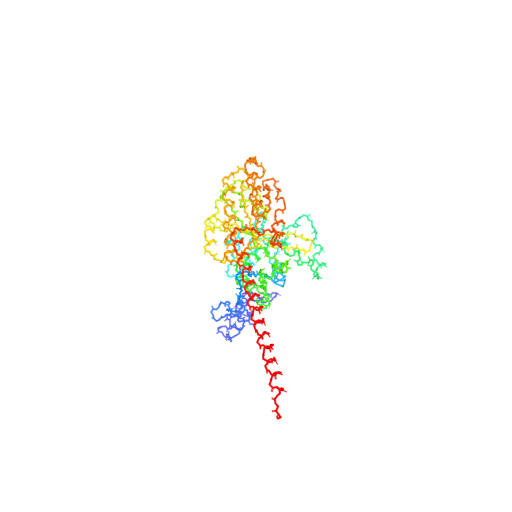65 N N . ALA A 1 375 ? 3.098 -11.079 -12.719 1.00 91.75 375 ALA A N 1
ATOM 2966 C CA . ALA A 1 375 ? 4.498 -11.439 -12.515 1.00 91.75 375 ALA A CA 1
ATOM 2967 C C . ALA A 1 375 ? 4.852 -11.594 -11.025 1.00 91.75 375 ALA A C 1
ATOM 2969 O O . ALA A 1 375 ? 5.608 -12.502 -10.672 1.00 91.75 375 ALA A O 1
ATOM 2970 N N . ALA A 1 376 ? 4.267 -10.773 -10.148 1.00 92.44 376 ALA A N 1
ATOM 2971 C CA . ALA A 1 376 ? 4.420 -10.892 -8.698 1.00 92.44 376 ALA A CA 1
ATOM 2972 C C . ALA A 1 376 ? 3.759 -12.164 -8.131 1.00 92.44 376 ALA A C 1
ATOM 2974 O O . ALA A 1 376 ? 4.307 -12.789 -7.221 1.00 92.44 376 ALA A O 1
ATOM 2975 N N . GLU A 1 377 ? 2.612 -12.588 -8.675 1.00 89.56 377 GLU A N 1
ATOM 2976 C CA . GLU A 1 377 ? 1.952 -13.846 -8.288 1.00 89.56 377 GLU A CA 1
ATOM 2977 C C . GLU A 1 377 ? 2.679 -15.092 -8.822 1.00 89.56 377 GLU A C 1
ATOM 2979 O O . GLU A 1 377 ? 2.638 -16.150 -8.188 1.00 89.56 377 GLU A O 1
ATOM 2984 N N . HIS A 1 378 ? 3.417 -14.961 -9.931 1.00 86.19 378 HIS A N 1
ATOM 2985 C CA . HIS A 1 378 ? 4.176 -16.045 -10.566 1.00 86.19 378 HIS A CA 1
ATOM 2986 C C . HIS A 1 378 ? 5.682 -15.730 -10.635 1.00 86.19 378 HIS A C 1
ATOM 2988 O O . HIS A 1 378 ? 6.275 -15.725 -11.719 1.00 86.19 378 HIS A O 1
ATOM 2994 N N . PRO A 1 379 ? 6.358 -15.529 -9.486 1.00 83.69 379 PRO A N 1
ATOM 2995 C CA . PRO A 1 379 ? 7.721 -14.997 -9.460 1.00 83.69 379 PRO A CA 1
ATOM 2996 C C . PRO A 1 379 ? 8.734 -15.924 -10.147 1.00 83.69 379 PRO A C 1
ATOM 2998 O O . PRO A 1 379 ? 9.723 -15.467 -10.704 1.00 83.69 379 PRO A O 1
ATOM 3001 N N . HIS A 1 380 ? 8.476 -17.234 -10.166 1.00 80.25 380 HIS A N 1
ATOM 3002 C CA . HIS A 1 380 ? 9.339 -18.236 -10.796 1.00 80.25 380 HIS A CA 1
ATOM 3003 C C . HIS A 1 380 ? 9.516 -18.055 -12.315 1.00 80.25 380 HIS A C 1
ATOM 3005 O O . HIS A 1 380 ? 10.459 -18.615 -12.873 1.00 80.25 380 HIS A O 1
ATOM 3011 N N . LEU A 1 381 ? 8.631 -17.299 -12.974 1.00 79.25 381 LEU A N 1
ATOM 3012 C CA . LEU A 1 381 ? 8.717 -17.012 -14.407 1.00 79.25 381 LEU A CA 1
ATOM 3013 C C . LEU A 1 381 ? 9.589 -15.790 -14.722 1.00 79.25 381 LEU A C 1
ATOM 3015 O O . LEU A 1 381 ? 10.110 -15.713 -15.827 1.00 79.25 381 LEU A O 1
ATOM 3019 N N . ASN A 1 382 ? 9.768 -14.875 -13.762 1.00 79.12 382 ASN A N 1
ATOM 3020 C CA . ASN A 1 382 ? 10.321 -13.535 -14.004 1.00 79.12 382 ASN A CA 1
ATOM 3021 C C . ASN A 1 382 ? 11.502 -13.162 -13.090 1.00 79.12 382 ASN A C 1
ATOM 3023 O O . ASN A 1 382 ? 11.921 -12.009 -13.079 1.00 79.12 382 ASN A O 1
ATOM 3027 N N . ILE A 1 383 ? 12.034 -14.092 -12.289 1.00 80.75 383 ILE A N 1
ATOM 3028 C CA . ILE A 1 383 ? 13.272 -13.855 -11.525 1.00 80.75 383 ILE A CA 1
ATOM 3029 C C . ILE A 1 383 ? 14.468 -13.911 -12.491 1.00 80.75 383 ILE A C 1
ATOM 3031 O O . ILE A 1 383 ? 14.668 -14.961 -13.118 1.00 80.75 383 ILE A O 1
ATOM 3035 N N . PRO A 1 384 ? 15.276 -12.835 -12.597 1.00 80.25 384 PRO A N 1
ATOM 3036 C CA . PRO A 1 384 ? 16.460 -12.832 -13.446 1.00 80.25 384 PRO A CA 1
ATOM 3037 C C . PRO A 1 384 ? 17.468 -13.897 -13.021 1.00 80.25 384 PRO A C 1
ATOM 3039 O O . PRO A 1 384 ? 17.633 -14.175 -11.829 1.00 80.25 384 PRO A O 1
ATOM 3042 N N . LYS A 1 385 ? 18.189 -14.463 -13.991 1.00 69.38 385 LYS A N 1
ATOM 3043 C CA . LYS A 1 385 ? 19.374 -15.279 -13.703 1.00 69.38 385 LYS A CA 1
ATOM 3044 C C . LYS A 1 385 ? 20.618 -14.398 -13.686 1.00 69.38 385 LYS A C 1
ATOM 3046 O O . LYS A 1 385 ? 20.852 -13.631 -14.610 1.00 69.38 385 LYS A O 1
ATOM 3051 N N . THR A 1 386 ? 21.427 -14.555 -12.653 1.00 61.81 386 THR A N 1
ATOM 3052 C CA . THR A 1 386 ? 22.726 -13.901 -12.455 1.00 61.81 386 THR A CA 1
ATOM 3053 C C . THR A 1 386 ? 23.848 -14.931 -12.621 1.00 61.81 386 THR A C 1
ATOM 3055 O O . THR A 1 386 ? 23.677 -16.114 -12.315 1.00 61.81 386 THR A O 1
ATOM 3058 N N . GLU A 1 387 ? 25.025 -14.504 -13.087 1.00 54.66 387 GLU A N 1
ATOM 3059 C CA . GLU A 1 387 ? 26.183 -15.398 -13.280 1.00 54.66 387 GLU A CA 1
ATOM 3060 C C . GLU A 1 387 ? 26.659 -16.059 -11.971 1.00 54.66 387 GLU A C 1
ATOM 3062 O O . GLU A 1 387 ? 27.143 -17.193 -11.975 1.00 54.66 387 GLU A O 1
ATOM 3067 N N . VAL A 1 388 ? 26.448 -15.399 -10.828 1.00 49.75 388 VAL A N 1
ATOM 3068 C CA . VAL A 1 388 ? 26.762 -15.921 -9.486 1.00 49.75 388 VAL A CA 1
ATOM 3069 C C . VAL A 1 388 ? 25.948 -17.192 -9.167 1.00 49.75 388 VAL A C 1
ATOM 3071 O O . VAL A 1 388 ? 26.479 -18.143 -8.577 1.00 49.75 388 VAL A O 1
ATOM 3074 N N . GLY A 1 389 ? 24.710 -17.284 -9.663 1.00 40.97 389 GLY A N 1
ATOM 3075 C CA . GLY A 1 389 ? 23.837 -18.450 -9.507 1.00 40.97 389 GLY A CA 1
ATOM 3076 C C . GLY A 1 389 ? 24.306 -19.688 -10.273 1.00 40.97 389 GLY A C 1
ATOM 3077 O O . GLY A 1 389 ? 24.134 -20.815 -9.793 1.00 40.97 389 GLY A O 1
ATOM 3078 N N . ASN A 1 390 ? 24.999 -19.500 -11.403 1.00 42.59 390 ASN A N 1
ATOM 3079 C CA . ASN A 1 390 ? 25.638 -20.603 -12.128 1.00 42.59 390 ASN A CA 1
ATOM 3080 C C . ASN A 1 390 ? 26.778 -21.237 -11.306 1.00 42.59 390 ASN A C 1
ATOM 3082 O O . ASN A 1 390 ? 26.999 -22.446 -11.391 1.00 42.59 390 ASN A O 1
ATOM 3086 N N . GLY A 1 391 ? 27.455 -20.465 -10.447 1.00 37.03 391 GLY A N 1
ATOM 3087 C CA . GLY A 1 391 ? 28.483 -20.977 -9.532 1.00 37.03 391 GLY A CA 1
ATOM 3088 C C . GLY A 1 391 ? 27.919 -21.735 -8.321 1.00 37.03 391 GLY A C 1
ATOM 3089 O O . GLY A 1 391 ? 28.485 -22.745 -7.889 1.00 37.03 391 GLY A O 1
ATOM 3090 N N . LEU A 1 392 ? 26.779 -21.293 -7.780 1.00 39.88 392 LEU A N 1
ATOM 3091 C CA . LEU A 1 392 ? 26.142 -21.902 -6.602 1.00 39.88 392 LEU A CA 1
ATOM 3092 C C . LEU A 1 392 ? 25.366 -23.185 -6.927 1.00 39.88 392 LEU A C 1
ATOM 3094 O O . LEU A 1 392 ? 25.453 -24.153 -6.162 1.00 39.88 392 LEU A O 1
ATOM 3098 N N . MET A 1 393 ? 24.682 -23.254 -8.076 1.00 36.22 393 MET A N 1
ATOM 3099 C CA . MET A 1 393 ? 24.054 -24.504 -8.533 1.00 36.22 393 MET A CA 1
ATOM 3100 C C . MET A 1 393 ? 25.092 -25.611 -8.772 1.00 36.22 393 MET A C 1
ATOM 3102 O O . MET A 1 393 ? 24.818 -26.776 -8.479 1.00 36.22 393 MET A O 1
ATOM 3106 N N . ASN A 1 394 ? 26.315 -25.252 -9.181 1.00 32.34 394 ASN A N 1
ATOM 3107 C CA . ASN A 1 394 ? 27.410 -26.209 -9.345 1.00 32.34 394 ASN A CA 1
ATOM 3108 C C . ASN A 1 394 ? 28.038 -26.653 -8.005 1.00 32.34 394 ASN A C 1
ATOM 3110 O O . ASN A 1 394 ? 28.501 -27.787 -7.882 1.00 32.34 394 ASN A O 1
ATOM 3114 N N . ARG A 1 395 ? 27.999 -25.816 -6.952 1.00 38.22 395 ARG A N 1
ATOM 3115 C CA . ARG A 1 395 ? 28.436 -26.219 -5.596 1.00 38.22 395 ARG A CA 1
ATOM 3116 C C . ARG A 1 395 ? 27.421 -27.114 -4.882 1.00 38.22 395 ARG A C 1
ATOM 3118 O O . ARG A 1 395 ? 27.838 -28.011 -4.155 1.00 38.22 395 ARG A O 1
ATOM 3125 N N . SER A 1 396 ? 26.119 -26.936 -5.112 1.00 36.19 396 SER A N 1
ATOM 3126 C CA . SER A 1 396 ? 25.080 -27.799 -4.517 1.00 36.19 396 SER A CA 1
ATOM 3127 C C . SER A 1 396 ? 25.141 -29.243 -5.049 1.00 36.19 396 SER A C 1
ATOM 3129 O O . SER A 1 396 ? 24.999 -30.200 -4.288 1.00 36.19 396 SER A O 1
ATOM 3131 N N . LEU A 1 397 ? 25.480 -29.426 -6.332 1.00 36.31 397 LEU A N 1
ATOM 3132 C CA . LEU A 1 397 ? 25.709 -30.752 -6.927 1.00 36.31 397 LEU A CA 1
ATOM 3133 C C . LEU A 1 397 ? 26.994 -31.443 -6.422 1.00 36.31 397 LEU A C 1
ATOM 3135 O O . LEU A 1 397 ? 27.045 -32.677 -6.366 1.00 36.31 397 LEU A O 1
ATOM 3139 N N . MET A 1 398 ? 28.008 -30.692 -5.971 1.00 34.03 398 MET A N 1
ATOM 3140 C CA . MET A 1 398 ? 29.196 -31.291 -5.342 1.00 34.03 398 MET A CA 1
ATOM 3141 C C . MET A 1 398 ? 28.931 -31.851 -3.936 1.00 34.03 398 MET A C 1
ATOM 3143 O O . MET A 1 398 ? 29.575 -32.822 -3.546 1.00 34.03 398 MET A O 1
ATOM 3147 N N . PHE A 1 399 ? 27.973 -31.316 -3.173 1.00 37.41 399 PHE A N 1
ATOM 3148 C CA . PHE A 1 399 ? 27.696 -31.839 -1.825 1.00 37.41 399 PHE A CA 1
ATOM 3149 C C . PHE A 1 399 ? 26.831 -33.107 -1.822 1.00 37.41 399 PHE A C 1
ATOM 3151 O O . PHE A 1 399 ? 26.952 -33.927 -0.912 1.00 37.41 399 PHE A O 1
ATOM 3158 N N . VAL A 1 400 ? 26.017 -33.328 -2.859 1.00 41.38 400 VAL A N 1
ATOM 3159 C CA . VAL A 1 400 ? 25.211 -34.557 -2.978 1.00 41.38 400 VAL A CA 1
ATOM 3160 C C . VAL A 1 400 ? 26.050 -35.740 -3.484 1.00 41.38 400 VAL A C 1
ATOM 3162 O O . VAL A 1 400 ? 25.836 -36.873 -3.056 1.00 41.38 400 VAL A O 1
ATOM 3165 N N . SER A 1 401 ? 27.064 -35.502 -4.320 1.00 44.00 401 SER A N 1
ATOM 3166 C CA . SER A 1 401 ? 27.917 -36.572 -4.863 1.00 44.00 401 SER A CA 1
ATOM 3167 C C . SER A 1 401 ? 28.912 -37.140 -3.841 1.00 44.00 401 SER A C 1
ATOM 3169 O O . SER A 1 401 ? 29.095 -38.357 -3.784 1.00 44.00 401 SER A O 1
ATOM 3171 N N . VAL A 1 402 ? 29.487 -36.308 -2.964 1.00 45.75 402 VAL A N 1
ATOM 3172 C CA . VAL A 1 402 ? 30.417 -36.783 -1.918 1.00 45.75 402 VAL A CA 1
ATOM 3173 C C . VAL A 1 402 ? 29.683 -37.555 -0.811 1.00 45.75 402 VAL A C 1
ATOM 3175 O O . VAL A 1 402 ? 30.187 -38.571 -0.331 1.00 45.75 402 VAL A O 1
ATOM 3178 N N . GLY A 1 403 ? 28.461 -37.145 -0.449 1.00 39.97 403 GLY A N 1
ATOM 3179 C CA . GLY A 1 403 ? 27.653 -37.833 0.566 1.00 39.97 403 GLY A CA 1
ATOM 3180 C C . GLY A 1 403 ? 27.210 -39.238 0.143 1.00 39.97 403 GLY A C 1
ATOM 3181 O O . GLY A 1 403 ? 27.312 -40.182 0.926 1.00 39.97 403 GLY A O 1
ATOM 3182 N N . VAL A 1 404 ? 26.785 -39.414 -1.112 1.00 48.50 404 VAL A N 1
ATOM 3183 C CA . VAL A 1 404 ? 26.354 -40.728 -1.627 1.00 48.50 404 VAL A CA 1
ATOM 3184 C C . VAL A 1 404 ? 27.546 -41.668 -1.842 1.00 48.50 404 VAL A C 1
ATOM 3186 O O . VAL A 1 404 ? 27.445 -42.860 -1.544 1.00 48.50 404 VAL A O 1
ATOM 3189 N N . ALA A 1 405 ? 28.702 -41.153 -2.275 1.00 47.09 405 ALA A N 1
ATOM 3190 C CA . ALA A 1 405 ? 29.925 -41.949 -2.408 1.00 47.09 405 ALA A CA 1
ATOM 3191 C C . ALA A 1 405 ? 30.473 -42.417 -1.044 1.00 47.09 405 ALA A C 1
ATOM 3193 O O . ALA A 1 405 ? 30.900 -43.562 -0.906 1.00 47.09 405 ALA A O 1
ATOM 3194 N N . ALA A 1 406 ? 30.402 -41.576 -0.005 1.00 49.84 406 ALA A N 1
ATOM 3195 C CA . ALA A 1 406 ? 30.845 -41.948 1.339 1.00 49.84 406 ALA A CA 1
ATOM 3196 C C . ALA A 1 406 ? 29.921 -42.994 1.991 1.00 49.84 406 ALA A C 1
ATOM 3198 O O . ALA A 1 406 ? 30.402 -43.960 2.584 1.00 49.84 406 ALA A O 1
ATOM 3199 N N . VAL A 1 407 ? 28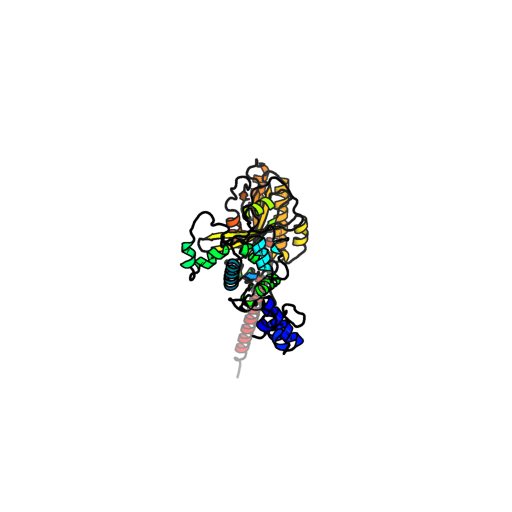.597 -42.854 1.842 1.00 56.09 407 VAL A N 1
ATOM 3200 C CA . VAL A 1 407 ? 27.626 -43.809 2.410 1.00 56.09 407 VAL A CA 1
ATOM 3201 C C . VAL A 1 407 ? 27.703 -45.169 1.709 1.00 56.09 407 VAL A C 1
ATOM 3203 O O . VAL A 1 407 ? 27.638 -46.207 2.370 1.00 56.09 407 VAL A O 1
ATOM 3206 N N . THR A 1 408 ? 27.913 -45.187 0.389 1.00 58.09 408 THR A N 1
ATOM 3207 C CA . THR A 1 408 ? 28.096 -46.440 -0.361 1.00 58.09 408 THR A CA 1
ATOM 3208 C C . THR A 1 408 ? 29.420 -47.119 -0.018 1.00 58.09 408 THR A C 1
ATOM 3210 O O . THR A 1 408 ? 29.420 -48.325 0.220 1.00 58.09 408 THR A O 1
ATOM 3213 N N . ALA A 1 409 ? 30.521 -46.371 0.120 1.00 59.50 409 ALA A N 1
ATOM 3214 C CA . ALA A 1 409 ? 31.819 -46.924 0.513 1.00 59.50 409 ALA A CA 1
ATOM 3215 C C . ALA A 1 409 ? 31.813 -47.505 1.940 1.00 59.50 409 ALA A C 1
ATOM 3217 O O . ALA A 1 409 ? 32.285 -48.623 2.150 1.00 59.50 409 ALA A O 1
ATOM 3218 N N . VAL A 1 410 ? 31.227 -46.800 2.915 1.00 68.19 410 VAL A N 1
ATOM 3219 C CA . VAL A 1 410 ? 31.110 -47.297 4.299 1.00 68.19 410 VAL A CA 1
ATOM 3220 C C . VAL A 1 410 ? 30.193 -48.521 4.366 1.00 68.19 410 VAL A C 1
ATOM 3222 O O . VAL A 1 410 ? 30.530 -49.502 5.031 1.00 68.19 410 VAL A O 1
ATOM 3225 N N . GLY A 1 411 ? 29.078 -48.514 3.627 1.00 67.19 411 GLY A N 1
ATOM 3226 C CA . GLY A 1 411 ? 28.187 -49.670 3.514 1.00 67.19 411 GLY A CA 1
ATOM 3227 C C . GLY A 1 411 ? 28.882 -50.900 2.920 1.00 67.19 411 GLY A C 1
ATOM 3228 O O . GLY A 1 411 ? 28.726 -52.006 3.438 1.00 67.19 411 GLY A O 1
ATOM 3229 N N . TRP A 1 412 ? 29.708 -50.713 1.886 1.00 71.56 412 TRP A N 1
ATOM 3230 C CA . TRP A 1 412 ? 30.469 -51.797 1.257 1.00 71.56 412 TRP A CA 1
ATOM 3231 C C . TRP A 1 412 ? 31.553 -52.364 2.178 1.00 71.56 412 TRP A C 1
ATOM 3233 O O . TRP A 1 412 ? 31.701 -53.582 2.279 1.00 71.56 412 TRP A O 1
ATOM 3243 N N . VAL A 1 413 ? 32.269 -51.503 2.906 1.00 73.88 413 VAL A N 1
ATOM 3244 C CA . VAL A 1 413 ? 33.279 -51.924 3.889 1.00 73.88 413 VAL A CA 1
ATOM 3245 C C . VAL A 1 413 ? 32.629 -52.705 5.035 1.00 73.88 413 VAL A C 1
ATOM 3247 O O . VAL A 1 413 ? 33.109 -53.783 5.390 1.00 73.88 413 VAL A O 1
ATOM 3250 N N . LEU A 1 414 ? 31.499 -52.234 5.572 1.00 70.12 414 LEU A N 1
ATOM 3251 C CA . LEU A 1 414 ? 30.765 -52.942 6.626 1.00 70.12 414 LEU A CA 1
ATOM 3252 C C . LEU A 1 414 ? 30.221 -54.298 6.149 1.00 70.12 414 LEU A C 1
ATOM 3254 O O . LEU A 1 414 ? 30.344 -55.290 6.872 1.00 70.12 414 LEU A O 1
ATOM 3258 N N . ALA A 1 415 ? 29.688 -54.373 4.925 1.00 70.94 415 ALA A N 1
ATOM 3259 C CA . ALA A 1 415 ? 29.229 -55.627 4.331 1.00 70.94 415 ALA A CA 1
ATOM 3260 C C . ALA A 1 415 ? 30.388 -56.613 4.092 1.00 70.94 415 ALA A C 1
ATOM 3262 O O . ALA A 1 415 ? 30.261 -57.803 4.392 1.00 70.94 415 ALA A O 1
ATOM 3263 N N . TYR A 1 416 ? 31.543 -56.123 3.630 1.00 74.31 416 TYR A N 1
ATOM 3264 C CA . TYR A 1 416 ? 32.752 -56.929 3.452 1.00 74.31 416 TYR A CA 1
ATOM 3265 C C . TYR A 1 416 ? 33.256 -57.505 4.786 1.00 74.31 416 TYR A C 1
ATOM 3267 O O . TYR A 1 416 ? 33.528 -58.706 4.884 1.00 74.31 416 TYR A O 1
ATOM 3275 N N . PHE A 1 417 ? 33.314 -56.690 5.847 1.00 68.88 417 PHE A N 1
ATOM 3276 C CA . PHE A 1 417 ? 33.721 -57.159 7.175 1.00 68.88 417 PHE A CA 1
ATOM 3277 C C . PHE A 1 417 ? 32.704 -58.126 7.801 1.00 68.88 417 PHE A C 1
ATOM 3279 O O . PHE A 1 417 ? 33.112 -59.130 8.392 1.00 68.88 417 PHE A O 1
ATOM 3286 N N . GLN A 1 418 ? 31.395 -57.909 7.622 1.00 68.06 418 GLN A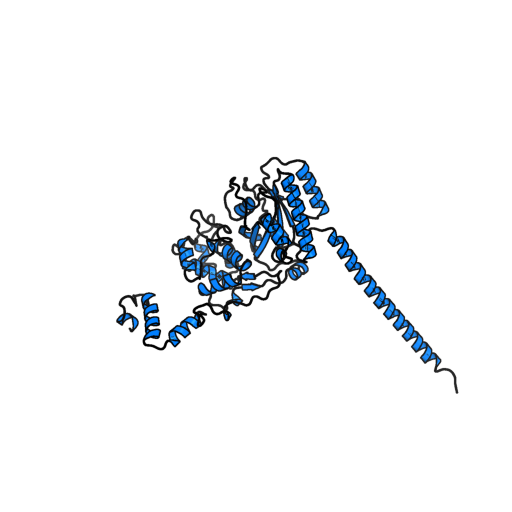 N 1
ATOM 3287 C CA . GLN A 1 418 ? 30.374 -58.869 8.065 1.00 68.06 418 GLN A CA 1
ATOM 3288 C C . GLN A 1 418 ? 30.459 -60.205 7.312 1.00 68.06 418 GLN A C 1
ATOM 3290 O O . GLN A 1 418 ? 30.364 -61.265 7.939 1.00 68.06 418 GLN A O 1
ATOM 3295 N N . GLY A 1 419 ? 30.687 -60.183 5.995 1.00 66.38 419 GLY A N 1
ATOM 3296 C CA . GLY A 1 419 ? 30.894 -61.391 5.192 1.00 66.38 419 GLY A CA 1
ATOM 3297 C C . GLY A 1 419 ? 32.134 -62.175 5.629 1.00 66.38 419 GLY A C 1
ATOM 3298 O O . GLY A 1 419 ? 32.080 -63.397 5.798 1.00 66.38 419 GLY A O 1
ATOM 3299 N N . ARG A 1 420 ? 33.236 -61.472 5.919 1.00 67.62 420 ARG A N 1
ATOM 3300 C CA . ARG A 1 420 ? 34.480 -62.088 6.398 1.00 67.62 420 ARG A CA 1
ATOM 3301 C C . ARG A 1 420 ? 34.335 -62.670 7.808 1.00 67.62 420 ARG A C 1
ATOM 3303 O O . ARG A 1 420 ? 34.790 -63.787 8.036 1.00 67.62 420 ARG A O 1
ATOM 3310 N N . MET A 1 421 ? 33.631 -61.999 8.724 1.00 59.75 421 MET A N 1
ATOM 3311 C CA . MET A 1 421 ? 33.343 -62.557 10.056 1.00 59.75 421 MET A CA 1
ATOM 3312 C C . MET A 1 421 ? 32.432 -63.793 10.005 1.00 59.75 421 MET A C 1
ATOM 3314 O O . MET A 1 421 ? 32.660 -64.744 10.754 1.00 59.75 421 MET A O 1
ATOM 3318 N N . ARG A 1 422 ? 31.445 -63.837 9.096 1.00 57.22 422 ARG A N 1
ATOM 3319 C CA . ARG A 1 422 ? 30.631 -65.048 8.871 1.00 57.22 422 ARG A CA 1
ATOM 3320 C C . ARG A 1 422 ? 31.460 -66.200 8.301 1.00 57.22 422 ARG A C 1
ATOM 3322 O O . ARG A 1 422 ? 31.303 -67.333 8.748 1.00 57.22 422 ARG A O 1
ATOM 3329 N N . SER A 1 423 ? 32.394 -65.920 7.390 1.00 56.28 423 SER A N 1
ATOM 3330 C CA . SER A 1 423 ? 33.304 -66.946 6.864 1.00 56.28 423 SER A CA 1
ATOM 3331 C C . SER A 1 423 ? 34.297 -67.467 7.909 1.00 56.28 423 SER A C 1
ATOM 3333 O O . SER A 1 423 ? 34.680 -68.631 7.825 1.00 56.28 423 SER A O 1
ATOM 3335 N N . VAL A 1 424 ? 34.717 -66.646 8.879 1.00 58.78 424 VAL A N 1
ATOM 3336 C CA . VAL A 1 424 ? 35.600 -67.080 9.977 1.00 58.78 424 VAL A CA 1
ATOM 3337 C C . VAL A 1 424 ? 34.826 -67.896 11.018 1.00 58.78 424 VAL A C 1
ATOM 3339 O O . VAL A 1 424 ? 35.326 -68.928 11.453 1.00 58.78 424 VAL A O 1
ATOM 3342 N N . LYS A 1 425 ? 33.574 -67.533 11.339 1.00 52.72 425 LYS A N 1
ATOM 3343 C CA . LYS A 1 425 ? 32.707 -68.363 12.201 1.00 52.72 425 LYS A CA 1
ATOM 3344 C C . LYS A 1 425 ? 32.381 -69.729 11.582 1.00 52.72 425 LYS A C 1
ATOM 3346 O O . LYS A 1 425 ? 32.408 -70.721 12.298 1.00 52.72 425 LYS A O 1
ATOM 3351 N N . ASN A 1 426 ? 32.170 -69.807 10.265 1.00 51.62 426 ASN A N 1
ATOM 3352 C CA . ASN A 1 426 ? 31.937 -71.089 9.581 1.00 51.62 426 ASN A CA 1
ATOM 3353 C C . ASN A 1 426 ? 33.200 -71.949 9.402 1.00 51.62 426 ASN A C 1
ATOM 3355 O O . ASN A 1 426 ? 33.079 -73.142 9.147 1.00 51.62 426 ASN A O 1
ATOM 3359 N N . LYS A 1 427 ? 34.406 -71.383 9.555 1.00 53.50 427 LYS A N 1
ATOM 3360 C CA . LYS A 1 427 ? 35.673 -72.139 9.547 1.00 53.50 427 LYS A CA 1
ATOM 3361 C C . LYS A 1 427 ? 36.155 -72.556 10.943 1.00 53.50 427 LYS A C 1
ATOM 3363 O O . LYS A 1 427 ? 37.142 -73.270 11.035 1.00 53.50 427 LYS A O 1
ATOM 3368 N N . GLY A 1 428 ? 35.460 -72.146 12.008 1.00 50.91 428 GLY A N 1
ATOM 3369 C CA . GLY A 1 428 ? 35.732 -72.561 13.391 1.00 50.91 428 GLY A CA 1
ATOM 3370 C C . GLY A 1 428 ? 34.898 -73.751 13.882 1.00 50.91 428 GLY A C 1
ATOM 3371 O O . GLY A 1 428 ? 34.980 -74.082 15.057 1.00 50.91 428 GLY A O 1
ATOM 3372 N N . PHE A 1 429 ? 34.082 -74.367 13.018 1.00 50.88 429 PHE A N 1
ATOM 3373 C CA . PHE A 1 429 ? 33.194 -75.487 13.374 1.00 50.88 429 PHE A CA 1
ATOM 3374 C C . PHE A 1 429 ? 33.457 -76.777 12.579 1.00 50.88 429 PHE A C 1
ATOM 3376 O O . PHE A 1 429 ? 32.636 -77.690 12.589 1.00 50.88 429 PHE A O 1
ATOM 3383 N N . VAL A 1 430 ? 34.609 -76.882 11.909 1.00 53.00 430 VAL A N 1
ATOM 3384 C CA . VAL A 1 430 ? 35.051 -78.121 11.254 1.00 53.00 430 VAL A CA 1
ATOM 3385 C C . VAL A 1 430 ? 36.523 -78.350 11.603 1.00 53.00 430 VAL A C 1
ATOM 3387 O O . VAL A 1 430 ? 37.345 -77.469 11.359 1.00 53.00 430 VAL A O 1
ATOM 3390 N N . ASN A 1 431 ? 36.804 -79.538 12.153 1.00 40.75 431 ASN A N 1
ATOM 3391 C CA . ASN A 1 431 ? 38.011 -80.036 12.845 1.00 40.75 431 ASN A CA 1
ATOM 3392 C C . ASN A 1 431 ? 37.978 -79.745 14.354 1.00 40.75 431 ASN A C 1
ATOM 3394 O O . ASN A 1 431 ? 38.164 -78.605 14.757 1.00 40.75 431 ASN A O 1
ATOM 3398 N N . GLY A 1 432 ? 37.775 -80.681 15.278 1.00 40.59 432 GLY A N 1
ATOM 3399 C CA . GLY A 1 432 ? 37.738 -82.153 15.326 1.00 40.59 432 GLY A CA 1
ATOM 3400 C C . GLY A 1 432 ? 37.977 -82.473 16.819 1.00 40.59 432 GLY A C 1
ATOM 3401 O O . GLY A 1 432 ? 38.755 -81.761 17.452 1.00 40.59 432 GLY A O 1
ATOM 3402 N N . SER A 1 433 ? 37.139 -83.252 17.513 1.00 41.41 433 SER A N 1
ATOM 3403 C CA . SER A 1 433 ? 37.247 -84.720 17.631 1.00 41.41 433 SER A CA 1
ATOM 3404 C C . SER A 1 433 ? 38.675 -85.199 17.851 1.00 41.41 433 SER A C 1
ATOM 3406 O O . SER A 1 433 ? 39.446 -85.099 16.868 1.00 41.41 433 SER A O 1
#

InterPro domains:
  IPR002048 EF-hand domain [PS50222] (73-108)
  IPR013566 Mitochondrial Rho GTPase 1/3, EF hand associated, type-1 [PF08355] (161-205)
  IPR013567 EF hand associated, type-2 [PF08356] (2-73)
  IPR018247 EF-Hand 1, calcium-binding site [PS00018] (86-98)
  IPR020860 MIRO domain [PS51423] (209-378)
  IPR027417 P-loop containing nucleoside triphosphate hydrolase [G3DSA:3.40.50.300] (276-376)
  IPR027417 P-loop containing nucleoside triphosphate hydrolase [SSF52540] (208-381)
  IPR052266 Mitochondrial Rho GTPase/EF-hand domain-containing protein [PTHR46819] (3-387)

Radius of gyration: 30.32 Å; chains: 1; bounding box: 72×108×78 Å

pLDDT: mean 79.93, std 16.37, range [32.34, 98.31]

Organism: Trifolium pratense (NCBI:txid57577)